Protein AF-A0A7V2H8B0-F1 (afdb_monomer)

Secondary structure (DSSP, 8-state):
----------------------------------------------------------------------------------------------------------------------------------------------PPPP---------------HHHHHHHHHHHHHHHHHHHHHHHHHTT---------------------PPP-----PPP-----PPPP-----HHHHHHHHHHHHHHHHHHHHHHHHHHHHHHHHHHTEEEEEEEEEEEEEEEEEEEETTEEEEEEEEEEEEEEEETTEEEEE--SSSSSS-SS-HHHHHHHS-TT-EEEEEEETTEEEEEES--PPPSHHHHHHHTTHHHHHHHHHHHHH-PPPPPPEE-STTS-EEEPPSS-HHHHHHHHHHHHHHHHHHHHHHHHHHHHHPPSSPPHHHHHHHHHHHHHHHHHHHHHHHHHHHHTTBPPPEEEES-SSBPTTSEEEEEEEEEBSS-EEEEEEEEEEEEEEEEEEEETTEEEEEEEEEEEEEEEEEEEEEE-TT-EEEEEEEEE--TTSPPPPPTT--SS-EEEEEEEEEEE-SSSPEEEEEEE-B-

Structure (mmCIF, N/CA/C/O backbone):
data_AF-A0A7V2H8B0-F1
#
_entry.id   AF-A0A7V2H8B0-F1
#
loop_
_atom_site.group_PDB
_atom_site.id
_atom_site.type_symbol
_atom_site.label_atom_id
_atom_site.label_alt_id
_atom_site.label_comp_id
_atom_site.label_asym_id
_atom_site.label_entity_id
_atom_site.label_seq_id
_atom_site.pdbx_PDB_ins_code
_atom_site.Cartn_x
_atom_site.Cartn_y
_atom_site.Cartn_z
_atom_site.occupancy
_atom_site.B_iso_or_equiv
_atom_site.auth_seq_id
_atom_site.auth_comp_id
_atom_site.auth_asym_id
_atom_site.auth_atom_id
_atom_site.pdbx_PDB_model_num
ATOM 1 N N . GLY A 1 1 ? -22.661 -15.249 -59.218 1.00 37.84 1 GLY A N 1
ATOM 2 C CA . GLY A 1 1 ? -22.002 -14.785 -60.453 1.00 37.84 1 GLY A CA 1
ATOM 3 C C . GLY A 1 1 ? -22.282 -13.308 -60.634 1.00 37.84 1 GLY A C 1
ATOM 4 O O . GLY A 1 1 ? -23.383 -12.920 -60.275 1.00 37.84 1 GLY A O 1
ATOM 5 N N . SER A 1 2 ? -21.285 -12.559 -61.141 1.00 31.89 2 SER A N 1
ATOM 6 C CA . SER A 1 2 ? -21.274 -11.131 -61.566 1.00 31.89 2 SER A CA 1
ATOM 7 C C . SER A 1 2 ? -21.755 -10.091 -60.533 1.00 31.89 2 SER A C 1
ATOM 9 O O . SER A 1 2 ? -22.890 -10.156 -60.094 1.00 31.89 2 SER A O 1
ATOM 11 N N . GLY A 1 3 ? -21.003 -9.086 -60.073 1.00 33.06 3 GLY A N 1
ATOM 12 C CA . GLY A 1 3 ? -19.846 -8.387 -60.639 1.00 33.06 3 GLY A CA 1
ATOM 13 C C . GLY A 1 3 ? -20.283 -7.038 -61.224 1.00 33.06 3 GLY A C 1
ATOM 14 O O . GLY A 1 3 ? -20.831 -7.030 -62.317 1.00 33.06 3 GLY A O 1
ATOM 15 N N . ALA A 1 4 ? -20.029 -5.925 -60.522 1.00 38.00 4 ALA A N 1
ATOM 16 C CA . ALA A 1 4 ? -19.932 -4.581 -61.107 1.00 38.00 4 ALA A CA 1
ATOM 17 C C . ALA A 1 4 ? -19.211 -3.615 -60.149 1.00 38.00 4 ALA A C 1
ATOM 19 O O . ALA A 1 4 ? -19.568 -3.481 -58.980 1.00 38.00 4 ALA A O 1
ATOM 20 N N . CYS A 1 5 ? -18.175 -2.969 -60.679 1.00 35.62 5 CYS A N 1
ATOM 21 C CA . CYS A 1 5 ? -17.333 -1.960 -60.051 1.00 35.62 5 CYS A CA 1
ATOM 22 C C . CYS A 1 5 ? -17.870 -0.550 -60.331 1.00 35.62 5 CYS A C 1
ATOM 24 O O . CYS A 1 5 ? -18.366 -0.299 -61.425 1.00 35.62 5 CYS A O 1
ATOM 26 N N . THR A 1 6 ? -17.596 0.399 -59.436 1.00 37.34 6 THR A N 1
ATOM 27 C CA . THR A 1 6 ? -17.416 1.813 -59.804 1.00 37.34 6 THR A CA 1
ATOM 28 C C . THR A 1 6 ? -16.295 2.410 -58.964 1.00 37.34 6 THR A C 1
ATOM 30 O O . THR A 1 6 ? -16.381 2.444 -57.738 1.00 37.34 6 THR A O 1
ATOM 33 N N . GLY A 1 7 ? -15.241 2.865 -59.640 1.00 30.61 7 GLY A N 1
ATOM 34 C CA . GLY A 1 7 ? -14.233 3.763 -59.094 1.00 30.61 7 GLY A CA 1
ATOM 35 C C . GLY A 1 7 ? -14.465 5.186 -59.598 1.00 30.61 7 GLY A C 1
ATOM 36 O O . GLY A 1 7 ? -15.010 5.389 -60.681 1.00 30.61 7 GLY A O 1
ATOM 37 N N . SER A 1 8 ? -14.016 6.166 -58.821 1.00 28.70 8 SER A N 1
ATOM 38 C CA . SER A 1 8 ? -13.783 7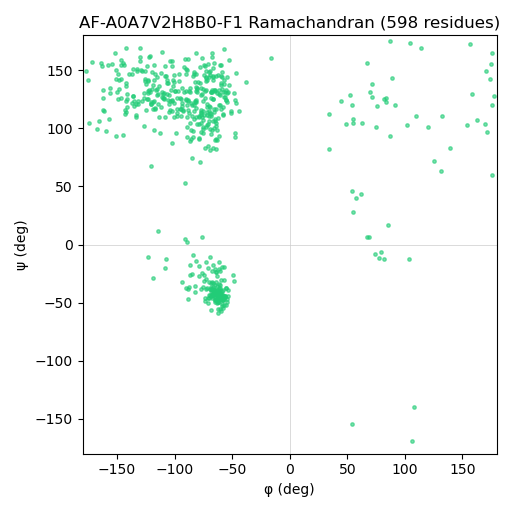.534 -59.275 1.00 28.70 8 SER A CA 1
ATOM 39 C C . SER A 1 8 ? -12.639 8.121 -58.451 1.00 28.70 8 SER A C 1
ATOM 41 O O . SER A 1 8 ? -12.638 8.069 -57.223 1.00 28.70 8 SER A O 1
ATOM 43 N N . VAL A 1 9 ? -11.637 8.601 -59.180 1.00 33.34 9 VAL A N 1
ATOM 44 C CA . VAL A 1 9 ? -10.420 9.273 -58.730 1.00 33.34 9 VAL A CA 1
ATOM 45 C C . VAL A 1 9 ? -10.618 10.771 -58.959 1.00 33.34 9 VAL A C 1
ATOM 47 O O . VAL A 1 9 ? -11.133 11.165 -60.002 1.00 33.34 9 VAL A O 1
ATOM 50 N N . GLY A 1 10 ? -10.146 11.602 -58.032 1.00 28.33 10 GLY A N 1
ATOM 51 C CA . GLY A 1 10 ? -10.046 13.050 -58.211 1.00 28.33 10 GLY A CA 1
ATOM 52 C C . GLY A 1 10 ? -9.040 13.639 -57.229 1.00 28.33 10 GLY A C 1
ATOM 53 O O . GLY A 1 10 ? -9.347 13.832 -56.058 1.00 28.33 10 GLY A O 1
ATOM 54 N N . ALA A 1 11 ? -7.820 13.856 -57.709 1.00 32.12 11 ALA A N 1
ATOM 55 C CA . ALA A 1 11 ? -6.701 14.453 -56.993 1.00 32.12 11 ALA A CA 1
ATOM 56 C C . ALA A 1 11 ? -6.688 15.988 -57.122 1.00 32.12 11 ALA A C 1
ATOM 58 O O . ALA A 1 11 ? -7.165 16.517 -58.121 1.00 32.12 11 ALA A O 1
ATOM 59 N N . GLY A 1 12 ? -5.995 16.665 -56.195 1.00 27.00 12 GLY A N 1
ATOM 60 C CA . GLY A 1 12 ? -5.103 17.772 -56.574 1.00 27.00 12 GLY A CA 1
ATOM 61 C C . GLY A 1 12 ? -5.190 19.098 -55.802 1.00 27.00 12 GLY A C 1
ATOM 62 O O . GLY A 1 12 ? -6.088 19.882 -56.064 1.00 27.00 12 GLY A O 1
ATOM 63 N N . MET A 1 13 ? -4.122 19.359 -55.019 1.00 27.19 13 MET A N 1
ATOM 64 C CA . MET A 1 13 ? -3.390 20.644 -54.828 1.00 27.19 13 MET A CA 1
ATOM 65 C C . MET A 1 13 ? -4.107 21.825 -54.135 1.00 27.19 13 MET A C 1
ATOM 67 O O . MET A 1 13 ? -5.311 21.969 -54.237 1.00 27.19 13 MET A O 1
ATOM 71 N N . SER A 1 14 ? -3.481 22.828 -53.503 1.00 30.34 14 SER A N 1
ATOM 72 C CA . SER A 1 14 ? -2.194 23.147 -52.835 1.00 30.34 14 SER A CA 1
ATOM 73 C C . SER A 1 14 ? -2.237 24.680 -52.588 1.00 30.34 14 SER A C 1
ATOM 75 O O . SER A 1 14 ? -2.786 25.389 -53.424 1.00 30.34 14 SER A O 1
ATOM 77 N N . GLY A 1 15 ? -1.604 25.209 -51.525 1.00 27.70 15 GLY A N 1
ATOM 78 C CA . GLY A 1 15 ? -1.307 26.660 -51.343 1.00 27.70 15 GLY A CA 1
ATOM 79 C C . GLY A 1 15 ? -1.946 27.292 -50.090 1.00 27.70 15 GLY A C 1
ATOM 80 O O . GLY A 1 15 ? -3.159 27.417 -50.034 1.00 27.70 15 GLY A O 1
ATOM 81 N N . ILE A 1 16 ? -1.253 27.525 -48.962 1.00 34.09 16 ILE A N 1
ATOM 82 C CA . ILE A 1 16 ? -0.293 28.606 -48.601 1.00 34.09 16 ILE A CA 1
ATOM 83 C C . ILE A 1 16 ? -0.850 30.043 -48.785 1.00 34.09 16 ILE A C 1
ATOM 85 O O . ILE A 1 16 ? -0.907 30.500 -49.915 1.00 34.09 16 ILE A O 1
ATOM 89 N N . PHE A 1 17 ? -1.158 30.787 -47.700 1.00 29.30 17 PHE A N 1
ATOM 90 C CA . PHE A 1 17 ? -0.426 31.991 -47.218 1.00 29.30 17 PHE A CA 1
ATOM 91 C C . PHE A 1 17 ? -1.103 32.694 -46.012 1.00 29.30 17 PHE A C 1
ATOM 93 O O . PHE A 1 17 ? -2.299 32.597 -45.769 1.00 29.30 17 PHE A O 1
ATOM 100 N N . ASN A 1 18 ? -0.245 33.394 -45.271 1.00 36.16 18 ASN A N 1
ATOM 101 C CA . ASN A 1 18 ? -0.357 34.139 -44.011 1.00 36.16 18 ASN A CA 1
ATOM 102 C C . ASN A 1 18 ? -1.348 35.325 -43.997 1.00 36.16 18 ASN A C 1
ATOM 104 O O . ASN A 1 18 ? -1.462 36.030 -44.996 1.00 36.16 18 ASN A O 1
ATOM 108 N N . SER A 1 19 ? -1.877 35.688 -42.818 1.00 30.97 19 SER A N 1
ATOM 109 C CA . SER A 1 19 ? -2.196 37.090 -42.481 1.00 30.97 19 SER A CA 1
ATOM 110 C C . SER A 1 19 ? -2.421 37.303 -40.969 1.00 30.97 19 SER A C 1
ATOM 112 O O . SER A 1 19 ? -2.669 36.378 -40.206 1.00 30.97 19 SER A O 1
ATOM 114 N N . ARG A 1 20 ? -2.210 38.551 -40.550 1.00 36.38 20 ARG A N 1
ATOM 115 C CA . ARG A 1 20 ? -1.728 39.093 -39.269 1.00 36.38 20 ARG A CA 1
ATOM 116 C C . ARG A 1 20 ? -2.692 40.206 -38.808 1.00 36.38 20 ARG A C 1
ATOM 118 O O . ARG A 1 20 ? -3.394 40.756 -39.648 1.00 36.38 20 ARG A O 1
ATOM 125 N N . ARG A 1 21 ? -2.540 40.662 -37.549 1.00 34.19 21 ARG A N 1
ATOM 126 C CA . ARG A 1 21 ? -3.213 41.795 -36.835 1.00 34.19 21 ARG A CA 1
ATOM 127 C C . ARG A 1 21 ? -4.510 41.389 -36.131 1.00 34.19 21 ARG A C 1
ATOM 129 O O . ARG A 1 21 ? -5.251 40.578 -36.650 1.00 34.19 21 ARG A O 1
ATOM 136 N N . GLY A 1 22 ? -4.867 41.904 -34.959 1.00 28.78 22 GLY A N 1
ATOM 137 C CA . GLY A 1 22 ? -4.402 43.008 -34.103 1.00 28.78 22 GLY A CA 1
ATOM 138 C C . GLY A 1 22 ? -5.616 43.338 -33.213 1.00 28.78 22 GLY A C 1
ATOM 139 O O . GLY A 1 22 ? -6.734 43.263 -33.698 1.00 28.78 22 GLY A O 1
ATOM 140 N N . GLY A 1 23 ? -5.488 43.431 -31.890 1.00 29.61 23 GLY A N 1
ATOM 141 C CA . GLY A 1 23 ? -5.340 44.709 -31.188 1.00 29.61 23 GLY A CA 1
ATOM 142 C C . GLY A 1 23 ? -6.700 45.378 -30.921 1.00 29.61 23 GLY A C 1
ATOM 143 O O . GLY A 1 23 ? -7.448 45.612 -31.859 1.00 29.61 23 GLY A O 1
ATOM 144 N N . GLY A 1 24 ? -7.002 45.725 -29.664 1.00 27.94 24 GLY A N 1
ATOM 145 C CA . GLY A 1 24 ? -8.109 46.642 -29.360 1.00 27.94 24 GLY A CA 1
ATOM 146 C C . GLY A 1 24 ? -8.731 46.477 -27.977 1.00 27.94 24 GLY A C 1
ATOM 147 O O . GLY A 1 24 ? -9.523 45.572 -27.752 1.00 27.94 24 GLY A O 1
ATOM 148 N N . ALA A 1 25 ? -8.373 47.386 -27.072 1.00 34.00 25 ALA A N 1
ATOM 149 C CA . ALA A 1 25 ? -9.011 47.633 -25.784 1.00 34.00 25 ALA A CA 1
ATOM 150 C C . ALA A 1 25 ? -10.133 48.686 -25.913 1.00 34.00 25 ALA A C 1
ATOM 152 O O . ALA A 1 25 ? -10.007 49.580 -26.743 1.00 34.00 25 ALA A O 1
ATOM 153 N N . ALA A 1 26 ? -11.163 48.602 -25.060 1.00 32.69 26 ALA A N 1
ATOM 154 C CA . ALA A 1 26 ? -12.025 49.685 -24.529 1.00 32.69 26 ALA A CA 1
ATOM 155 C C . ALA A 1 26 ? -13.112 48.996 -23.666 1.00 32.69 26 ALA A C 1
ATOM 157 O O . ALA A 1 26 ? -13.708 48.030 -24.124 1.00 32.69 26 ALA A O 1
ATOM 158 N N . SER A 1 27 ? -13.310 49.226 -22.362 1.00 32.91 27 SER A N 1
ATOM 159 C CA . SER A 1 27 ? -13.637 50.440 -21.587 1.00 32.91 27 SER A CA 1
ATOM 160 C C . SER A 1 27 ? -14.993 51.079 -21.929 1.00 32.91 27 SER A C 1
ATOM 162 O O . SER A 1 27 ? -15.086 51.775 -22.933 1.00 32.91 27 SER A O 1
ATOM 164 N N . ALA A 1 28 ? -15.989 50.884 -21.052 1.00 31.64 28 ALA A N 1
ATOM 165 C CA . ALA A 1 28 ? -17.119 51.775 -20.694 1.00 31.64 28 ALA A CA 1
ATOM 166 C C . ALA A 1 28 ? -18.183 50.905 -19.982 1.00 31.64 28 ALA A C 1
ATOM 168 O O . ALA A 1 28 ? -18.633 49.918 -20.548 1.00 31.64 28 ALA A O 1
ATOM 169 N N . SER A 1 29 ? -18.396 50.988 -18.666 1.00 29.62 29 SER A N 1
ATOM 170 C CA . SER A 1 29 ? -19.053 52.039 -17.865 1.00 29.62 29 SER A CA 1
ATOM 171 C C . SER A 1 29 ? -20.595 51.949 -17.851 1.00 29.62 29 SER A C 1
ATOM 173 O O . SER A 1 29 ? -21.235 51.967 -18.890 1.00 29.62 29 SER A O 1
ATOM 175 N N . ARG A 1 30 ? -21.130 51.895 -16.611 1.00 30.47 30 ARG A N 1
ATOM 176 C CA . ARG A 1 30 ? -22.438 52.374 -16.088 1.00 30.47 30 ARG A CA 1
ATOM 177 C C . ARG A 1 30 ? -23.718 51.928 -16.827 1.00 30.47 30 ARG A C 1
ATOM 179 O O . ARG A 1 30 ? -23.924 52.220 -17.987 1.00 30.47 30 ARG A O 1
ATOM 186 N N . SER A 1 31 ? -24.731 51.381 -16.163 1.00 28.41 31 SER A N 1
ATOM 187 C CA . SER A 1 31 ? -25.517 52.050 -15.115 1.00 28.41 31 SER A CA 1
ATOM 188 C C . SER A 1 31 ? -26.669 51.143 -14.646 1.00 28.41 31 SER A C 1
ATOM 190 O O . SER A 1 31 ? -27.004 50.139 -15.263 1.00 28.41 31 SER A O 1
ATOM 192 N N . SER A 1 32 ? -27.210 51.534 -13.501 1.00 33.38 32 SER A N 1
ATOM 193 C CA . SER A 1 32 ? -28.207 50.947 -12.606 1.00 33.38 32 SER A CA 1
ATOM 194 C C . SER A 1 32 ? -29.678 50.990 -13.056 1.00 33.38 32 SER A C 1
ATOM 196 O O . SER A 1 32 ? -30.103 51.955 -13.678 1.00 33.38 32 SER A O 1
ATOM 198 N N . SER A 1 33 ? -30.483 50.047 -12.552 1.00 30.67 33 SER A N 1
ATOM 199 C CA . SER A 1 33 ? -31.895 50.205 -12.117 1.00 30.67 33 SER A CA 1
ATOM 200 C C . SER A 1 33 ? -32.212 48.996 -11.210 1.00 30.67 33 SER A C 1
ATOM 202 O O . SER A 1 33 ? -31.855 47.877 -11.553 1.00 30.67 33 SER A O 1
ATOM 204 N N . VAL A 1 34 ? -32.509 49.133 -9.913 1.00 34.19 34 VAL A N 1
ATOM 205 C CA . VAL A 1 34 ? -33.738 49.595 -9.230 1.00 34.19 34 VAL A CA 1
ATOM 206 C C . VAL A 1 34 ? -34.992 48.822 -9.643 1.00 34.19 34 VAL A C 1
ATOM 208 O O . VAL A 1 34 ? -35.585 49.117 -10.671 1.00 34.19 34 VAL A O 1
ATOM 211 N N . SER A 1 35 ? -35.449 47.931 -8.758 1.00 32.12 35 SER A N 1
ATOM 212 C CA . SER A 1 35 ? -36.877 47.710 -8.495 1.00 32.12 35 SER A CA 1
ATOM 213 C C . SER A 1 35 ? -37.067 47.007 -7.147 1.00 32.12 35 SER A C 1
ATOM 215 O O . SER A 1 35 ? -36.636 45.876 -6.931 1.00 32.12 35 SER A O 1
ATOM 217 N N . SER A 1 36 ? -37.702 47.741 -6.244 1.00 32.38 36 SER A N 1
ATOM 218 C CA . SER A 1 36 ? -38.251 47.366 -4.946 1.00 32.38 36 SER A CA 1
ATOM 219 C C . SER A 1 36 ? -39.479 46.459 -5.064 1.00 32.38 36 SER A C 1
ATOM 221 O O . SER A 1 36 ? -40.337 46.718 -5.905 1.00 32.38 36 SER A O 1
ATOM 223 N N . THR A 1 37 ? -39.669 45.520 -4.133 1.00 31.44 37 THR A N 1
ATOM 224 C CA . THR A 1 37 ? -41.017 45.195 -3.631 1.00 31.44 37 THR A CA 1
ATOM 225 C C . THR A 1 37 ? -40.946 44.711 -2.184 1.00 31.44 37 THR A C 1
ATOM 227 O O . THR A 1 37 ? -40.119 43.880 -1.816 1.00 31.44 37 THR A O 1
ATOM 230 N N . SER A 1 38 ? -41.809 45.309 -1.376 1.00 30.31 38 SER A N 1
ATOM 231 C CA . SER A 1 38 ? -41.997 45.192 0.066 1.00 30.31 38 SER A CA 1
ATOM 232 C C . SER A 1 38 ? -43.278 44.422 0.394 1.00 30.31 38 SER A C 1
ATOM 234 O O . SER A 1 38 ? -44.280 44.664 -0.269 1.00 30.31 38 SER A O 1
ATOM 236 N N . THR A 1 39 ? -43.261 43.627 1.470 1.00 32.12 39 THR A N 1
ATOM 237 C CA . THR A 1 39 ? -44.403 43.279 2.361 1.00 32.12 39 THR A CA 1
ATOM 238 C C . THR A 1 39 ? -43.811 42.456 3.518 1.00 32.12 39 THR A C 1
ATOM 240 O O . THR A 1 39 ? -43.237 41.408 3.249 1.00 32.12 39 THR A O 1
ATOM 243 N N . SER A 1 40 ? -43.614 42.935 4.755 1.00 29.94 40 SER A N 1
ATOM 244 C CA . SER A 1 40 ? -44.493 43.487 5.814 1.00 29.94 40 SER A CA 1
ATOM 245 C C . SER A 1 40 ? -45.317 42.440 6.587 1.00 29.94 40 SER A C 1
ATOM 247 O O . SER A 1 40 ? -46.176 41.789 6.003 1.00 29.94 40 SER A O 1
ATOM 249 N N . GLY A 1 41 ? -45.085 42.373 7.910 1.00 29.05 41 GLY A N 1
ATOM 250 C CA . GLY A 1 41 ? -45.860 41.659 8.946 1.00 29.05 41 GLY A CA 1
ATOM 251 C C . GLY A 1 41 ? -44.923 40.975 9.959 1.00 29.05 41 GLY A C 1
ATOM 252 O O . GLY A 1 41 ? -44.438 39.890 9.674 1.00 29.05 41 GLY A O 1
ATOM 253 N N . SER A 1 42 ? -44.376 41.612 11.005 1.00 29.64 42 SER A N 1
ATOM 254 C CA . SER A 1 42 ? -44.929 42.275 12.211 1.00 29.64 42 SER A CA 1
ATOM 255 C C . SER A 1 42 ? -45.437 41.325 13.314 1.00 29.64 42 SER A C 1
ATOM 257 O O . SER A 1 42 ? -46.558 40.840 13.222 1.00 29.64 42 SER A O 1
ATOM 259 N N . SER A 1 43 ? -44.626 41.141 14.367 1.00 29.84 43 SER A N 1
ATOM 260 C CA . SER A 1 43 ? -44.987 41.126 15.810 1.00 29.84 43 SER A CA 1
ATOM 261 C C . SER A 1 43 ? -43.744 40.660 16.603 1.00 29.84 43 SER A C 1
ATOM 263 O O . SER A 1 43 ? -43.343 39.509 16.465 1.00 29.84 43 SER A O 1
ATOM 265 N N . SER A 1 44 ? -42.911 41.543 17.169 1.00 29.95 44 SER A N 1
ATOM 266 C CA . SER A 1 44 ? -43.052 42.327 18.422 1.00 29.95 44 SER A CA 1
ATOM 267 C C . SER A 1 44 ? -42.636 41.558 19.691 1.00 29.95 44 SER A C 1
ATOM 269 O O . SER A 1 44 ? -43.216 40.518 19.991 1.00 29.95 44 SER A O 1
ATOM 271 N N . GLY A 1 45 ? -41.672 42.128 20.434 1.00 30.12 45 GLY A N 1
ATOM 272 C CA . GLY A 1 45 ? -41.211 41.728 21.776 1.00 30.12 45 GLY A CA 1
ATOM 273 C C . GLY A 1 45 ? -39.677 41.623 21.872 1.00 30.12 45 GLY A C 1
ATOM 274 O O . GLY A 1 45 ? -39.153 40.520 21.782 1.00 30.12 45 GLY A O 1
ATOM 275 N N . GLU A 1 46 ? -38.905 42.702 21.694 1.00 30.61 46 GLU A N 1
ATOM 276 C CA . GLU A 1 46 ? -38.431 43.693 22.699 1.00 30.61 46 GLU A CA 1
ATOM 277 C C . GLU A 1 46 ? -37.356 43.207 23.700 1.00 30.61 46 GLU A C 1
ATOM 279 O O . GLU A 1 46 ? -37.523 42.209 24.394 1.00 30.61 46 GLU A O 1
ATOM 284 N N . GLY A 1 47 ? -36.262 43.988 23.760 1.00 30.41 47 GLY A N 1
ATOM 285 C CA . GLY A 1 47 ? -35.054 43.842 24.591 1.00 30.41 47 GLY A CA 1
ATOM 286 C C . GLY A 1 47 ? -33.778 43.841 23.726 1.00 30.41 47 GLY A C 1
ATOM 287 O O . GLY A 1 47 ? -33.283 42.772 23.389 1.00 30.41 47 GLY A O 1
ATOM 288 N N . MET A 1 48 ? -33.317 44.958 23.135 1.00 28.08 48 MET A N 1
ATOM 289 C CA . MET A 1 48 ? -32.555 46.068 23.760 1.00 28.08 48 MET A CA 1
ATOM 290 C C . MET A 1 48 ? -31.382 45.495 24.589 1.00 28.08 48 MET A C 1
ATOM 292 O O . MET A 1 48 ? -31.622 44.842 25.597 1.00 28.08 48 MET A O 1
ATOM 296 N N . ILE A 1 49 ? -30.118 45.545 24.144 1.00 34.62 49 ILE A N 1
ATOM 297 C CA . ILE A 1 49 ? -29.205 46.706 24.176 1.00 34.62 49 ILE A CA 1
ATOM 298 C C . ILE A 1 49 ? -28.178 46.655 23.017 1.00 34.62 49 ILE A C 1
ATOM 300 O O . ILE A 1 49 ? -27.777 45.592 22.544 1.00 34.62 49 ILE A O 1
ATOM 304 N N . ASP A 1 50 ? -27.804 47.871 22.632 1.00 26.16 50 ASP A N 1
ATOM 305 C CA . ASP A 1 50 ? -26.952 48.424 21.582 1.00 26.16 50 ASP A CA 1
ATOM 306 C C . ASP A 1 50 ? -25.471 48.012 21.447 1.00 26.16 50 ASP A C 1
ATOM 308 O O . ASP A 1 50 ? -24.839 47.488 22.361 1.00 26.16 50 ASP A O 1
ATOM 312 N N . GLU A 1 51 ? -24.957 48.437 20.276 1.00 30.72 51 GLU A N 1
ATOM 313 C CA . GLU A 1 51 ? -23.576 48.813 19.908 1.00 30.72 51 GLU A CA 1
ATOM 314 C C . GLU A 1 51 ? -22.519 47.692 19.837 1.00 30.72 51 GLU A C 1
ATOM 316 O O . GLU A 1 51 ? -22.332 46.891 20.738 1.00 30.72 51 GLU A O 1
ATOM 321 N N . GLY A 1 52 ? -21.703 47.549 18.793 1.00 27.36 52 GLY A N 1
ATOM 322 C CA . GLY A 1 52 ? -21.348 48.408 17.671 1.00 27.36 52 GLY A CA 1
ATOM 323 C C . GLY A 1 52 ? -19.971 47.957 17.144 1.00 27.36 52 GLY A C 1
ATOM 324 O O . GLY A 1 52 ? -19.290 47.146 17.765 1.00 27.36 52 GLY A O 1
ATOM 325 N N . ALA A 1 53 ? -19.561 48.530 16.012 1.00 30.23 53 ALA A N 1
ATOM 326 C CA . ALA A 1 53 ? -18.241 48.442 15.370 1.00 30.23 53 ALA A CA 1
ATOM 327 C C . ALA A 1 53 ? -17.975 47.265 14.405 1.00 30.23 53 ALA A C 1
ATOM 329 O O . ALA A 1 53 ? -17.467 46.193 14.732 1.00 30.23 53 ALA A O 1
ATOM 330 N N . ALA A 1 54 ? -18.225 47.585 13.133 1.00 29.91 54 ALA A N 1
ATOM 331 C CA . ALA A 1 54 ? -17.594 46.992 11.968 1.00 29.91 54 ALA A CA 1
ATOM 332 C C . ALA A 1 54 ? -16.065 47.185 11.985 1.00 29.91 54 ALA A C 1
ATOM 334 O O . ALA A 1 54 ? -15.558 48.241 12.358 1.00 29.91 54 ALA A O 1
ATOM 335 N N . GLY A 1 55 ? -15.338 46.186 11.484 1.00 26.56 55 GLY A N 1
ATOM 336 C CA . GLY A 1 55 ? -13.903 46.264 11.228 1.00 26.56 55 GLY A CA 1
ATOM 337 C C . GLY A 1 55 ? -13.521 45.351 10.069 1.00 26.56 55 GLY A C 1
ATOM 338 O O . GLY A 1 55 ? -13.282 44.161 10.255 1.00 26.56 55 GLY A O 1
ATOM 339 N N . ALA A 1 56 ? -13.494 45.914 8.862 1.00 29.95 56 ALA A N 1
ATOM 340 C CA . ALA A 1 56 ? -12.905 45.292 7.687 1.00 29.95 56 ALA A CA 1
ATOM 341 C C . ALA A 1 56 ? -11.372 45.340 7.791 1.00 29.95 56 ALA A C 1
ATOM 343 O O . ALA A 1 56 ? -10.795 46.389 8.063 1.00 29.95 56 ALA A O 1
ATOM 344 N N . GLY A 1 57 ? -10.710 44.213 7.538 1.00 26.19 57 GLY A N 1
ATOM 345 C CA . GLY A 1 57 ? -9.253 44.133 7.490 1.00 26.19 57 GLY A CA 1
ATOM 346 C C . GLY A 1 57 ? -8.807 42.811 6.883 1.00 26.19 57 GLY A C 1
ATOM 347 O O . GLY A 1 57 ? -8.812 41.778 7.547 1.00 26.19 57 GLY A O 1
ATOM 348 N N . GLY A 1 58 ? -8.457 42.836 5.598 1.00 25.92 58 GLY A N 1
ATOM 349 C CA . GLY A 1 58 ? -7.778 41.727 4.939 1.00 25.92 58 GLY A CA 1
ATOM 350 C C . GLY A 1 58 ? -6.276 41.754 5.218 1.00 25.92 58 GLY A C 1
ATOM 351 O O . GLY A 1 58 ? -5.697 42.828 5.309 1.00 25.92 58 GLY A O 1
ATOM 352 N N . ALA A 1 59 ? -5.652 40.577 5.305 1.00 28.58 59 ALA A N 1
ATOM 353 C CA . ALA A 1 59 ? -4.292 40.314 4.826 1.00 28.58 59 ALA A CA 1
ATOM 354 C C . ALA A 1 59 ? -3.906 38.839 5.024 1.00 28.58 59 ALA A C 1
ATOM 356 O O . ALA A 1 59 ? -4.354 38.158 5.945 1.00 28.58 59 ALA A O 1
ATOM 357 N N . LEU A 1 60 ? -3.058 38.381 4.104 1.00 30.17 60 LEU A N 1
ATOM 358 C CA . LEU A 1 60 ? -2.487 37.049 3.959 1.00 30.17 60 LEU A CA 1
ATOM 359 C C . LEU A 1 60 ? -1.679 36.576 5.179 1.00 30.17 60 LEU A C 1
ATOM 361 O O . LEU A 1 60 ? -0.935 37.339 5.785 1.00 30.17 60 LEU A O 1
ATOM 365 N N . GLY A 1 61 ? -1.694 35.262 5.412 1.00 26.77 61 GLY A N 1
ATOM 366 C CA . GLY A 1 61 ? -0.736 34.579 6.280 1.00 26.77 61 GLY A CA 1
ATOM 367 C C . GLY A 1 61 ? -0.789 33.066 6.082 1.00 26.77 61 GLY A C 1
ATOM 368 O O . GLY A 1 61 ? -1.747 32.412 6.485 1.00 26.77 61 GLY A O 1
ATOM 369 N N . ALA A 1 62 ? 0.227 32.517 5.418 1.00 32.53 62 ALA A N 1
ATOM 370 C CA . ALA A 1 62 ? 0.367 31.099 5.114 1.00 32.53 62 ALA A CA 1
ATOM 371 C C . ALA A 1 62 ? 0.485 30.242 6.388 1.00 32.53 62 ALA A C 1
ATOM 373 O O . ALA A 1 62 ? 1.333 30.497 7.240 1.00 32.53 62 ALA A O 1
ATOM 374 N N . ALA A 1 63 ? -0.315 29.176 6.477 1.00 26.67 63 ALA A N 1
ATOM 375 C CA . ALA A 1 63 ? -0.183 28.144 7.500 1.00 26.67 63 ALA A CA 1
ATOM 376 C C . ALA A 1 63 ? -0.219 26.754 6.853 1.00 26.67 63 ALA A C 1
ATOM 378 O O . ALA A 1 63 ? -1.170 26.392 6.160 1.00 26.67 63 ALA A O 1
ATOM 379 N N . ILE A 1 64 ? 0.832 25.973 7.105 1.00 32.88 64 ILE A N 1
ATOM 380 C CA . ILE A 1 64 ? 0.917 24.542 6.806 1.00 32.88 64 ILE A CA 1
ATOM 381 C C . ILE A 1 64 ? -0.071 23.833 7.741 1.00 32.88 64 ILE A C 1
ATOM 383 O O . ILE A 1 64 ? 0.229 23.566 8.902 1.00 32.88 64 ILE A O 1
ATOM 387 N N . GLY A 1 65 ? -1.282 23.591 7.247 1.00 24.06 65 GLY A N 1
ATOM 388 C CA . GLY A 1 65 ? -2.287 22.760 7.894 1.00 24.06 65 GLY A CA 1
ATOM 389 C C . GLY A 1 65 ? -2.365 21.408 7.199 1.00 24.06 65 GLY A C 1
ATOM 390 O O . GLY A 1 65 ? -2.635 21.345 6.002 1.00 24.06 65 GLY A O 1
ATOM 391 N N . TRP A 1 66 ? -2.175 20.321 7.948 1.00 29.62 66 TRP A N 1
ATOM 392 C CA . TRP A 1 66 ? -2.682 19.010 7.545 1.00 29.62 66 TRP A CA 1
ATOM 393 C C . TRP A 1 66 ? -4.205 19.044 7.690 1.00 29.62 66 TRP A C 1
ATOM 395 O O . TRP A 1 66 ? -4.760 18.711 8.733 1.00 29.62 66 TRP A O 1
ATOM 405 N N . GLY A 1 67 ? -4.874 19.551 6.657 1.00 23.89 67 GLY A N 1
ATOM 406 C CA . GLY A 1 67 ? -6.317 19.467 6.515 1.00 23.89 67 GLY A CA 1
ATOM 407 C C . GLY A 1 67 ? -6.690 18.119 5.912 1.00 23.89 67 GLY A C 1
ATOM 408 O O . GLY A 1 67 ? -6.512 17.913 4.716 1.00 23.89 67 GLY A O 1
ATOM 409 N N . LEU A 1 68 ? -7.263 17.226 6.719 1.00 31.20 68 LEU A N 1
ATOM 410 C CA . LEU A 1 68 ? -8.255 16.276 6.218 1.00 31.20 68 LEU A CA 1
ATOM 411 C C . LEU A 1 68 ? -9.506 17.095 5.880 1.00 31.20 68 LEU A C 1
ATOM 413 O O . LEU A 1 68 ? -10.416 17.246 6.690 1.00 31.20 68 LEU A O 1
ATOM 417 N N . GLY A 1 69 ? -9.494 17.720 4.703 1.00 24.62 69 GLY A N 1
ATOM 418 C CA . GLY A 1 69 ? -10.690 18.299 4.115 1.00 24.62 69 GLY A CA 1
ATOM 419 C C . GLY A 1 69 ? -11.596 17.159 3.675 1.00 24.62 69 GLY A C 1
ATOM 420 O O . GLY A 1 69 ? -11.260 16.440 2.734 1.00 24.62 69 GLY A O 1
ATOM 421 N N . ALA A 1 70 ? -12.728 16.995 4.357 1.00 29.28 70 ALA A N 1
ATOM 422 C CA . ALA A 1 70 ? -13.857 16.242 3.837 1.00 29.28 70 ALA A CA 1
ATOM 423 C C . ALA A 1 70 ? -14.330 16.945 2.557 1.00 29.28 70 ALA A C 1
ATOM 425 O O . ALA A 1 70 ? -15.074 17.921 2.593 1.00 29.28 70 ALA A O 1
ATOM 426 N N . THR A 1 71 ? -13.813 16.495 1.419 1.00 24.80 71 THR A N 1
ATOM 427 C CA . THR A 1 71 ? -14.422 16.767 0.125 1.00 24.80 71 THR A CA 1
ATOM 428 C C . THR A 1 71 ? -15.469 15.685 -0.076 1.00 24.80 71 THR A C 1
ATOM 430 O O . THR A 1 71 ? -15.154 14.496 -0.031 1.00 24.80 71 THR A O 1
ATOM 433 N N . ASN A 1 72 ? -16.722 16.094 -0.267 1.00 25.77 72 ASN A N 1
ATOM 434 C CA . ASN A 1 72 ? -17.744 15.237 -0.853 1.00 25.77 72 ASN A CA 1
ATOM 435 C C . ASN A 1 72 ? -17.313 14.941 -2.294 1.00 25.77 72 ASN A C 1
ATOM 437 O O . ASN A 1 72 ? -17.702 15.632 -3.231 1.00 25.77 72 ASN A O 1
ATOM 441 N N . ALA A 1 73 ? -16.429 13.961 -2.458 1.00 23.31 73 ALA A N 1
ATOM 442 C CA . ALA A 1 73 ? -16.137 13.360 -3.741 1.00 23.31 73 ALA A CA 1
ATOM 443 C C . ALA A 1 73 ? -17.198 12.285 -3.976 1.00 23.31 73 ALA A C 1
ATOM 445 O O . ALA A 1 73 ? -17.104 11.173 -3.459 1.00 23.31 73 ALA A O 1
ATOM 446 N N . SER A 1 74 ? -18.227 12.631 -4.744 1.00 21.78 74 SER A N 1
ATOM 447 C CA . SER A 1 74 ? -19.111 11.653 -5.368 1.00 21.78 74 SER A CA 1
ATOM 448 C C . SER A 1 74 ? -18.259 10.831 -6.335 1.00 21.78 74 SER A C 1
ATOM 450 O O . SER A 1 74 ? -17.921 11.289 -7.425 1.00 21.78 74 SER A O 1
ATOM 452 N N . PHE A 1 75 ? -17.826 9.647 -5.911 1.00 21.11 75 PHE A N 1
ATOM 453 C CA . PHE A 1 75 ? -17.092 8.721 -6.764 1.00 21.11 75 PHE A CA 1
ATOM 454 C C . PHE A 1 75 ? -18.112 7.830 -7.473 1.00 21.11 75 PHE A C 1
ATOM 456 O O . PHE A 1 75 ? -18.552 6.815 -6.937 1.00 21.11 75 PHE A O 1
ATOM 463 N N . THR A 1 76 ? -18.531 8.224 -8.673 1.00 22.53 76 THR A N 1
ATOM 464 C CA . THR A 1 76 ? -19.346 7.362 -9.533 1.00 22.53 76 THR A CA 1
ATOM 465 C C . THR A 1 76 ? -18.416 6.325 -10.166 1.00 22.53 76 THR A C 1
ATOM 467 O O . THR A 1 76 ? -17.728 6.610 -11.144 1.00 22.53 76 THR A O 1
ATOM 470 N N . MET A 1 77 ? -18.332 5.123 -9.586 1.00 21.08 77 MET A N 1
ATOM 471 C CA . MET A 1 77 ? -17.741 3.975 -10.281 1.00 21.08 77 MET A CA 1
ATOM 472 C C . MET A 1 77 ? -18.741 3.479 -11.322 1.00 21.08 77 MET A C 1
ATOM 474 O O . MET A 1 77 ? -19.662 2.732 -11.003 1.00 21.08 77 MET A O 1
ATOM 478 N N . THR A 1 78 ? -18.548 3.869 -12.578 1.00 23.02 78 THR A N 1
ATOM 479 C CA . THR A 1 78 ? -19.188 3.187 -13.703 1.00 23.02 78 THR A CA 1
ATOM 480 C C . THR A 1 78 ? -18.450 1.867 -13.915 1.00 23.02 78 THR A C 1
ATOM 482 O O . THR A 1 78 ? -17.380 1.824 -14.522 1.00 23.02 78 THR A O 1
ATOM 485 N N . ALA A 1 79 ? -18.978 0.782 -13.352 1.00 23.62 79 ALA A N 1
ATOM 486 C CA . ALA A 1 79 ? -18.553 -0.559 -13.718 1.00 23.62 79 ALA A CA 1
ATOM 487 C C . ALA A 1 79 ? -19.083 -0.849 -15.130 1.00 23.62 79 ALA A C 1
ATOM 489 O O . ALA A 1 79 ? -20.272 -1.094 -15.312 1.00 23.62 79 ALA A O 1
ATOM 490 N N . ALA A 1 80 ? -18.209 -0.786 -16.135 1.00 24.91 80 ALA A N 1
ATOM 491 C CA . ALA A 1 80 ? -18.497 -1.369 -17.438 1.00 24.91 80 ALA A CA 1
ATOM 492 C C . ALA A 1 80 ? -18.490 -2.895 -17.272 1.00 24.91 80 ALA A C 1
ATOM 494 O O . ALA A 1 80 ? -17.433 -3.521 -17.176 1.00 24.91 80 ALA A O 1
ATOM 495 N N . ALA A 1 81 ? -19.679 -3.478 -17.148 1.00 26.28 81 ALA A N 1
ATOM 496 C CA . ALA A 1 81 ? -19.873 -4.911 -17.256 1.00 26.28 81 ALA A CA 1
ATOM 497 C C . ALA A 1 81 ? -19.871 -5.280 -18.746 1.00 26.28 81 ALA A C 1
ATOM 499 O O . ALA A 1 81 ? -20.914 -5.266 -19.392 1.00 26.28 81 ALA A O 1
ATOM 500 N N . ASP A 1 82 ? -18.699 -5.609 -19.292 1.00 25.91 82 ASP A N 1
ATOM 501 C CA . ASP A 1 82 ? -18.614 -6.359 -20.548 1.00 25.91 82 ASP A CA 1
ATOM 502 C C . ASP A 1 82 ? -19.002 -7.815 -20.257 1.00 25.91 82 ASP A C 1
ATOM 504 O O . ASP A 1 82 ? -18.160 -8.681 -20.008 1.00 25.91 82 ASP A O 1
ATOM 508 N N . ALA A 1 83 ? -20.308 -8.076 -20.234 1.00 27.52 83 ALA A N 1
ATOM 509 C CA . ALA A 1 83 ? -20.854 -9.420 -20.320 1.00 27.52 83 ALA A CA 1
ATOM 510 C C . ALA A 1 83 ? -21.060 -9.748 -21.804 1.00 27.52 83 ALA A C 1
ATOM 512 O O . ALA A 1 83 ? -22.025 -9.309 -22.426 1.00 27.52 83 ALA A O 1
ATOM 513 N N . GLY A 1 84 ? -20.132 -10.514 -22.380 1.00 26.36 84 GLY A N 1
ATOM 514 C CA . GLY A 1 84 ? -20.336 -11.160 -23.673 1.00 26.36 84 GLY A CA 1
ATOM 515 C C . GLY A 1 84 ? -21.466 -12.179 -23.553 1.00 26.36 84 GLY A C 1
ATOM 516 O O . GLY A 1 84 ? -21.274 -13.259 -22.999 1.00 26.36 84 GLY A O 1
ATOM 517 N N . PHE A 1 85 ? -22.649 -11.809 -24.035 1.00 23.34 85 PHE A N 1
ATOM 518 C CA . PHE A 1 85 ? -23.819 -12.675 -24.102 1.00 23.34 85 PHE A CA 1
ATOM 519 C C . PHE A 1 85 ? -23.654 -13.637 -25.288 1.00 23.34 85 PHE A C 1
ATOM 521 O O . PHE A 1 85 ? -23.625 -13.214 -26.444 1.00 23.34 85 PHE A O 1
ATOM 528 N N . VAL A 1 86 ? -23.526 -14.934 -25.006 1.00 27.19 86 VAL A N 1
ATOM 529 C CA . VAL A 1 86 ? -23.702 -15.989 -26.009 1.00 27.19 86 VAL A CA 1
ATOM 530 C C . VAL A 1 86 ? -25.208 -16.174 -26.186 1.00 27.19 86 VAL A C 1
ATOM 532 O O . VAL A 1 86 ? -25.897 -16.614 -25.271 1.00 27.19 86 VAL A O 1
ATOM 535 N N . SER A 1 87 ? -25.717 -15.774 -27.350 1.00 24.84 87 SER A N 1
ATOM 536 C CA . SER A 1 87 ? -27.104 -15.986 -27.764 1.00 24.84 87 SER A CA 1
ATOM 537 C C . SER A 1 87 ? -27.344 -17.475 -28.028 1.00 24.84 87 SER A C 1
ATOM 539 O O . SER A 1 87 ? -26.782 -18.036 -28.969 1.00 24.84 87 SER A O 1
ATOM 541 N N . ALA A 1 88 ? -28.174 -18.107 -27.201 1.00 29.27 88 ALA A N 1
ATOM 542 C CA . ALA A 1 88 ? -28.894 -19.321 -27.558 1.00 29.27 88 ALA A CA 1
ATOM 543 C C . ALA A 1 88 ? -30.345 -18.909 -27.834 1.00 29.27 88 ALA A C 1
ATOM 545 O O . ALA A 1 88 ? -31.026 -18.388 -26.951 1.00 29.27 88 ALA A O 1
ATOM 546 N N . GLY A 1 89 ? -30.773 -19.079 -29.085 1.00 28.75 89 GLY A N 1
ATOM 547 C CA . GLY A 1 89 ? -32.130 -18.787 -29.527 1.00 28.75 89 GLY A CA 1
ATOM 548 C C . GLY A 1 89 ? -33.144 -19.719 -28.869 1.00 28.75 89 GLY A C 1
ATOM 549 O O . GLY A 1 89 ? -32.953 -20.933 -28.832 1.00 28.75 89 GLY A O 1
ATOM 550 N N . GLY A 1 90 ? -34.223 -19.129 -28.372 1.00 27.16 90 GLY A N 1
ATOM 551 C CA . GLY A 1 90 ? -35.406 -19.822 -27.891 1.00 27.16 90 GLY A CA 1
ATOM 552 C C . GLY A 1 90 ? -36.581 -18.858 -27.940 1.00 27.16 90 GLY A C 1
ATOM 553 O O . GLY A 1 90 ? -36.628 -17.902 -27.169 1.00 27.16 90 GLY A O 1
ATOM 554 N N . ASP A 1 91 ? -37.483 -19.093 -28.888 1.00 31.06 91 ASP A N 1
ATOM 555 C CA . ASP A 1 91 ? -38.739 -18.371 -29.056 1.00 31.06 91 ASP A CA 1
ATOM 556 C C . ASP A 1 91 ? -39.629 -18.536 -27.820 1.00 31.06 91 ASP A C 1
ATOM 558 O O . ASP A 1 91 ? -39.914 -19.660 -27.411 1.00 31.06 91 ASP A O 1
ATOM 562 N N . PHE A 1 92 ? -40.139 -17.431 -27.269 1.00 26.62 92 PHE A N 1
ATOM 563 C CA . PHE A 1 92 ? -41.357 -17.464 -26.462 1.00 26.62 92 PHE A CA 1
ATOM 564 C C . PHE A 1 92 ? -42.240 -16.247 -26.730 1.00 26.62 92 PHE A C 1
ATOM 566 O O . PHE A 1 92 ? -41.810 -15.094 -26.730 1.00 26.62 92 PHE A O 1
ATOM 573 N N . CYS A 1 93 ? -43.501 -16.567 -26.992 1.00 27.81 93 CYS A N 1
ATOM 574 C CA . CYS A 1 93 ? -44.587 -15.684 -27.364 1.00 27.81 93 CYS A CA 1
ATOM 575 C C . CYS A 1 93 ? -45.220 -15.024 -26.120 1.00 27.81 93 CYS A C 1
ATOM 577 O O . CYS A 1 93 ? -45.409 -15.693 -25.111 1.00 27.81 93 CYS A O 1
ATOM 579 N N . GLY A 1 94 ? -45.559 -13.735 -26.251 1.00 27.42 94 GLY A N 1
ATOM 580 C CA . GLY A 1 94 ? -46.702 -13.008 -25.669 1.00 27.42 94 GLY A CA 1
ATOM 581 C C . GLY A 1 94 ? -47.109 -13.178 -24.194 1.00 27.42 94 GLY A C 1
ATOM 582 O O . GLY A 1 94 ? -47.552 -14.241 -23.782 1.00 27.42 94 GLY A O 1
ATOM 583 N N . CYS A 1 95 ? -47.160 -12.059 -23.458 1.00 26.20 95 CYS A N 1
ATOM 584 C CA . CYS A 1 95 ? -48.421 -11.475 -22.960 1.00 26.20 95 CYS A CA 1
ATOM 585 C C . CYS A 1 95 ? -48.190 -10.136 -22.237 1.00 26.20 95 CYS A C 1
ATOM 587 O O . CYS A 1 95 ? -47.210 -9.944 -21.521 1.00 26.20 95 CYS A O 1
ATOM 589 N N . ALA A 1 96 ? -49.122 -9.208 -22.453 1.00 32.94 96 ALA A N 1
ATOM 590 C CA . ALA A 1 96 ? -49.195 -7.886 -21.843 1.00 32.94 96 ALA A CA 1
ATOM 591 C C . ALA A 1 96 ? -49.737 -7.941 -20.401 1.00 32.94 96 ALA A C 1
ATOM 593 O O . ALA A 1 96 ? -50.553 -8.800 -20.079 1.00 32.94 96 ALA A O 1
ATOM 594 N N . GLY A 1 97 ? -49.355 -6.973 -19.560 1.00 26.22 97 GLY A N 1
ATOM 595 C CA . GLY A 1 97 ? -49.959 -6.767 -18.238 1.00 26.22 97 GLY A CA 1
ATOM 596 C C . GLY A 1 97 ? -49.296 -5.636 -17.451 1.00 26.22 97 GLY A C 1
ATOM 597 O O . GLY A 1 97 ? -48.079 -5.587 -17.328 1.00 26.22 97 GLY A O 1
ATOM 598 N N . ARG A 1 98 ? -50.113 -4.703 -16.962 1.00 31.55 98 ARG A N 1
ATOM 599 C CA . ARG A 1 98 ? -49.775 -3.432 -16.303 1.00 31.55 98 ARG A CA 1
ATOM 600 C C . ARG A 1 98 ? -49.948 -3.573 -14.776 1.00 31.55 98 ARG A C 1
ATOM 602 O O . ARG A 1 98 ? -50.764 -4.377 -14.352 1.00 31.55 98 ARG A O 1
ATOM 609 N N . GLU A 1 99 ? -49.259 -2.702 -14.028 1.00 30.83 99 GLU A N 1
ATOM 610 C CA . GLU A 1 99 ? -49.467 -2.270 -12.620 1.00 30.83 99 GLU A CA 1
ATOM 611 C C . GLU A 1 99 ? -48.473 -2.709 -11.512 1.00 30.83 99 GLU A C 1
ATOM 613 O O . GLU A 1 99 ? -48.386 -3.859 -11.103 1.00 30.83 99 GLU A O 1
ATOM 618 N N . ILE A 1 100 ? -47.728 -1.691 -11.044 1.00 36.34 100 ILE A N 1
ATOM 619 C CA . ILE A 1 100 ? -47.455 -1.234 -9.662 1.00 36.34 100 ILE A CA 1
ATOM 620 C C . ILE A 1 100 ? -47.370 -2.294 -8.548 1.00 36.34 100 ILE A C 1
ATOM 622 O O . ILE A 1 100 ? -48.393 -2.743 -8.057 1.00 36.34 100 ILE A O 1
ATOM 626 N N . PHE A 1 101 ? -46.166 -2.493 -7.992 1.00 29.64 101 PHE A N 1
ATOM 627 C CA . PHE A 1 101 ? -45.943 -2.576 -6.537 1.00 29.64 101 PHE A CA 1
ATOM 628 C C . PHE A 1 101 ? -44.491 -2.211 -6.192 1.00 29.64 101 PHE A C 1
ATOM 630 O O . PHE A 1 101 ? -43.541 -2.711 -6.793 1.00 29.64 101 PHE A O 1
ATOM 637 N N . GLY A 1 102 ? -44.323 -1.314 -5.217 1.00 38.34 102 GLY A N 1
ATOM 638 C CA . GLY A 1 102 ? -43.031 -0.989 -4.623 1.00 38.34 102 GLY A CA 1
ATOM 639 C C . GLY A 1 102 ? -42.542 -2.140 -3.747 1.00 38.34 102 GLY A C 1
ATOM 640 O O . GLY A 1 102 ? -43.207 -2.514 -2.785 1.00 38.34 102 GLY A O 1
ATOM 641 N N . GLY A 1 103 ? -41.371 -2.680 -4.076 1.00 27.00 103 GLY A N 1
ATOM 642 C CA . GLY A 1 103 ? -40.693 -3.716 -3.308 1.00 27.00 103 GLY A CA 1
ATOM 643 C C . GLY A 1 103 ? -39.188 -3.472 -3.311 1.00 27.00 103 GLY A C 1
ATOM 644 O O . GLY A 1 103 ? -38.562 -3.356 -4.360 1.00 27.00 103 GLY A O 1
ATOM 645 N N . SER A 1 104 ? -38.609 -3.365 -2.119 1.00 26.12 104 SER A N 1
ATOM 646 C CA . SER A 1 104 ? -37.164 -3.323 -1.900 1.00 26.12 104 SER A CA 1
ATOM 647 C C . SER A 1 104 ? -36.579 -4.709 -2.206 1.00 26.12 104 SER A C 1
ATOM 649 O O . SER A 1 104 ? -36.750 -5.644 -1.420 1.00 26.12 104 SER A O 1
ATOM 651 N N . CYS A 1 105 ? -35.892 -4.853 -3.340 1.00 21.83 105 CYS A N 1
ATOM 652 C CA . CYS A 1 105 ? -35.170 -6.076 -3.684 1.00 21.83 105 CYS A CA 1
ATOM 653 C C . CYS A 1 105 ? -33.854 -6.143 -2.904 1.00 21.83 105 CYS A C 1
ATOM 655 O O . CYS A 1 105 ? -32.932 -5.360 -3.131 1.00 21.83 105 CYS A O 1
ATOM 657 N N . THR A 1 106 ? -33.763 -7.116 -2.002 1.00 24.31 106 THR A N 1
ATOM 658 C CA . THR A 1 106 ? -32.500 -7.510 -1.376 1.00 24.31 106 THR A CA 1
ATOM 659 C C . THR A 1 106 ? -31.801 -8.474 -2.332 1.00 24.31 106 THR A C 1
ATOM 661 O O . THR A 1 106 ? -32.325 -9.551 -2.602 1.00 24.31 106 THR A O 1
ATOM 664 N N . PHE A 1 107 ? -30.642 -8.099 -2.875 1.00 21.19 107 PHE A N 1
ATOM 665 C CA . PHE A 1 107 ? -29.826 -9.005 -3.685 1.00 21.19 107 PHE A CA 1
ATOM 666 C C . PHE A 1 107 ? -28.929 -9.844 -2.769 1.00 21.19 107 PHE A C 1
ATOM 668 O O . PHE A 1 107 ? -27.985 -9.331 -2.170 1.00 21.19 107 PHE A O 1
ATOM 675 N N . THR A 1 108 ? -29.203 -11.144 -2.673 1.00 21.22 108 THR A N 1
ATOM 676 C CA . THR A 1 108 ? -28.270 -12.123 -2.104 1.00 21.22 108 THR A CA 1
ATOM 677 C C . THR A 1 108 ? -27.387 -12.648 -3.231 1.00 21.22 108 THR A C 1
ATOM 679 O O . THR A 1 108 ? -27.853 -13.370 -4.107 1.00 21.22 108 THR A O 1
ATOM 682 N N . ILE A 1 109 ? -26.104 -12.283 -3.227 1.00 22.81 109 ILE A N 1
ATOM 683 C CA . ILE A 1 109 ? -25.108 -12.901 -4.108 1.00 22.81 109 ILE A CA 1
ATOM 684 C C . ILE A 1 109 ? -24.695 -14.223 -3.459 1.00 22.81 109 ILE A C 1
ATOM 686 O O . ILE A 1 109 ? -23.940 -14.230 -2.488 1.00 22.81 109 ILE A O 1
ATOM 690 N N . VAL A 1 110 ? -25.194 -15.340 -3.988 1.00 21.66 110 VAL A N 1
ATOM 691 C CA . VAL A 1 110 ? -24.634 -16.668 -3.716 1.00 21.66 110 VAL A CA 1
ATOM 692 C C . VAL A 1 110 ? -23.509 -16.880 -4.724 1.00 21.66 110 VAL A C 1
ATOM 694 O O . VAL A 1 110 ? -23.754 -17.077 -5.911 1.00 21.66 110 VAL A O 1
ATOM 697 N N . ALA A 1 111 ? -22.264 -16.758 -4.268 1.00 22.72 111 ALA A N 1
ATOM 698 C CA . ALA A 1 111 ? -21.103 -17.144 -5.059 1.00 22.72 111 ALA A CA 1
ATOM 699 C C . ALA A 1 111 ? -20.853 -18.640 -4.847 1.00 22.72 111 ALA A C 1
ATOM 701 O O . ALA A 1 111 ? -20.256 -19.033 -3.845 1.00 22.72 111 ALA A O 1
ATOM 702 N N . ASP A 1 112 ? -21.327 -19.461 -5.782 1.00 20.84 112 ASP A N 1
ATOM 703 C CA . ASP A 1 112 ? -20.991 -20.881 -5.840 1.00 20.84 112 ASP A CA 1
ATOM 704 C C . ASP A 1 112 ? -19.574 -21.023 -6.418 1.00 20.84 112 ASP A C 1
ATOM 706 O O . ASP A 1 112 ? -19.330 -20.809 -7.607 1.00 20.84 112 ASP A O 1
ATOM 710 N N . PHE A 1 113 ? -18.600 -21.316 -5.557 1.00 22.36 113 PHE A N 1
ATOM 711 C CA . PHE A 1 113 ? -17.241 -21.649 -5.979 1.00 22.36 113 PHE A CA 1
ATOM 712 C C . PHE A 1 113 ? -17.168 -23.150 -6.260 1.00 22.36 113 PHE A C 1
ATOM 714 O O . PHE A 1 113 ? -16.834 -23.943 -5.380 1.00 22.36 113 PHE A O 1
ATOM 721 N N . SER A 1 114 ? -17.458 -23.536 -7.503 1.00 22.97 114 SER A N 1
ATOM 722 C CA . SER A 1 114 ? -17.182 -24.890 -7.982 1.00 22.97 114 SER A CA 1
ATOM 723 C C . SER A 1 114 ? -15.683 -25.025 -8.272 1.00 22.97 114 SER A C 1
ATOM 725 O O . SER A 1 114 ? -15.136 -24.386 -9.173 1.00 22.97 114 SER A O 1
ATOM 727 N N . LEU A 1 115 ? -14.993 -25.803 -7.440 1.00 24.36 115 LEU A N 1
ATOM 728 C CA . LEU A 1 115 ? -13.573 -26.126 -7.562 1.00 24.36 115 LEU A CA 1
ATOM 729 C C . LEU A 1 115 ? -13.432 -27.306 -8.536 1.00 24.36 115 LEU A C 1
ATOM 731 O O . LEU A 1 115 ? -13.510 -28.463 -8.131 1.00 24.36 115 LEU A O 1
ATOM 735 N N . GLU A 1 116 ? -13.234 -27.028 -9.826 1.00 25.52 116 GLU A N 1
ATOM 736 C CA . GLU A 1 116 ? -12.852 -28.064 -10.793 1.00 25.52 116 GLU A CA 1
ATOM 737 C C . GLU A 1 116 ? -11.400 -28.498 -10.548 1.00 25.52 116 GLU A C 1
ATOM 739 O O . GLU A 1 116 ? -10.433 -27.821 -10.908 1.00 25.52 116 GLU A O 1
ATOM 744 N N . THR A 1 117 ? -11.233 -29.662 -9.925 1.00 29.84 117 THR A N 1
ATOM 745 C CA . THR A 1 117 ? -9.971 -30.400 -9.888 1.00 29.84 117 THR A CA 1
ATOM 746 C C . THR A 1 117 ? -9.784 -31.143 -11.211 1.00 29.84 117 THR A C 1
ATOM 748 O O . THR A 1 117 ? -10.210 -32.281 -11.388 1.00 29.84 117 THR A O 1
ATOM 751 N N . GLY A 1 118 ? -9.121 -30.495 -12.170 1.00 27.16 118 GLY A N 1
ATOM 752 C CA . GLY A 1 118 ? -8.689 -31.136 -13.411 1.00 27.16 118 GLY A CA 1
ATOM 753 C C . GLY A 1 118 ? -7.603 -32.185 -13.155 1.00 27.16 118 GLY A C 1
ATOM 754 O O . GLY A 1 118 ? -6.426 -31.850 -13.025 1.00 27.16 118 GLY A O 1
ATOM 755 N N . ALA A 1 119 ? -7.990 -33.460 -13.096 1.00 28.97 119 ALA A N 1
ATOM 756 C CA . ALA A 1 119 ? -7.074 -34.594 -13.141 1.00 28.97 119 ALA A CA 1
ATOM 757 C C . ALA A 1 119 ? -6.577 -34.798 -14.583 1.00 28.97 119 ALA A C 1
ATOM 759 O O . ALA A 1 119 ? -7.349 -35.114 -15.489 1.00 28.97 119 ALA A O 1
ATOM 760 N N . ALA A 1 120 ? -5.275 -34.612 -14.802 1.00 29.95 120 ALA A N 1
ATOM 761 C CA . ALA A 1 120 ? -4.633 -34.880 -16.082 1.00 29.95 120 ALA A CA 1
ATOM 762 C C . ALA A 1 120 ? -4.576 -36.396 -16.348 1.00 29.95 120 ALA A C 1
ATOM 764 O O . ALA A 1 120 ? -3.904 -37.149 -15.643 1.00 29.95 120 ALA A O 1
ATOM 765 N N . SER A 1 121 ? -5.292 -36.824 -17.386 1.00 29.64 121 SER A N 1
ATOM 766 C CA . SER A 1 121 ? -5.267 -38.173 -17.952 1.00 29.64 121 SER A CA 1
ATOM 767 C C . SER A 1 121 ? -4.009 -38.358 -18.805 1.00 29.64 121 SER A C 1
ATOM 769 O O . SER A 1 121 ? -3.842 -37.693 -19.826 1.00 29.64 121 SER A O 1
ATOM 771 N N . ALA A 1 122 ? -3.129 -39.271 -18.392 1.00 33.47 122 ALA A N 1
ATOM 772 C CA . ALA A 1 122 ? -2.006 -39.745 -19.190 1.00 33.47 122 ALA A CA 1
ATOM 773 C C . ALA A 1 122 ? -2.375 -41.075 -19.876 1.00 33.47 122 ALA A C 1
ATOM 775 O O . ALA A 1 122 ? -2.496 -42.115 -19.233 1.00 33.47 122 ALA A O 1
ATOM 776 N N . ARG A 1 123 ? -2.524 -41.038 -21.202 1.00 33.16 123 ARG A N 1
ATOM 777 C CA . ARG A 1 123 ? -2.326 -42.165 -22.135 1.00 33.16 123 ARG A CA 1
ATOM 778 C C . ARG A 1 123 ? -1.328 -41.654 -23.176 1.00 33.16 123 ARG A C 1
ATOM 780 O O . ARG A 1 123 ? -1.439 -40.507 -23.580 1.00 33.16 123 ARG A O 1
ATOM 787 N N . GLY A 1 124 ? -0.358 -42.385 -23.690 1.00 29.34 124 GLY A N 1
ATOM 788 C CA . GLY A 1 124 ? 0.088 -43.754 -23.507 1.00 29.34 124 GLY A CA 1
ATOM 789 C C . GLY A 1 124 ? 1.190 -43.968 -24.551 1.00 29.34 124 GLY A C 1
ATOM 790 O O . GLY A 1 124 ? 1.094 -43.440 -25.656 1.00 29.34 124 GLY A O 1
ATOM 791 N N . ALA A 1 125 ? 2.236 -44.712 -24.211 1.00 30.58 125 ALA A N 1
ATOM 792 C CA . ALA A 1 125 ? 3.168 -45.263 -25.186 1.00 30.58 125 ALA A CA 1
ATOM 793 C C . ALA A 1 125 ? 3.565 -46.654 -24.695 1.00 30.58 125 ALA A C 1
ATOM 795 O O . ALA A 1 125 ? 4.127 -46.815 -23.613 1.00 30.58 125 ALA A O 1
ATOM 796 N N . ALA A 1 126 ? 3.158 -47.654 -25.469 1.00 33.56 126 ALA A N 1
ATOM 797 C CA . ALA A 1 126 ? 3.434 -49.059 -25.245 1.00 33.56 126 ALA A CA 1
ATOM 798 C C . ALA A 1 126 ? 4.902 -49.383 -25.547 1.00 33.56 126 ALA A C 1
ATOM 800 O O . ALA A 1 126 ? 5.490 -48.807 -26.461 1.00 33.56 126 ALA A O 1
ATOM 801 N N . GLY A 1 127 ? 5.461 -50.368 -24.841 1.00 29.25 127 GLY A N 1
ATOM 802 C CA . GLY A 1 127 ? 6.723 -50.970 -25.245 1.00 29.25 127 GLY A CA 1
ATOM 803 C C . GLY A 1 127 ? 7.352 -51.905 -24.219 1.00 29.25 127 GLY A C 1
ATOM 804 O O . GLY A 1 127 ? 8.048 -51.458 -23.321 1.00 29.25 127 GLY A O 1
ATOM 805 N N . VAL A 1 128 ? 7.220 -53.202 -24.502 1.00 35.69 128 VAL A N 1
ATOM 806 C CA . VAL A 1 128 ? 8.130 -54.303 -24.135 1.00 35.69 128 VAL A CA 1
ATOM 807 C C . VAL A 1 128 ? 7.864 -55.052 -22.820 1.00 35.69 128 VAL A C 1
ATOM 809 O O . VAL A 1 128 ? 7.872 -54.536 -21.709 1.00 35.69 128 VAL A O 1
ATOM 812 N N . ALA A 1 129 ? 7.647 -56.349 -23.032 1.00 35.22 129 ALA A N 1
ATOM 813 C CA . ALA A 1 129 ? 7.282 -57.403 -22.108 1.00 35.22 129 ALA A CA 1
ATOM 814 C C . ALA A 1 129 ? 8.419 -57.861 -21.180 1.00 35.22 129 ALA A C 1
ATOM 816 O O . ALA A 1 129 ? 9.575 -57.917 -21.593 1.00 35.22 129 ALA A O 1
ATOM 817 N N . ARG A 1 130 ? 8.051 -58.388 -20.004 1.00 33.38 130 ARG A N 1
ATOM 818 C CA . ARG A 1 130 ? 8.641 -59.618 -19.445 1.00 33.38 130 ARG A CA 1
ATOM 819 C C . ARG A 1 130 ? 7.679 -60.288 -18.458 1.00 33.38 130 ARG A C 1
ATOM 821 O O . ARG A 1 130 ? 7.050 -59.635 -17.636 1.00 33.38 130 ARG A O 1
ATOM 828 N N . ARG A 1 131 ? 7.569 -61.610 -18.621 1.00 34.28 131 ARG A N 1
ATOM 829 C CA . ARG A 1 131 ? 6.764 -62.570 -17.853 1.00 34.28 131 ARG A CA 1
ATOM 830 C C . ARG A 1 131 ? 7.195 -62.639 -16.382 1.00 34.28 131 ARG A C 1
ATOM 832 O O . ARG A 1 131 ? 8.388 -62.630 -16.102 1.00 34.28 131 ARG A O 1
ATOM 839 N N . GLY A 1 132 ? 6.225 -62.865 -15.499 1.00 30.75 132 GLY A N 1
ATOM 840 C CA . GLY A 1 132 ? 6.406 -63.344 -14.128 1.00 30.75 132 GLY A CA 1
ATOM 841 C C . GLY A 1 132 ? 5.077 -63.897 -13.604 1.00 30.75 132 GLY A C 1
ATOM 842 O O . GLY A 1 132 ? 4.034 -63.304 -13.842 1.00 30.75 132 GLY A O 1
ATOM 843 N N . VAL A 1 133 ? 5.128 -65.079 -13.003 1.00 36.16 133 VAL A N 1
ATOM 844 C CA . VAL A 1 133 ? 4.041 -66.044 -12.763 1.00 36.16 133 VAL A CA 1
ATOM 845 C C . VAL A 1 133 ? 3.307 -65.795 -11.422 1.00 36.16 133 VAL A C 1
ATOM 847 O O . VAL A 1 133 ? 3.920 -65.300 -10.486 1.00 36.16 133 VAL A O 1
ATOM 850 N N . PHE A 1 134 ? 2.008 -66.146 -11.397 1.00 34.28 134 PHE A N 1
ATOM 851 C CA . PHE A 1 134 ? 1.033 -66.460 -10.312 1.00 34.28 134 PHE A CA 1
ATOM 852 C C . PHE A 1 134 ? 1.561 -66.778 -8.877 1.00 34.28 134 PHE A C 1
ATOM 854 O O . PHE A 1 134 ? 2.700 -67.222 -8.768 1.00 34.28 134 PHE A O 1
ATOM 861 N N . PRO A 1 135 ? 0.746 -66.675 -7.781 1.00 51.56 135 PRO A N 1
ATOM 862 C CA . PRO A 1 135 ? -0.643 -67.153 -7.738 1.00 51.56 135 PRO A CA 1
ATOM 863 C C . PRO A 1 135 ? -1.713 -66.347 -6.976 1.00 51.56 135 PRO A C 1
ATOM 865 O O . PRO A 1 135 ? -1.480 -65.401 -6.232 1.00 51.56 135 PRO A O 1
ATOM 868 N N . THR A 1 136 ? -2.926 -66.816 -7.254 1.00 35.28 136 THR A N 1
ATOM 869 C CA . THR A 1 136 ? -4.271 -66.511 -6.768 1.00 35.28 136 THR A CA 1
ATOM 870 C C . THR A 1 136 ? -4.477 -66.708 -5.264 1.00 35.28 136 THR A C 1
ATOM 872 O O . THR A 1 136 ? -4.102 -67.745 -4.723 1.00 35.28 136 THR A O 1
ATOM 875 N N . GLY A 1 137 ? -5.202 -65.777 -4.637 1.00 31.45 137 GLY A N 1
ATOM 876 C CA . GLY A 1 137 ? -5.824 -65.927 -3.320 1.00 31.45 137 GLY A CA 1
ATOM 877 C C . GLY A 1 137 ? -7.205 -65.264 -3.313 1.00 31.45 137 GLY A C 1
ATOM 878 O O . GLY A 1 137 ? -7.347 -64.110 -3.710 1.00 31.45 137 GLY A O 1
ATOM 879 N N . THR A 1 138 ? -8.218 -66.041 -2.945 1.00 35.72 138 THR A N 1
ATOM 880 C CA . THR A 1 138 ? -9.661 -65.749 -2.922 1.00 35.72 138 THR A CA 1
ATOM 881 C C . THR A 1 138 ? -10.144 -65.170 -1.586 1.00 35.72 138 THR A C 1
ATOM 883 O O . THR A 1 138 ? -9.554 -65.479 -0.558 1.00 35.72 138 THR A O 1
ATOM 886 N N . ALA A 1 139 ? -11.308 -64.496 -1.635 1.00 33.50 139 ALA A N 1
ATOM 887 C CA . ALA A 1 139 ? -12.171 -64.033 -0.526 1.00 33.50 139 ALA A CA 1
ATOM 888 C C . ALA A 1 139 ? -11.598 -62.849 0.291 1.00 33.50 139 ALA A C 1
ATOM 890 O O . ALA A 1 139 ? -10.406 -62.773 0.530 1.00 33.50 139 ALA A O 1
ATOM 891 N N . ASP A 1 140 ? -12.350 -61.827 0.700 1.00 29.69 140 ASP A N 1
ATOM 892 C CA . ASP A 1 140 ? -13.690 -61.863 1.282 1.00 29.69 140 ASP A CA 1
ATOM 893 C C . ASP A 1 140 ? -14.363 -60.467 1.220 1.00 29.69 140 ASP A C 1
ATOM 895 O O . ASP A 1 140 ? -13.690 -59.434 1.175 1.00 29.69 140 ASP A O 1
ATOM 899 N N . ARG A 1 141 ? -15.701 -60.429 1.201 1.00 34.66 141 ARG A N 1
ATOM 900 C CA . ARG A 1 141 ? -16.533 -59.211 1.218 1.00 34.66 141 ARG A CA 1
ATOM 901 C C . ARG A 1 141 ? -16.950 -58.908 2.656 1.00 34.66 141 ARG A C 1
ATOM 903 O O . ARG A 1 141 ? -17.612 -59.747 3.253 1.00 34.66 141 ARG A O 1
ATOM 910 N N . SER A 1 142 ? -16.694 -57.695 3.159 1.00 31.67 142 SER A N 1
ATOM 911 C CA . SER A 1 142 ? -17.440 -57.039 4.261 1.00 31.67 142 SER A CA 1
ATOM 912 C C . SER A 1 142 ? -17.008 -55.567 4.446 1.00 31.67 142 SER A C 1
ATOM 914 O O . SER A 1 142 ? -15.937 -55.195 3.970 1.00 31.67 142 SER A O 1
ATOM 916 N N . PRO A 1 143 ? -17.853 -54.698 5.043 1.00 39.88 143 PRO A N 1
ATOM 917 C CA . PRO A 1 143 ? -17.991 -53.294 4.651 1.00 39.88 143 PRO A CA 1
ATOM 918 C C . PRO A 1 143 ? -17.044 -52.332 5.384 1.00 39.88 143 PRO A C 1
ATOM 920 O O . PRO A 1 143 ? -16.754 -52.487 6.568 1.00 39.88 143 PRO A O 1
ATOM 923 N N . LEU A 1 144 ? -16.616 -51.284 4.675 1.00 33.25 144 LEU A N 1
ATOM 924 C CA . LEU A 1 144 ? -15.867 -50.158 5.236 1.00 33.25 144 LEU A CA 1
ATOM 925 C C . LEU A 1 144 ? -16.798 -49.227 6.034 1.00 33.25 144 LEU A C 1
ATOM 927 O O . LEU A 1 144 ? -17.848 -48.844 5.512 1.00 33.25 144 LEU A O 1
ATOM 931 N N 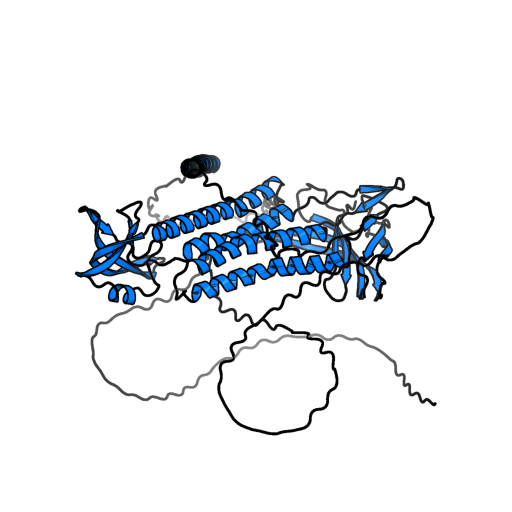. PRO A 1 145 ? -16.414 -48.799 7.251 1.00 36.44 145 PRO A N 1
ATOM 932 C CA . PRO A 1 145 ? -17.106 -47.744 7.966 1.00 36.44 145 PRO A CA 1
ATOM 933 C C . PRO A 1 145 ? -16.676 -46.364 7.458 1.00 36.44 145 PRO A C 1
ATOM 935 O O . PRO A 1 145 ? -15.497 -46.040 7.308 1.00 36.44 145 PRO A O 1
ATOM 938 N N . THR A 1 146 ? -17.685 -45.538 7.231 1.00 38.50 146 THR A N 1
ATOM 939 C CA . THR A 1 146 ? -17.642 -44.092 7.046 1.00 38.50 146 THR A CA 1
ATOM 940 C C . THR A 1 146 ? -16.929 -43.429 8.230 1.00 38.50 146 THR A C 1
ATOM 942 O O . THR A 1 146 ? -17.356 -43.579 9.372 1.00 38.50 146 THR A O 1
ATOM 945 N N . GLY A 1 147 ? -15.856 -42.674 7.979 1.00 30.03 147 GLY A N 1
ATOM 946 C CA . GLY A 1 147 ? -15.134 -41.972 9.045 1.00 30.03 147 GLY A CA 1
ATOM 947 C C . GLY A 1 147 ? -13.875 -41.253 8.573 1.00 30.03 147 GLY A C 1
ATOM 948 O O . GLY A 1 147 ? -12.780 -41.557 9.033 1.00 30.03 147 GLY A O 1
ATOM 949 N N . LEU A 1 148 ? -14.010 -40.303 7.643 1.00 26.02 148 LEU A N 1
ATOM 950 C CA . LEU A 1 148 ? -12.900 -39.444 7.222 1.00 26.02 148 LEU A CA 1
ATOM 951 C C . LEU A 1 148 ? -12.819 -38.242 8.176 1.00 26.02 148 LEU A C 1
ATOM 953 O O . LEU A 1 148 ? -13.492 -37.227 8.008 1.00 26.02 148 LEU A O 1
ATOM 957 N N . ILE A 1 149 ? -12.022 -38.410 9.230 1.00 29.31 149 ILE A N 1
ATOM 958 C CA . ILE A 1 149 ? -11.637 -37.356 10.169 1.00 29.31 149 ILE A CA 1
ATOM 959 C C . ILE A 1 149 ? -10.732 -36.377 9.411 1.00 29.31 149 ILE A C 1
ATOM 961 O O . ILE A 1 149 ? -9.595 -36.702 9.071 1.00 29.31 149 ILE A O 1
ATOM 965 N N . PHE A 1 150 ? -11.223 -35.164 9.150 1.00 26.17 150 PHE A N 1
ATOM 966 C CA . PHE A 1 150 ? -10.363 -34.045 8.773 1.00 26.17 150 PHE A CA 1
ATOM 967 C C . PHE A 1 150 ? -9.459 -33.711 9.964 1.00 26.17 150 PHE A C 1
ATOM 969 O O . PHE A 1 150 ? -9.910 -33.182 10.979 1.00 26.17 150 PHE A O 1
ATOM 976 N N . GLY A 1 151 ? -8.172 -34.036 9.840 1.00 26.72 151 GLY A N 1
ATOM 977 C CA . GLY A 1 151 ? -7.132 -33.621 10.773 1.00 26.72 151 GLY A CA 1
ATOM 978 C C . GLY A 1 151 ? -6.972 -32.103 10.761 1.00 26.72 151 GLY A C 1
ATOM 979 O O . GLY A 1 151 ? -6.199 -31.553 9.979 1.00 26.72 151 GLY A O 1
ATOM 980 N N . GLY A 1 152 ? -7.708 -31.420 11.635 1.00 26.59 152 GLY A N 1
ATOM 981 C CA . GLY A 1 152 ? -7.427 -30.042 12.007 1.00 26.59 152 GLY A CA 1
ATOM 982 C C . GLY A 1 152 ? -6.097 -29.988 12.750 1.00 26.59 152 GLY A C 1
ATOM 983 O O . GLY A 1 152 ? -5.973 -30.519 13.850 1.00 26.59 152 GLY A O 1
ATOM 984 N N . VAL A 1 153 ? -5.095 -29.348 12.151 1.00 27.47 153 VAL A N 1
ATOM 985 C CA . VAL A 1 153 ? -3.865 -28.961 12.849 1.00 27.47 153 VAL A CA 1
ATOM 986 C C . VAL A 1 153 ? -4.254 -27.938 13.923 1.00 27.47 153 VAL A C 1
ATOM 988 O O . VAL A 1 153 ? -4.734 -26.858 13.564 1.00 27.47 153 VAL A O 1
ATOM 991 N N . PRO A 1 154 ? -4.072 -28.212 15.227 1.00 29.91 154 PRO A N 1
ATOM 992 C CA . PRO A 1 154 ? -4.312 -27.202 16.239 1.00 29.91 154 PRO A CA 1
ATOM 993 C C . PRO A 1 154 ? -3.187 -26.172 16.142 1.00 29.91 154 PRO A C 1
ATOM 995 O O . PRO A 1 154 ? -2.030 -26.451 16.463 1.00 29.91 154 PRO A O 1
ATOM 998 N N . LEU A 1 155 ? -3.523 -24.958 15.703 1.00 28.53 155 LEU A N 1
ATOM 999 C CA . LEU A 1 1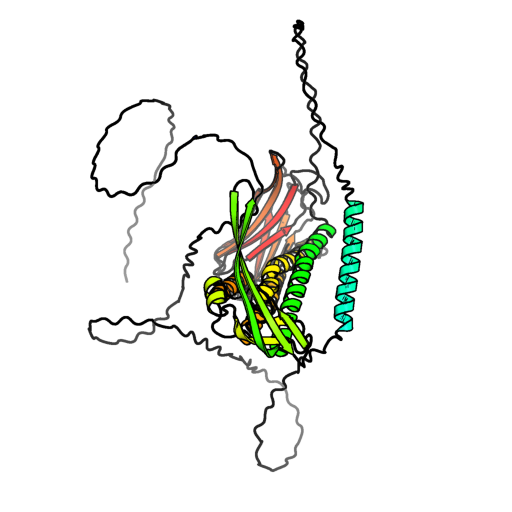55 ? -2.688 -23.781 15.921 1.00 28.53 155 LEU A CA 1
ATOM 1000 C C . LEU A 1 155 ? -2.675 -23.500 17.431 1.00 28.53 155 LEU A C 1
ATOM 1002 O O . LEU A 1 155 ? -3.453 -22.707 17.959 1.00 28.53 155 LEU A O 1
ATOM 1006 N N . GLY A 1 156 ? -1.806 -24.216 18.143 1.00 26.50 156 GLY A N 1
ATOM 1007 C CA . GLY A 1 156 ? -1.496 -23.978 19.541 1.00 26.50 156 GLY A CA 1
ATOM 1008 C C . GLY A 1 156 ? -0.822 -22.620 19.688 1.00 26.50 156 GLY A C 1
ATOM 1009 O O . GLY A 1 156 ? 0.400 -22.507 19.617 1.00 26.50 156 GLY A O 1
ATOM 1010 N N . LEU A 1 157 ? -1.622 -21.577 19.902 1.00 31.22 157 LEU A N 1
ATOM 1011 C CA . LEU A 1 157 ? -1.169 -20.327 20.497 1.00 31.22 157 LEU A CA 1
ATOM 1012 C C . LEU A 1 157 ? -0.703 -20.641 21.923 1.00 31.22 157 LEU A C 1
ATOM 1014 O O . LEU A 1 157 ? -1.487 -20.627 22.870 1.00 31.22 157 LEU A O 1
ATOM 1018 N N . LEU A 1 158 ? 0.583 -20.965 22.070 1.00 27.94 158 LEU A N 1
ATOM 1019 C CA . LEU A 1 158 ? 1.224 -21.050 23.376 1.00 27.94 158 LEU A CA 1
ATOM 1020 C C . LEU A 1 158 ? 1.042 -19.700 24.091 1.00 27.94 158 LEU A C 1
ATOM 1022 O O . LEU A 1 158 ? 1.396 -18.660 23.522 1.00 27.94 158 LEU A O 1
ATOM 1026 N N . PRO A 1 159 ? 0.513 -19.672 25.326 1.00 33.84 159 PRO A N 1
ATOM 1027 C CA . PRO A 1 159 ? 0.438 -18.444 26.095 1.00 33.84 159 PRO A CA 1
ATOM 1028 C C . PRO A 1 159 ? 1.866 -17.993 26.404 1.00 33.84 159 PRO A C 1
ATOM 1030 O O . PRO A 1 159 ? 2.548 -18.571 27.249 1.00 33.84 159 PRO A O 1
ATOM 1033 N N . LEU A 1 160 ? 2.338 -16.947 25.722 1.00 36.41 160 LEU A N 1
ATOM 1034 C CA . LEU A 1 160 ? 3.557 -16.263 26.135 1.00 36.41 160 LEU A CA 1
ATOM 1035 C C . LEU A 1 160 ? 3.364 -15.822 27.597 1.00 36.41 160 LEU A C 1
ATOM 1037 O O . LEU A 1 160 ? 2.381 -15.135 27.900 1.00 36.41 160 LEU A O 1
ATOM 1041 N N . PRO A 1 161 ? 4.257 -16.206 28.526 1.00 41.28 161 PRO A N 1
ATOM 1042 C CA . PRO A 1 161 ? 4.088 -15.877 29.932 1.00 41.28 161 PRO A CA 1
ATOM 1043 C C . PRO A 1 161 ? 4.002 -14.357 30.087 1.00 41.28 161 PRO A C 1
ATOM 1045 O O . PRO A 1 161 ? 4.831 -13.620 29.554 1.00 41.28 161 PRO A O 1
ATOM 1048 N N . ARG A 1 162 ? 3.000 -13.870 30.833 1.00 46.84 162 ARG A N 1
ATOM 1049 C CA . ARG A 1 162 ? 2.704 -12.434 31.059 1.00 46.84 162 ARG A CA 1
ATOM 1050 C C . ARG A 1 162 ? 3.936 -11.611 31.476 1.00 46.84 162 ARG A C 1
ATOM 1052 O O . ARG A 1 162 ? 4.015 -10.414 31.192 1.00 46.84 162 ARG A O 1
ATOM 1059 N N . PHE A 1 163 ? 4.917 -12.264 32.100 1.00 42.59 163 PHE A N 1
ATOM 1060 C CA . PHE A 1 163 ? 6.218 -11.692 32.437 1.00 42.59 163 PHE A CA 1
ATOM 1061 C C . PHE A 1 163 ? 7.058 -11.307 31.215 1.00 42.59 163 PHE A C 1
ATOM 1063 O O . PHE A 1 163 ? 7.681 -10.249 31.236 1.00 42.59 163 PHE A O 1
ATOM 1070 N N . ALA A 1 164 ? 7.054 -12.105 30.144 1.00 45.69 164 ALA A N 1
ATOM 1071 C CA . ALA A 1 164 ? 7.811 -11.834 28.926 1.00 45.69 164 ALA A CA 1
ATOM 1072 C C . ALA A 1 164 ? 7.278 -10.591 28.206 1.00 45.69 164 ALA A C 1
ATOM 1074 O O . ALA A 1 164 ? 8.065 -9.726 27.839 1.00 45.69 164 ALA A O 1
ATOM 1075 N N . ILE A 1 165 ? 5.955 -10.429 28.101 1.00 43.62 165 ILE A N 1
ATOM 1076 C CA . ILE A 1 165 ? 5.343 -9.260 27.448 1.00 43.62 165 ILE A CA 1
ATOM 1077 C C . ILE A 1 165 ? 5.595 -7.984 28.264 1.00 43.62 165 ILE A C 1
ATOM 1079 O O . ILE A 1 165 ? 6.053 -6.987 27.707 1.00 43.62 165 ILE A O 1
ATOM 1083 N N . ARG A 1 166 ? 5.410 -8.010 29.596 1.00 56.16 166 ARG A N 1
ATOM 1084 C CA . ARG A 1 166 ? 5.758 -6.859 30.456 1.00 56.16 166 ARG A CA 1
ATOM 1085 C C . ARG A 1 166 ? 7.258 -6.531 30.415 1.00 56.16 166 ARG A C 1
ATOM 1087 O O . ARG A 1 166 ? 7.606 -5.349 30.364 1.00 56.16 166 ARG A O 1
ATOM 1094 N N . ARG A 1 167 ? 8.153 -7.533 30.380 1.00 62.22 167 ARG A N 1
ATOM 1095 C CA . ARG A 1 167 ? 9.603 -7.312 30.200 1.00 62.22 167 ARG A CA 1
ATOM 1096 C C . ARG A 1 167 ? 9.910 -6.714 28.835 1.00 62.22 167 ARG A C 1
ATOM 1098 O O . ARG A 1 167 ? 10.662 -5.751 28.785 1.00 62.22 167 ARG A O 1
ATOM 1105 N N . ILE A 1 168 ? 9.319 -7.225 27.757 1.00 59.12 168 ILE A N 1
ATOM 1106 C CA . ILE A 1 168 ? 9.524 -6.715 26.396 1.00 59.12 168 ILE A CA 1
ATOM 1107 C C . ILE A 1 168 ? 9.048 -5.264 26.306 1.00 59.12 168 ILE A C 1
ATOM 1109 O O . ILE A 1 168 ? 9.815 -4.420 25.857 1.00 59.12 168 ILE A O 1
ATOM 1113 N N . ILE A 1 169 ? 7.862 -4.931 26.825 1.00 59.25 169 ILE A N 1
ATOM 1114 C CA . ILE A 1 169 ? 7.353 -3.548 26.856 1.00 59.25 169 ILE A CA 1
ATOM 1115 C C . ILE A 1 169 ? 8.284 -2.639 27.667 1.00 59.25 169 ILE A C 1
ATOM 1117 O O . ILE A 1 169 ? 8.615 -1.540 27.225 1.00 59.25 169 ILE A O 1
ATOM 1121 N N . THR A 1 170 ? 8.769 -3.097 28.823 1.00 69.69 170 THR A N 1
ATOM 1122 C CA . THR A 1 170 ? 9.686 -2.310 29.666 1.00 69.69 170 THR A CA 1
ATOM 1123 C C . THR A 1 170 ? 11.057 -2.126 29.005 1.00 69.69 170 THR A C 1
ATOM 1125 O O . THR A 1 170 ? 11.619 -1.032 29.046 1.00 69.69 170 THR A O 1
ATOM 1128 N N . ILE A 1 171 ? 11.588 -3.163 28.351 1.00 74.44 171 ILE A N 1
ATOM 1129 C CA . ILE A 1 171 ? 12.860 -3.132 27.612 1.00 74.44 171 ILE A CA 1
ATOM 1130 C C . ILE A 1 171 ? 12.744 -2.224 26.387 1.00 74.44 171 ILE A C 1
ATOM 1132 O O . ILE A 1 171 ? 13.639 -1.413 26.148 1.00 74.44 171 ILE A O 1
ATOM 1136 N N . VAL A 1 172 ? 11.641 -2.316 25.638 1.00 65.06 172 VAL A N 1
ATOM 1137 C CA . VAL A 1 172 ? 11.355 -1.444 24.495 1.00 65.06 172 VAL A CA 1
ATOM 1138 C C . VAL A 1 172 ? 11.220 -0.003 24.970 1.00 65.06 172 VAL A C 1
ATOM 1140 O O . VAL A 1 172 ? 11.912 0.848 24.429 1.00 65.06 172 VAL A O 1
ATOM 1143 N N . ARG A 1 173 ? 10.452 0.277 26.032 1.00 76.12 173 ARG A N 1
ATOM 1144 C CA . ARG A 1 173 ? 10.312 1.625 26.611 1.00 76.12 173 ARG A CA 1
ATOM 1145 C C . ARG A 1 173 ? 11.659 2.208 27.044 1.00 76.12 173 ARG A C 1
ATOM 1147 O O . ARG A 1 173 ? 11.973 3.328 26.653 1.00 76.12 173 ARG A O 1
ATOM 1154 N N . ARG A 1 174 ? 12.486 1.443 27.771 1.00 75.69 174 ARG A N 1
ATOM 1155 C CA . ARG A 1 174 ? 13.831 1.881 28.196 1.00 75.69 174 ARG A CA 1
ATOM 1156 C C . ARG A 1 174 ? 14.766 2.120 27.008 1.00 75.69 174 ARG A C 1
ATOM 1158 O O . ARG A 1 174 ? 15.449 3.137 26.984 1.00 75.69 174 ARG A O 1
ATOM 1165 N N . ARG A 1 175 ? 14.772 1.235 26.001 1.00 71.81 175 ARG A N 1
ATOM 1166 C CA . ARG A 1 175 ? 15.602 1.409 24.792 1.00 71.81 175 ARG A CA 1
ATOM 1167 C C . ARG A 1 175 ? 15.116 2.542 23.890 1.00 71.81 175 ARG A C 1
ATOM 1169 O O . ARG A 1 175 ? 15.940 3.180 23.238 1.00 71.81 175 ARG A O 1
ATOM 1176 N N . LEU A 1 176 ? 13.809 2.795 23.835 1.00 57.03 176 LEU A N 1
ATOM 1177 C CA . LEU A 1 176 ? 13.241 3.910 23.082 1.00 57.03 176 LEU A CA 1
ATOM 1178 C C . LEU A 1 176 ? 13.595 5.236 23.758 1.00 57.03 176 LEU A C 1
ATOM 1180 O O . LEU A 1 176 ? 14.084 6.135 23.087 1.00 57.03 176 LEU A O 1
ATOM 1184 N N . GLN A 1 177 ? 13.446 5.325 25.084 1.00 74.31 177 GLN A N 1
ATOM 1185 C CA . GLN A 1 177 ? 13.842 6.504 25.859 1.00 74.31 177 GLN A CA 1
ATOM 1186 C C . GLN A 1 177 ? 15.350 6.766 25.777 1.00 74.31 177 GLN A C 1
ATOM 1188 O O . GLN A 1 177 ? 15.747 7.901 25.537 1.00 74.31 177 GLN A O 1
ATOM 1193 N N . SER A 1 178 ? 16.198 5.732 25.866 1.00 73.19 178 SER A N 1
ATOM 1194 C CA . SER A 1 178 ? 17.652 5.906 25.734 1.00 73.19 178 SER A CA 1
ATOM 1195 C C . SER A 1 178 ? 18.079 6.330 24.324 1.00 73.19 178 SER A C 1
ATOM 1197 O O . SER A 1 178 ? 19.060 7.050 24.165 1.00 73.19 178 SER A O 1
ATOM 1199 N N . LYS A 1 179 ? 17.371 5.875 23.279 1.00 67.44 179 LYS A N 1
ATOM 1200 C CA . LYS A 1 179 ? 17.646 6.287 21.894 1.00 67.44 179 LYS A CA 1
ATOM 1201 C C . LYS A 1 179 ? 17.114 7.685 21.598 1.00 67.44 179 LYS A C 1
ATOM 1203 O O . LYS A 1 179 ? 17.802 8.430 20.916 1.00 67.44 179 LYS A O 1
ATOM 1208 N N . LEU A 1 180 ? 15.946 8.047 22.127 1.00 58.00 180 LEU A N 1
ATOM 1209 C CA . LEU A 1 180 ? 15.411 9.404 22.030 1.00 58.00 180 LEU A CA 1
ATOM 1210 C C . LEU A 1 180 ? 16.339 10.398 22.729 1.00 58.00 180 LEU A C 1
ATOM 1212 O O . LEU A 1 180 ? 16.701 11.378 22.101 1.00 58.00 180 LEU A O 1
ATOM 1216 N N . ALA A 1 181 ? 16.828 10.093 23.935 1.00 66.50 181 ALA A N 1
ATOM 1217 C CA . ALA A 1 181 ? 17.808 10.932 24.632 1.00 66.50 181 ALA A CA 1
ATOM 1218 C C . ALA A 1 181 ? 19.076 11.180 23.791 1.00 66.50 181 ALA A C 1
ATOM 1220 O O . ALA A 1 181 ? 19.482 12.324 23.626 1.00 66.50 181 ALA A O 1
ATOM 1221 N N . ARG A 1 182 ? 19.634 10.133 23.161 1.00 68.19 182 ARG A N 1
ATOM 1222 C CA . ARG A 1 182 ? 20.802 10.270 22.268 1.00 68.19 182 ARG A CA 1
ATOM 1223 C C . ARG A 1 182 ? 20.505 11.031 20.978 1.00 68.19 182 ARG A C 1
ATOM 1225 O O . ARG A 1 182 ? 21.393 11.684 20.450 1.00 68.19 182 ARG A O 1
ATOM 1232 N N . VAL A 1 183 ? 19.290 10.932 20.439 1.00 54.66 183 VAL A N 1
ATOM 1233 C CA . VAL A 1 183 ? 18.885 11.699 19.250 1.00 54.66 183 VAL A CA 1
ATOM 1234 C C . VAL A 1 183 ? 18.690 13.173 19.602 1.00 54.66 183 VAL A C 1
ATOM 1236 O O . VAL A 1 183 ? 19.094 14.019 18.815 1.00 54.66 183 VAL A O 1
ATOM 1239 N N . THR A 1 184 ? 18.146 13.489 20.778 1.00 59.06 184 THR A N 1
ATOM 1240 C CA . THR A 1 184 ? 18.025 14.870 21.270 1.00 59.06 184 THR A CA 1
ATOM 1241 C C . THR A 1 184 ? 19.399 15.494 21.537 1.00 59.06 184 THR A C 1
ATOM 1243 O O . THR A 1 184 ? 19.619 16.649 21.191 1.00 59.06 184 THR A O 1
ATOM 1246 N N . GLU A 1 185 ? 20.344 14.712 22.067 1.00 57.22 185 GLU A N 1
ATOM 1247 C CA . GLU A 1 185 ? 21.735 15.125 22.306 1.00 57.22 185 GLU A CA 1
ATOM 1248 C C . GLU A 1 185 ? 22.519 15.318 20.993 1.00 57.22 185 GLU A C 1
ATOM 1250 O O . GLU A 1 185 ? 23.178 16.336 20.802 1.00 57.22 185 GLU A O 1
ATOM 1255 N N . LEU A 1 186 ? 22.371 14.403 20.025 1.00 54.34 186 LEU A N 1
ATOM 1256 C CA . LEU A 1 186 ? 22.982 14.521 18.691 1.00 54.34 186 LEU A CA 1
ATOM 1257 C C . LEU A 1 186 ? 22.348 15.614 17.818 1.00 54.34 186 LEU A C 1
ATOM 1259 O O . LEU A 1 186 ? 22.964 16.046 16.845 1.00 54.34 186 LEU A O 1
ATOM 1263 N N . ALA A 1 187 ? 21.123 16.045 18.128 1.00 54.19 187 ALA A N 1
ATOM 1264 C CA . ALA A 1 187 ? 20.432 17.097 17.390 1.00 54.19 187 ALA A CA 1
ATOM 1265 C C . ALA A 1 187 ? 20.817 18.517 17.835 1.00 54.19 187 ALA A C 1
ATOM 1267 O O . ALA A 1 187 ? 20.420 19.460 17.154 1.00 54.19 187 ALA A O 1
ATOM 1268 N N . GLY A 1 188 ? 21.564 18.694 18.936 1.00 40.12 188 GLY A N 1
ATOM 1269 C CA . GLY A 1 188 ? 22.053 20.010 19.374 1.00 40.12 188 GLY A CA 1
ATOM 1270 C C . GLY A 1 188 ? 20.957 21.072 19.546 1.00 40.12 188 GLY A C 1
ATOM 1271 O O . GLY A 1 188 ? 21.214 22.257 19.358 1.00 40.12 188 GLY A O 1
ATOM 1272 N N . LEU A 1 189 ? 19.721 20.667 19.855 1.00 33.53 189 LEU A N 1
ATOM 1273 C CA . LEU A 1 189 ? 18.594 21.581 20.051 1.00 33.53 189 LEU A CA 1
ATOM 1274 C C . LEU A 1 189 ? 18.588 22.097 21.495 1.00 33.53 189 LEU A C 1
ATOM 1276 O O . LEU A 1 189 ? 17.771 21.680 22.314 1.00 33.53 189 LEU A O 1
ATOM 1280 N N . THR A 1 190 ? 19.501 23.011 21.816 1.00 36.09 190 THR A N 1
ATOM 1281 C CA . THR A 1 190 ? 19.335 23.908 22.966 1.00 36.09 190 THR A CA 1
ATOM 1282 C C . THR A 1 190 ? 18.305 24.972 22.591 1.00 36.09 190 THR A C 1
ATOM 1284 O O . THR A 1 190 ? 18.577 25.847 21.771 1.00 36.09 190 THR A O 1
ATOM 1287 N N . PHE A 1 191 ? 17.099 24.874 23.154 1.00 34.31 191 PHE A N 1
ATOM 1288 C CA . PHE A 1 191 ? 16.134 25.972 23.145 1.00 34.31 191 PHE A CA 1
ATOM 1289 C C . PHE A 1 191 ? 16.622 27.038 24.125 1.00 34.31 191 PHE A C 1
ATOM 1291 O O . PHE A 1 191 ? 16.477 26.886 25.335 1.00 34.31 191 PHE A O 1
ATOM 1298 N N . ASP A 1 192 ? 17.220 28.094 23.585 1.00 30.59 192 ASP A N 1
ATOM 1299 C CA . ASP A 1 192 ? 17.556 29.296 24.334 1.00 30.59 192 ASP A CA 1
ATOM 1300 C C . ASP A 1 192 ? 16.273 30.130 24.487 1.00 30.59 192 ASP A C 1
ATOM 1302 O O . ASP A 1 192 ? 15.766 30.717 23.527 1.00 30.59 192 ASP A O 1
ATOM 1306 N N . LEU A 1 193 ? 15.673 30.104 25.680 1.00 34.81 193 LEU A N 1
ATOM 1307 C CA . LEU A 1 193 ? 14.559 30.979 26.052 1.00 34.81 193 LEU A CA 1
ATOM 1308 C C . LEU A 1 193 ? 15.131 32.362 26.391 1.00 34.81 193 LEU A C 1
ATOM 1310 O O . LEU A 1 193 ? 15.179 32.772 27.548 1.00 34.81 193 LEU A O 1
ATOM 1314 N N . GLY A 1 194 ? 15.583 33.068 25.355 1.00 30.84 194 GLY A N 1
ATOM 1315 C CA . GLY A 1 194 ? 16.003 34.461 25.440 1.00 30.84 194 GLY A CA 1
ATOM 1316 C C . GLY A 1 194 ? 14.816 35.361 25.779 1.00 30.84 194 GLY A C 1
ATOM 1317 O O . GLY A 1 194 ? 13.850 35.459 25.021 1.00 30.84 194 GLY A O 1
ATOM 1318 N N . ALA A 1 195 ? 14.894 36.005 26.941 1.00 36.03 195 ALA A N 1
ATOM 1319 C CA . ALA A 1 195 ? 13.953 37.004 27.414 1.00 36.03 195 ALA A CA 1
ATOM 1320 C C . ALA A 1 195 ? 13.903 38.210 26.457 1.00 36.03 195 ALA A C 1
ATOM 1322 O O . ALA A 1 195 ? 14.902 38.896 26.250 1.00 36.03 195 ALA A O 1
ATOM 1323 N N . ASN A 1 196 ? 12.721 38.488 25.903 1.00 34.34 196 ASN A N 1
ATOM 1324 C CA . ASN A 1 196 ? 12.445 39.725 25.176 1.00 34.34 196 ASN A CA 1
ATOM 1325 C C . ASN A 1 196 ? 12.279 40.874 26.179 1.00 34.34 196 ASN A C 1
ATOM 1327 O O . ASN A 1 196 ? 11.219 41.029 26.785 1.00 34.34 196 ASN A O 1
ATOM 1331 N N . SER A 1 197 ? 13.315 41.696 26.336 1.00 35.16 197 SER A N 1
ATOM 1332 C CA . SER A 1 197 ? 13.193 43.030 26.916 1.00 35.16 197 SER A CA 1
ATOM 1333 C C . SER A 1 197 ? 12.703 44.009 25.843 1.00 35.16 197 SER A C 1
ATOM 1335 O O . SER A 1 197 ? 13.279 44.148 24.764 1.00 35.16 197 SER A O 1
ATOM 1337 N N . HIS A 1 198 ? 11.592 44.682 26.136 1.00 39.31 198 HIS A N 1
ATOM 1338 C CA . HIS A 1 198 ? 11.069 45.783 25.337 1.00 39.31 198 HIS A CA 1
ATOM 1339 C C . HIS A 1 198 ? 12.027 46.981 25.405 1.00 39.31 198 HIS A C 1
ATOM 1341 O O . HIS A 1 198 ? 12.088 47.676 26.416 1.00 39.31 198 HIS A O 1
ATOM 1347 N N . GLY A 1 199 ? 12.755 47.232 24.316 1.00 35.56 199 GLY A N 1
ATOM 1348 C CA . GLY A 1 199 ? 13.499 48.469 24.087 1.00 35.56 199 GLY A CA 1
ATOM 1349 C C . GLY A 1 199 ? 12.671 49.455 23.264 1.00 35.56 199 GLY A C 1
ATOM 1350 O O . GLY A 1 199 ? 12.421 49.237 22.080 1.00 35.56 199 GLY A O 1
ATOM 1351 N N . THR A 1 200 ? 12.242 50.542 23.898 1.00 40.44 200 THR A N 1
ATOM 1352 C CA . THR A 1 200 ? 11.654 51.738 23.283 1.00 40.44 200 THR A CA 1
ATOM 1353 C C . THR A 1 200 ? 12.647 52.409 22.332 1.00 40.44 200 THR A C 1
ATOM 1355 O O . THR A 1 200 ? 13.718 52.846 22.750 1.00 40.44 200 THR A O 1
ATOM 1358 N N . ALA A 1 201 ? 12.283 52.513 21.052 1.00 39.53 201 ALA A N 1
ATOM 1359 C CA . ALA A 1 201 ? 13.075 53.189 20.032 1.00 39.53 201 ALA A CA 1
ATOM 1360 C C . ALA A 1 201 ? 12.935 54.718 20.147 1.00 39.53 201 ALA A C 1
ATOM 1362 O O . ALA A 1 201 ? 11.878 55.286 19.864 1.00 39.53 201 ALA A O 1
ATOM 1363 N N . GLY A 1 202 ? 14.028 55.371 20.545 1.00 37.09 202 GLY A N 1
ATOM 1364 C CA . GLY A 1 202 ? 14.229 56.811 20.431 1.00 37.09 202 GLY A CA 1
ATOM 1365 C C . GLY A 1 202 ? 14.481 57.221 18.979 1.00 37.09 202 GLY A C 1
ATOM 1366 O O . GLY A 1 202 ? 15.271 56.614 18.260 1.00 37.09 202 GLY A O 1
ATOM 1367 N N . ARG A 1 203 ? 13.773 58.266 18.555 1.00 44.28 203 ARG A N 1
ATOM 1368 C CA . ARG A 1 203 ? 13.840 58.906 17.240 1.00 44.28 203 ARG A CA 1
ATOM 1369 C C . ARG A 1 203 ? 15.018 59.889 17.244 1.00 44.28 203 ARG A C 1
ATOM 1371 O O . ARG A 1 203 ? 15.005 60.819 18.042 1.00 44.28 203 ARG A O 1
ATOM 1378 N N . SER A 1 204 ? 16.005 59.700 16.367 1.00 37.22 204 SER A N 1
ATOM 1379 C CA . SER A 1 204 ? 17.110 60.652 16.151 1.00 37.22 204 SER A CA 1
ATOM 1380 C C . SER A 1 204 ? 17.072 61.199 14.713 1.00 37.22 204 SER A C 1
ATOM 1382 O O . SER A 1 204 ? 16.601 60.487 13.817 1.00 37.22 204 SER A O 1
ATOM 1384 N N . PRO A 1 205 ? 17.465 62.466 14.480 1.00 52.66 205 PRO A N 1
ATOM 1385 C CA . PRO A 1 205 ? 17.113 63.205 13.277 1.00 52.66 205 PRO A CA 1
ATOM 1386 C C . PRO A 1 205 ? 18.028 62.914 12.084 1.00 52.66 205 PRO A C 1
ATOM 1388 O O . PRO A 1 205 ? 19.225 62.671 12.209 1.00 52.66 205 PRO A O 1
ATOM 1391 N N . ARG A 1 206 ? 17.405 62.999 10.904 1.00 42.03 206 ARG A N 1
ATOM 1392 C CA . ARG A 1 206 ? 18.013 63.025 9.571 1.00 42.03 206 ARG A CA 1
ATOM 1393 C C . ARG A 1 206 ? 19.110 64.090 9.499 1.00 42.03 206 ARG A C 1
ATOM 1395 O O . ARG A 1 206 ? 18.805 65.279 9.509 1.00 42.03 206 ARG A O 1
ATOM 1402 N N . THR A 1 207 ? 20.349 63.660 9.308 1.00 41.28 207 THR A N 1
ATOM 1403 C CA . THR A 1 207 ? 21.394 64.462 8.673 1.00 41.28 207 THR A CA 1
ATOM 1404 C C . THR A 1 207 ? 21.444 64.107 7.191 1.00 41.28 207 THR A C 1
ATOM 1406 O O . THR A 1 207 ? 21.677 62.970 6.793 1.00 41.28 207 THR A O 1
ATOM 1409 N N . SER A 1 208 ? 21.144 65.104 6.369 1.00 50.03 208 SER A N 1
ATOM 1410 C CA . SER A 1 208 ? 21.335 65.116 4.925 1.00 50.03 208 SER A CA 1
ATOM 1411 C C . SER A 1 208 ? 22.805 65.395 4.615 1.00 50.03 208 SER A C 1
ATOM 1413 O O . SER A 1 208 ? 23.261 66.521 4.809 1.00 50.03 208 SER A O 1
ATOM 1415 N N . SER A 1 209 ? 23.535 64.397 4.121 1.00 42.03 209 SER A N 1
ATOM 1416 C CA . SER A 1 209 ? 24.847 64.579 3.495 1.00 42.03 209 SER A CA 1
ATOM 1417 C C . SER A 1 209 ? 24.778 64.119 2.042 1.00 42.03 209 SER A C 1
ATOM 1419 O O . SER A 1 209 ? 24.384 62.987 1.766 1.00 42.03 209 SER A O 1
ATOM 1421 N N . LEU A 1 210 ? 25.132 65.029 1.132 1.00 53.19 210 LEU A N 1
ATOM 1422 C CA . LEU A 1 210 ? 25.359 64.764 -0.284 1.00 53.19 210 LEU A CA 1
ATOM 1423 C C . LEU A 1 210 ? 26.436 63.681 -0.448 1.00 53.19 210 LEU A C 1
ATOM 1425 O O . LEU A 1 210 ? 27.547 63.854 0.051 1.00 53.19 210 LEU A O 1
ATOM 1429 N N . GLU A 1 211 ? 26.130 62.626 -1.200 1.00 41.91 211 GLU A N 1
ATOM 1430 C CA . GLU A 1 211 ? 27.131 61.732 -1.788 1.00 41.91 211 GLU A CA 1
ATOM 1431 C C . GLU A 1 211 ? 27.337 62.080 -3.276 1.00 41.91 211 GLU A C 1
ATOM 1433 O O . GLU A 1 211 ? 26.366 62.392 -3.975 1.00 41.91 211 GLU A O 1
ATOM 1438 N N . PRO A 1 212 ? 28.586 62.053 -3.774 1.00 58.69 212 PRO A N 1
ATOM 1439 C CA . PRO A 1 212 ? 28.908 62.259 -5.182 1.00 58.69 212 PRO A CA 1
ATOM 1440 C C . PRO A 1 212 ? 28.581 61.014 -6.032 1.00 58.69 212 PRO A C 1
ATOM 1442 O O . PRO A 1 212 ? 28.473 59.905 -5.500 1.00 58.69 212 PRO A O 1
ATOM 1445 N N . PRO A 1 213 ? 28.439 61.168 -7.364 1.00 56.31 213 PRO A N 1
ATOM 1446 C CA . PRO A 1 213 ? 28.112 60.068 -8.266 1.00 56.31 213 PRO A CA 1
ATOM 1447 C C . PRO A 1 213 ? 29.247 59.042 -8.264 1.00 56.31 213 PRO A C 1
ATOM 1449 O O . PRO A 1 213 ? 30.314 59.266 -8.833 1.00 56.31 213 PRO A O 1
ATOM 1452 N N . THR A 1 214 ? 29.011 57.922 -7.584 1.00 47.75 214 THR A N 1
ATOM 1453 C CA . THR A 1 214 ? 29.953 56.809 -7.543 1.00 47.75 214 THR A CA 1
ATOM 1454 C C . THR A 1 214 ? 29.642 55.882 -8.707 1.00 47.75 214 THR A C 1
ATOM 1456 O O . THR A 1 214 ? 28.532 55.378 -8.860 1.00 47.75 214 THR A O 1
ATOM 1459 N N . SER A 1 215 ? 30.659 55.747 -9.538 1.00 50.56 215 SER A N 1
ATOM 1460 C CA . SER A 1 215 ? 30.826 54.930 -10.726 1.00 50.56 215 SER A CA 1
ATOM 1461 C C . SER A 1 215 ? 30.201 53.536 -10.638 1.00 50.56 215 SER A C 1
ATOM 1463 O O . SER A 1 215 ? 30.352 52.829 -9.641 1.00 50.56 215 SER A O 1
ATOM 1465 N N . ASP A 1 216 ? 29.598 53.126 -11.754 1.00 50.16 216 ASP A N 1
ATOM 1466 C CA . ASP A 1 216 ? 29.169 51.769 -12.081 1.00 50.16 216 ASP A CA 1
ATOM 1467 C C . ASP A 1 216 ? 30.261 50.723 -11.798 1.00 50.16 216 ASP A C 1
ATOM 1469 O O . ASP A 1 216 ? 31.128 50.440 -12.625 1.00 50.16 216 ASP A O 1
ATOM 1473 N N . LEU A 1 217 ? 30.192 50.095 -10.630 1.00 50.12 217 LEU A N 1
ATOM 1474 C CA . LEU A 1 217 ? 30.831 48.815 -10.361 1.00 50.12 217 LEU A CA 1
ATOM 1475 C C . LEU A 1 217 ? 29.717 47.832 -10.028 1.00 50.12 217 LEU A C 1
ATOM 1477 O O . LEU A 1 217 ? 29.199 47.793 -8.912 1.00 50.12 217 LEU A O 1
ATOM 1481 N N . GLN A 1 218 ? 29.332 47.047 -11.039 1.00 59.31 218 GLN A N 1
ATOM 1482 C CA . GLN A 1 218 ? 28.521 45.853 -10.839 1.00 59.31 218 GLN A CA 1
ATOM 1483 C C . GLN A 1 218 ? 29.131 45.047 -9.683 1.00 59.31 218 GLN A C 1
ATOM 1485 O O . GLN A 1 218 ? 30.316 44.703 -9.753 1.00 59.31 218 GLN A O 1
ATOM 1490 N N . PRO A 1 219 ? 28.362 44.731 -8.625 1.00 58.91 219 PRO A N 1
ATOM 1491 C CA . PRO A 1 219 ? 28.853 43.838 -7.594 1.00 58.91 219 PRO A CA 1
ATOM 1492 C C . PRO A 1 219 ? 29.256 42.516 -8.262 1.00 58.91 219 PRO A C 1
ATOM 1494 O O . PRO A 1 219 ? 28.542 42.049 -9.160 1.00 58.91 219 PRO A O 1
ATOM 1497 N N . PRO A 1 220 ? 30.389 41.908 -7.866 1.00 59.44 220 PRO A N 1
ATOM 1498 C CA . PRO A 1 220 ? 30.801 40.624 -8.412 1.00 59.44 220 PRO A CA 1
ATOM 1499 C C . PRO A 1 220 ? 29.632 39.644 -8.273 1.00 59.44 220 PRO A C 1
ATOM 1501 O O . PRO A 1 220 ? 28.969 39.657 -7.229 1.00 59.44 220 PRO A O 1
ATOM 1504 N N . PRO A 1 221 ? 29.335 38.827 -9.304 1.00 61.62 221 PRO A N 1
ATOM 1505 C CA . PRO A 1 221 ? 28.219 37.895 -9.268 1.00 61.62 221 PRO A CA 1
ATOM 1506 C C . PRO A 1 221 ? 28.322 37.092 -7.978 1.00 61.62 221 PRO A C 1
ATOM 1508 O O . PRO A 1 221 ? 29.289 36.356 -7.774 1.00 61.62 221 PRO A O 1
ATOM 1511 N N . SER A 1 222 ? 27.357 37.309 -7.079 1.00 53.88 222 SER A N 1
ATOM 1512 C CA . SER A 1 222 ? 27.309 36.673 -5.769 1.00 53.88 222 SER A CA 1
ATOM 1513 C C . SER A 1 222 ? 27.576 35.189 -5.967 1.00 53.88 222 SER A C 1
ATOM 1515 O O . SER A 1 222 ? 26.855 34.570 -6.753 1.00 53.88 222 SER A O 1
ATOM 1517 N N . LEU A 1 223 ? 28.614 34.651 -5.315 1.00 48.97 223 LEU A N 1
ATOM 1518 C CA . LEU A 1 223 ? 28.972 33.233 -5.313 1.00 48.97 223 LEU A CA 1
ATOM 1519 C C . LEU A 1 223 ? 27.711 32.412 -5.040 1.00 48.97 223 LEU A C 1
ATOM 1521 O O . LEU A 1 223 ? 27.309 32.216 -3.892 1.00 48.97 223 LEU A O 1
ATOM 1525 N N . ALA A 1 224 ? 27.049 32.000 -6.119 1.00 53.66 224 ALA A N 1
ATOM 1526 C CA . ALA A 1 224 ? 25.779 31.314 -6.071 1.00 53.66 224 ALA A CA 1
ATOM 1527 C C . ALA A 1 224 ? 26.042 30.014 -5.325 1.00 53.66 224 ALA A C 1
ATOM 1529 O O . ALA A 1 224 ? 26.763 29.145 -5.818 1.00 53.66 224 ALA A O 1
ATOM 1530 N N . SER A 1 225 ? 25.531 29.938 -4.094 1.00 55.78 225 SER A N 1
ATOM 1531 C CA . SER A 1 225 ? 25.744 28.822 -3.182 1.00 55.78 225 SER A CA 1
ATOM 1532 C C . SER A 1 225 ? 25.575 27.519 -3.952 1.00 55.78 225 SER A C 1
ATOM 1534 O O . SER A 1 225 ? 24.483 27.249 -4.466 1.00 55.78 225 SER A O 1
ATOM 1536 N N . ALA A 1 226 ? 26.662 26.755 -4.078 1.00 57.03 226 ALA A N 1
ATOM 1537 C CA . ALA A 1 226 ? 26.677 25.544 -4.879 1.00 57.03 226 ALA A CA 1
ATOM 1538 C C . ALA A 1 226 ? 25.456 24.675 -4.520 1.00 57.03 226 ALA A C 1
ATOM 1540 O O . ALA A 1 226 ? 25.178 24.459 -3.332 1.00 57.03 226 ALA A O 1
ATOM 1541 N N . PRO A 1 227 ? 24.684 24.202 -5.513 1.00 56.97 227 PRO A N 1
ATOM 1542 C CA . PRO A 1 227 ? 23.432 23.510 -5.260 1.00 56.97 227 PRO A CA 1
ATOM 1543 C C . PRO A 1 227 ? 23.684 22.287 -4.374 1.00 56.97 227 PRO A C 1
ATOM 1545 O O . PRO A 1 227 ? 24.405 21.361 -4.755 1.00 56.97 227 PRO A O 1
ATOM 1548 N N . ARG A 1 228 ? 23.072 22.272 -3.179 1.00 50.03 228 ARG A N 1
ATOM 1549 C CA . ARG A 1 228 ? 23.188 21.148 -2.241 1.00 50.03 228 ARG A CA 1
ATOM 1550 C C . ARG A 1 228 ? 22.793 19.845 -2.960 1.00 50.03 228 ARG A C 1
ATOM 1552 O O . ARG A 1 228 ? 21.740 19.799 -3.617 1.00 50.03 228 ARG A O 1
ATOM 1559 N N . PRO A 1 229 ? 23.602 18.776 -2.864 1.00 51.34 229 PRO A N 1
ATOM 1560 C CA . PRO A 1 229 ? 23.350 17.532 -3.585 1.00 51.34 229 PRO A CA 1
ATOM 1561 C C . PRO A 1 229 ? 21.954 16.994 -3.237 1.00 51.34 229 PRO A C 1
ATOM 1563 O O . PRO A 1 229 ? 21.598 16.927 -2.063 1.00 51.34 229 PRO A O 1
ATOM 1566 N N . VAL A 1 230 ? 21.138 16.624 -4.241 1.00 47.66 230 VAL A N 1
ATOM 1567 C CA . VAL A 1 230 ? 19.973 15.766 -3.953 1.00 47.66 230 VAL A CA 1
ATOM 1568 C C . VAL A 1 230 ? 20.570 14.431 -3.574 1.00 47.66 230 VAL A C 1
ATOM 1570 O O . VAL A 1 230 ? 21.224 13.765 -4.382 1.00 47.66 230 VAL A O 1
ATOM 1573 N N . LEU A 1 231 ? 20.404 14.099 -2.303 1.00 49.47 231 LEU A N 1
ATOM 1574 C CA . LEU A 1 231 ? 20.765 12.814 -1.761 1.00 49.47 231 LEU A CA 1
ATOM 1575 C C . LEU A 1 231 ? 19.835 11.804 -2.437 1.00 49.47 231 LEU A C 1
ATOM 1577 O O . LEU A 1 231 ? 18.667 11.683 -2.072 1.00 49.47 231 LEU A O 1
ATOM 1581 N N . MET A 1 232 ? 20.322 11.098 -3.461 1.00 56.47 232 MET A N 1
ATOM 1582 C CA . MET A 1 232 ? 19.700 9.815 -3.771 1.00 56.47 232 MET A CA 1
ATOM 1583 C C . MET A 1 232 ? 19.748 9.013 -2.471 1.00 56.47 232 MET A C 1
ATOM 1585 O O . MET A 1 232 ? 20.807 9.007 -1.834 1.00 56.47 232 MET A O 1
ATOM 1589 N N . PRO A 1 233 ? 18.630 8.410 -2.032 1.00 58.97 233 PRO A N 1
ATOM 1590 C CA . PRO A 1 233 ? 18.614 7.706 -0.771 1.00 58.97 233 PRO A CA 1
ATOM 1591 C C . PRO A 1 233 ? 19.685 6.626 -0.852 1.00 58.97 233 PRO A C 1
ATOM 1593 O O . PRO A 1 233 ? 19.596 5.688 -1.646 1.00 58.97 233 PRO A O 1
ATOM 1596 N N . SER A 1 234 ? 20.738 6.801 -0.058 1.00 80.94 234 SER A N 1
ATOM 1597 C CA . SER A 1 234 ? 21.747 5.775 0.138 1.00 80.94 234 SER A CA 1
ATOM 1598 C C . SER A 1 234 ? 21.037 4.478 0.554 1.00 80.94 234 SER A C 1
ATOM 1600 O O . SER A 1 234 ? 19.909 4.521 1.060 1.00 80.94 234 SER A O 1
ATOM 1602 N N . PRO A 1 235 ? 21.653 3.298 0.382 1.00 83.94 235 PRO A N 1
ATOM 1603 C CA . PRO A 1 235 ? 21.083 2.063 0.922 1.00 83.94 235 PRO A CA 1
ATOM 1604 C C . PRO A 1 235 ? 20.672 2.210 2.398 1.00 83.94 235 PRO A C 1
ATOM 1606 O O . PRO A 1 235 ? 19.663 1.641 2.803 1.00 83.94 235 PRO A O 1
ATOM 1609 N N . MET A 1 236 ? 21.376 3.047 3.171 1.00 88.12 236 MET A N 1
ATOM 1610 C CA . MET A 1 236 ? 20.971 3.417 4.529 1.00 88.12 236 MET A CA 1
ATOM 1611 C C . MET A 1 236 ? 19.651 4.192 4.572 1.00 88.12 236 MET A C 1
ATOM 1613 O O . MET A 1 236 ? 18.771 3.822 5.339 1.00 88.12 236 MET A O 1
ATOM 1617 N N . ALA A 1 237 ? 19.461 5.214 3.733 1.00 86.94 237 ALA A N 1
ATOM 1618 C CA . ALA A 1 237 ? 18.205 5.959 3.681 1.00 86.94 237 ALA A CA 1
ATOM 1619 C C . ALA A 1 237 ? 17.009 5.053 3.341 1.00 86.94 237 ALA A C 1
ATOM 1621 O O . ALA A 1 237 ? 15.969 5.172 3.982 1.00 86.94 237 ALA A O 1
ATOM 1622 N N . LYS A 1 238 ? 17.157 4.088 2.418 1.00 88.56 238 LYS A N 1
ATOM 1623 C CA . LYS A 1 238 ? 16.113 3.076 2.151 1.00 88.56 238 LYS A CA 1
ATOM 1624 C C . LYS A 1 238 ? 15.711 2.339 3.432 1.00 88.56 238 LYS A C 1
ATOM 1626 O O . LYS A 1 238 ? 14.524 2.214 3.717 1.00 88.56 238 LYS A O 1
ATOM 1631 N N . TRP A 1 239 ? 16.685 1.849 4.196 1.00 92.88 239 TRP A N 1
ATOM 1632 C CA . TRP A 1 239 ? 16.408 1.140 5.445 1.00 92.88 239 TRP A CA 1
ATOM 1633 C C . TRP A 1 239 ? 15.806 2.044 6.514 1.00 92.88 239 TRP A C 1
ATOM 1635 O O . TRP A 1 239 ? 14.896 1.610 7.209 1.00 92.88 239 TRP A O 1
ATOM 1645 N N . VAL A 1 240 ? 16.234 3.305 6.596 1.00 93.50 240 VAL A N 1
ATOM 1646 C CA . VAL A 1 240 ? 15.604 4.303 7.469 1.00 93.50 240 VAL A CA 1
ATOM 1647 C C . VAL A 1 240 ? 14.128 4.475 7.109 1.00 93.50 240 VAL A C 1
ATOM 1649 O O . VAL A 1 240 ? 13.294 4.422 8.004 1.00 93.50 240 VAL A O 1
ATOM 1652 N N . PHE A 1 241 ? 13.778 4.584 5.822 1.00 92.19 241 PHE A N 1
ATOM 1653 C CA . PHE A 1 241 ? 12.379 4.645 5.382 1.00 92.19 241 PHE A CA 1
ATOM 1654 C C . PHE A 1 241 ? 11.596 3.382 5.752 1.00 92.19 241 PHE A C 1
ATOM 1656 O O . PHE A 1 241 ? 10.499 3.481 6.294 1.00 92.19 241 PHE A O 1
ATOM 1663 N N . VAL A 1 242 ? 12.153 2.193 5.510 1.00 94.44 242 VAL A N 1
ATOM 1664 C CA . VAL A 1 242 ? 11.490 0.930 5.872 1.00 94.44 242 VAL A CA 1
ATOM 1665 C C . VAL A 1 242 ? 11.261 0.848 7.382 1.00 94.44 242 VAL A C 1
ATOM 1667 O O . VAL A 1 242 ? 10.150 0.549 7.805 1.00 94.44 242 VAL A O 1
ATOM 1670 N N . ILE A 1 243 ? 12.273 1.156 8.195 1.00 95.94 243 ILE A N 1
ATOM 1671 C CA . ILE A 1 243 ? 12.174 1.134 9.661 1.00 95.94 243 ILE A CA 1
ATOM 1672 C C . ILE A 1 243 ? 11.181 2.185 10.154 1.00 95.94 243 ILE A C 1
ATOM 1674 O O . ILE A 1 243 ? 10.394 1.893 11.046 1.00 95.94 243 ILE A O 1
ATOM 1678 N N . LEU A 1 244 ? 11.182 3.384 9.573 1.00 96.31 244 LEU A N 1
ATOM 1679 C CA . LEU A 1 244 ? 10.249 4.441 9.942 1.00 96.31 244 LEU A CA 1
ATOM 1680 C C . LEU A 1 244 ? 8.808 4.010 9.656 1.00 96.31 244 LEU A C 1
ATOM 1682 O O . LEU A 1 244 ? 7.987 3.992 10.563 1.00 96.31 244 LEU A O 1
ATOM 1686 N N . PHE A 1 245 ? 8.500 3.608 8.424 1.00 95.69 245 PHE A N 1
ATOM 1687 C CA . PHE A 1 245 ? 7.126 3.290 8.032 1.00 95.69 245 PHE A CA 1
ATOM 1688 C C . PHE A 1 245 ? 6.636 1.959 8.614 1.00 95.69 245 PHE A C 1
ATOM 1690 O O . PHE A 1 245 ? 5.567 1.912 9.220 1.00 95.69 245 PHE A O 1
ATOM 1697 N N . ALA A 1 246 ? 7.417 0.883 8.485 1.00 95.31 246 ALA A N 1
ATOM 1698 C CA . ALA A 1 246 ? 7.024 -0.426 9.001 1.00 95.31 246 ALA A CA 1
ATOM 1699 C C . ALA A 1 246 ? 7.155 -0.510 10.528 1.00 95.31 246 ALA A C 1
ATOM 1701 O O . ALA A 1 246 ? 6.318 -1.130 11.176 1.00 95.31 246 ALA A O 1
ATOM 1702 N N . GLY A 1 247 ? 8.174 0.123 11.116 1.00 96.00 247 GLY A N 1
ATOM 1703 C CA . GLY A 1 247 ? 8.384 0.117 12.564 1.00 96.00 247 GLY A CA 1
ATOM 1704 C C . GLY A 1 247 ? 7.336 0.937 13.307 1.00 96.00 247 GLY A C 1
ATOM 1705 O O . GLY A 1 247 ? 6.787 0.449 14.293 1.00 96.00 247 GLY A O 1
ATOM 1706 N N . VAL A 1 248 ? 6.990 2.133 12.813 1.00 96.31 248 VAL A N 1
ATOM 1707 C CA . VAL A 1 248 ? 5.869 2.903 13.377 1.00 96.31 248 VAL A CA 1
ATOM 1708 C C . VAL A 1 248 ? 4.574 2.111 13.223 1.00 96.31 248 VAL A C 1
ATOM 1710 O O . VAL A 1 248 ? 3.872 1.924 14.212 1.00 96.31 248 VAL A O 1
ATOM 1713 N N . ALA A 1 249 ? 4.296 1.550 12.041 1.00 97.06 249 ALA A N 1
ATOM 1714 C CA . ALA A 1 249 ? 3.101 0.733 11.849 1.00 97.06 249 ALA A CA 1
ATOM 1715 C C . ALA A 1 249 ? 3.018 -0.444 12.834 1.00 97.06 249 ALA A C 1
ATOM 1717 O O . ALA A 1 249 ? 1.977 -0.652 13.451 1.00 97.06 249 ALA A O 1
ATOM 1718 N N . ALA A 1 250 ? 4.123 -1.163 13.044 1.00 97.50 250 ALA A N 1
ATOM 1719 C CA . ALA A 1 250 ? 4.187 -2.279 13.983 1.00 97.50 250 ALA A CA 1
ATOM 1720 C C . ALA A 1 250 ? 3.907 -1.856 15.435 1.00 97.50 250 ALA A C 1
ATOM 1722 O O . ALA A 1 250 ? 3.245 -2.595 16.161 1.00 97.50 250 ALA A O 1
ATOM 1723 N N . ILE A 1 251 ? 4.366 -0.672 15.860 1.00 97.69 251 ILE A N 1
ATOM 1724 C CA . ILE A 1 251 ? 4.082 -0.140 17.202 1.00 97.69 251 ILE A CA 1
ATOM 1725 C C . ILE A 1 251 ? 2.584 0.126 17.369 1.00 97.69 251 ILE A C 1
ATOM 1727 O O . ILE A 1 251 ? 2.005 -0.299 18.367 1.00 97.69 251 ILE A O 1
ATOM 1731 N N . PHE A 1 252 ? 1.951 0.794 16.401 1.00 97.88 252 PHE A N 1
ATOM 1732 C CA . PHE A 1 252 ? 0.518 1.089 16.473 1.00 97.88 252 PHE A CA 1
ATOM 1733 C C . PHE A 1 252 ? -0.333 -0.183 16.405 1.00 97.88 252 PHE A C 1
ATOM 1735 O O . PHE A 1 252 ? -1.248 -0.328 17.208 1.00 97.88 252 PHE A O 1
ATOM 1742 N N . ILE A 1 253 ? 0.018 -1.137 15.536 1.00 97.81 253 ILE A N 1
ATOM 1743 C CA . ILE A 1 253 ? -0.651 -2.443 15.472 1.00 97.81 253 ILE A CA 1
ATOM 1744 C C . ILE A 1 253 ? -0.501 -3.184 16.805 1.00 97.81 253 ILE A C 1
ATOM 1746 O O . ILE A 1 253 ? -1.485 -3.684 17.339 1.00 97.81 253 ILE A O 1
ATOM 1750 N N . GLY A 1 254 ? 0.705 -3.219 17.380 1.00 97.88 254 GLY A N 1
ATOM 1751 C CA . GLY A 1 254 ? 0.946 -3.846 18.680 1.00 97.88 254 GLY A CA 1
ATOM 1752 C C . GLY A 1 254 ? 0.147 -3.195 19.812 1.00 97.88 254 GLY A C 1
ATOM 1753 O O . GLY A 1 254 ? -0.408 -3.900 20.654 1.00 97.88 254 GLY A O 1
ATOM 1754 N N . LEU A 1 255 ? 0.036 -1.862 19.806 1.00 97.69 255 LEU A N 1
ATOM 1755 C CA . LEU A 1 255 ? -0.819 -1.126 20.735 1.00 97.69 255 LEU A CA 1
ATOM 1756 C C . LEU A 1 255 ? -2.298 -1.470 20.518 1.00 97.69 255 LEU A C 1
ATOM 1758 O O . LEU A 1 255 ? -2.983 -1.777 21.485 1.00 97.69 255 LEU A O 1
ATOM 1762 N N . GLY A 1 256 ? -2.775 -1.481 19.272 1.00 97.62 256 GLY A N 1
ATOM 1763 C CA . GLY A 1 256 ? -4.148 -1.853 18.931 1.00 97.62 256 GLY A CA 1
ATOM 1764 C C . GLY A 1 256 ? -4.502 -3.262 19.405 1.00 97.62 256 GLY A C 1
ATOM 1765 O O . GLY A 1 256 ? -5.497 -3.439 20.097 1.00 97.62 256 GLY A O 1
ATOM 1766 N N . VAL A 1 257 ? -3.639 -4.252 19.149 1.00 98.00 257 VAL A N 1
ATOM 1767 C CA . VAL A 1 257 ? -3.815 -5.633 19.638 1.00 98.00 257 VAL A CA 1
ATOM 1768 C C . VAL A 1 257 ? -3.862 -5.685 21.168 1.00 98.00 257 VAL A C 1
ATOM 1770 O O . VAL A 1 257 ? -4.710 -6.375 21.731 1.00 98.00 257 VAL A O 1
ATOM 1773 N N . TYR A 1 258 ? -2.988 -4.942 21.854 1.00 97.75 258 TYR A N 1
ATOM 1774 C CA . TYR A 1 258 ? -3.017 -4.852 23.316 1.00 97.75 258 TYR A CA 1
ATOM 1775 C C . TYR A 1 258 ? -4.331 -4.247 23.832 1.00 97.75 258 TYR A C 1
ATOM 1777 O O . TYR A 1 258 ? -4.900 -4.771 24.786 1.00 97.75 258 TYR A O 1
ATOM 1785 N N . LEU A 1 259 ? -4.827 -3.180 23.200 1.00 97.00 259 LEU A N 1
ATOM 1786 C CA . LEU A 1 259 ? -6.084 -2.529 23.576 1.00 97.00 259 LEU A CA 1
ATOM 1787 C C . LEU A 1 259 ? -7.297 -3.435 23.329 1.00 97.00 259 LEU A C 1
ATOM 1789 O O . LEU A 1 259 ? -8.142 -3.552 24.212 1.00 97.00 259 LEU A O 1
ATOM 1793 N N . VAL A 1 260 ? -7.345 -4.129 22.184 1.00 97.44 260 VAL A N 1
ATOM 1794 C CA . VAL A 1 260 ? -8.375 -5.141 21.891 1.00 97.44 260 VAL A CA 1
ATOM 1795 C C . VAL A 1 260 ? -8.364 -6.227 22.966 1.00 97.44 260 VAL A C 1
ATOM 1797 O O . VAL A 1 260 ? -9.418 -6.589 23.482 1.00 97.44 260 VAL A O 1
ATOM 1800 N N . TRP A 1 261 ? -7.181 -6.709 23.355 1.00 97.44 261 TRP A N 1
ATOM 1801 C CA . TRP A 1 261 ? -7.062 -7.730 24.392 1.00 97.44 261 TRP A CA 1
ATOM 1802 C C . TRP A 1 261 ? -7.461 -7.229 25.789 1.00 97.44 261 TRP A C 1
ATOM 1804 O O . TRP A 1 261 ? -8.154 -7.954 26.501 1.00 97.44 261 TRP A O 1
ATOM 1814 N N . ASP A 1 262 ? -7.060 -6.021 26.207 1.00 95.94 262 ASP A N 1
ATOM 1815 C CA . ASP A 1 262 ? -7.475 -5.468 27.510 1.00 95.94 262 ASP A CA 1
ATOM 1816 C C . ASP A 1 262 ? -8.995 -5.287 27.571 1.00 95.94 262 ASP A C 1
ATOM 1818 O O . ASP A 1 262 ? -9.611 -5.692 28.557 1.00 95.94 262 ASP A O 1
ATOM 1822 N N . GLN A 1 263 ? -9.597 -4.764 26.498 1.00 96.19 263 GLN A N 1
ATOM 1823 C CA . GLN A 1 263 ? -11.044 -4.595 26.373 1.00 96.19 263 GLN A CA 1
ATOM 1824 C C . GLN A 1 263 ? -11.780 -5.933 26.462 1.00 96.19 263 GLN A C 1
ATOM 1826 O O . GLN A 1 263 ? -12.640 -6.109 27.323 1.00 96.19 263 GLN A O 1
ATOM 1831 N N . ASP A 1 264 ? -11.423 -6.895 25.614 1.00 96.69 264 ASP A N 1
ATOM 1832 C CA . ASP A 1 264 ? -12.064 -8.207 25.590 1.00 96.69 264 ASP A CA 1
ATOM 1833 C C . ASP A 1 264 ? -11.843 -8.962 26.914 1.00 96.69 264 ASP A C 1
ATOM 1835 O O . ASP A 1 264 ? -12.745 -9.608 27.446 1.00 96.69 264 ASP A O 1
ATOM 1839 N N . SER A 1 265 ? -10.673 -8.816 27.536 1.00 96.44 265 SER A N 1
ATOM 1840 C CA . SER A 1 265 ? -10.431 -9.413 28.844 1.00 96.44 265 SER A CA 1
ATOM 1841 C C . SER A 1 265 ? -11.251 -8.750 29.955 1.00 96.44 265 SER A C 1
ATOM 1843 O O . SER A 1 265 ? -11.742 -9.465 30.828 1.00 96.44 265 SER A O 1
ATOM 1845 N N . ALA A 1 266 ? -11.440 -7.429 29.928 1.00 96.25 266 ALA A N 1
ATOM 1846 C CA . ALA A 1 266 ? -12.315 -6.734 30.871 1.00 96.25 266 ALA A CA 1
ATOM 1847 C C . ALA A 1 266 ? -13.777 -7.179 30.707 1.00 96.25 266 ALA A C 1
ATOM 1849 O O . ALA A 1 266 ? -14.447 -7.439 31.701 1.00 96.25 266 ALA A O 1
ATOM 1850 N N . ILE A 1 267 ? -14.242 -7.351 29.465 1.00 96.56 267 ILE A N 1
ATOM 1851 C CA . ILE A 1 267 ? -15.601 -7.806 29.132 1.00 96.56 267 ILE A CA 1
ATOM 1852 C C . ILE A 1 267 ? -15.826 -9.269 29.535 1.00 96.56 267 ILE A C 1
ATOM 1854 O O . ILE A 1 267 ? -16.855 -9.596 30.129 1.00 96.56 267 ILE A O 1
ATOM 1858 N N . ARG A 1 268 ? -14.874 -10.167 29.253 1.00 96.88 268 ARG A N 1
ATOM 1859 C CA . ARG A 1 268 ? -14.985 -11.597 29.596 1.00 96.88 268 ARG A CA 1
ATOM 1860 C C . ARG A 1 268 ? -14.924 -11.862 31.098 1.00 96.88 268 ARG A C 1
ATOM 1862 O O . ARG A 1 268 ? -15.577 -12.783 31.574 1.00 96.88 268 ARG A O 1
ATOM 1869 N N . ASN A 1 269 ? -14.161 -11.063 31.846 1.00 97.69 269 ASN A N 1
ATOM 1870 C CA . ASN A 1 269 ? -14.066 -11.178 33.307 1.00 97.69 269 ASN A CA 1
ATOM 1871 C C . ASN A 1 269 ? -15.094 -10.311 34.050 1.00 97.69 269 ASN A C 1
ATOM 1873 O O . ASN A 1 269 ? -15.046 -10.230 35.280 1.00 97.69 269 ASN A O 1
ATOM 1877 N N . ALA A 1 270 ? -15.994 -9.656 33.318 1.00 98.12 270 ALA A N 1
ATOM 1878 C CA . ALA A 1 270 ? -16.978 -8.749 33.872 1.00 98.12 270 ALA A CA 1
ATOM 1879 C C . ALA A 1 270 ? -18.010 -9.505 34.716 1.00 98.12 270 ALA A C 1
ATOM 1881 O O . ALA A 1 270 ? -18.658 -10.437 34.233 1.00 98.12 270 ALA A O 1
ATOM 1882 N N . LYS A 1 271 ? -18.191 -9.082 35.967 1.00 98.19 271 LYS A N 1
ATOM 1883 C CA . LYS A 1 271 ? -19.216 -9.609 36.872 1.00 98.19 271 LYS A CA 1
ATOM 1884 C C . LYS A 1 271 ? -20.245 -8.521 37.179 1.00 98.19 271 LYS A C 1
ATOM 1886 O O . LYS A 1 271 ? -19.843 -7.377 37.410 1.00 98.19 271 LYS A O 1
ATOM 1891 N N . PRO A 1 272 ? -21.548 -8.846 37.176 1.00 98.38 272 PRO A N 1
ATOM 1892 C CA . PRO A 1 272 ? -22.579 -7.859 37.451 1.00 98.38 272 PRO A CA 1
ATOM 1893 C C . PRO A 1 272 ? -22.538 -7.442 38.928 1.00 98.38 272 PRO A C 1
ATOM 1895 O O . PRO A 1 272 ? -22.273 -8.257 39.812 1.00 98.38 272 PRO A O 1
ATOM 1898 N N . THR A 1 273 ? -22.814 -6.171 39.196 1.00 98.19 273 THR A N 1
ATOM 1899 C CA . THR A 1 273 ? -23.025 -5.610 40.535 1.00 98.19 273 THR A CA 1
ATOM 1900 C C . THR A 1 273 ? -24.052 -4.482 40.462 1.00 98.19 273 THR A C 1
ATOM 1902 O O . THR A 1 273 ? -24.223 -3.860 39.413 1.00 98.19 273 THR A O 1
ATOM 1905 N N . THR A 1 274 ? -24.749 -4.209 41.559 1.00 98.44 274 THR A N 1
ATOM 1906 C CA . THR A 1 274 ? -25.649 -3.055 41.640 1.00 98.44 274 THR A CA 1
ATOM 1907 C C . THR A 1 274 ? -24.826 -1.812 41.962 1.00 98.44 274 THR A C 1
ATOM 1909 O O . THR A 1 274 ? -24.122 -1.768 42.972 1.00 98.44 274 THR A O 1
ATOM 1912 N N . ALA A 1 275 ? -24.919 -0.803 41.103 1.00 98.50 275 ALA A N 1
ATOM 1913 C CA . ALA A 1 275 ? -24.317 0.504 41.300 1.00 98.50 275 ALA A CA 1
ATOM 1914 C C . ALA A 1 275 ? -25.396 1.567 41.508 1.00 98.50 275 ALA A C 1
ATOM 1916 O O . ALA A 1 275 ? -26.477 1.493 40.928 1.00 98.50 275 ALA A O 1
ATOM 1917 N N . THR A 1 276 ? -25.087 2.580 42.304 1.00 98.56 276 THR A N 1
ATOM 1918 C CA . THR A 1 276 ? -25.904 3.785 42.456 1.00 98.56 276 THR A CA 1
ATOM 1919 C C . THR A 1 276 ? -25.251 4.902 41.658 1.00 98.56 276 THR A C 1
ATOM 1921 O O . THR A 1 276 ? -24.071 5.186 41.863 1.00 98.56 276 THR A O 1
ATOM 1924 N N . ILE A 1 277 ? -25.990 5.524 40.739 1.00 98.56 277 ILE A N 1
ATOM 1925 C CA . ILE A 1 277 ? -25.487 6.685 39.999 1.00 98.56 277 ILE A CA 1
ATOM 1926 C C . ILE A 1 277 ? -25.443 7.886 40.946 1.00 98.56 277 ILE A C 1
ATOM 1928 O O . ILE A 1 277 ? -26.484 8.368 41.381 1.00 98.56 277 ILE A O 1
ATOM 1932 N N . ASP A 1 278 ? -24.253 8.394 41.249 1.00 98.31 278 ASP A N 1
ATOM 1933 C CA . ASP A 1 278 ? -24.076 9.542 42.142 1.00 98.31 278 ASP A CA 1
ATOM 1934 C C . ASP A 1 278 ? -24.295 10.862 41.385 1.00 98.31 278 ASP A C 1
ATOM 1936 O O . ASP A 1 278 ? -24.917 11.793 41.892 1.00 98.31 278 ASP A O 1
ATOM 1940 N N . SER A 1 279 ? -23.798 10.950 40.147 1.00 98.00 279 SER A N 1
ATOM 1941 C CA . SER A 1 279 ? -23.976 12.118 39.279 1.00 98.00 279 SER A CA 1
ATOM 1942 C C . SER A 1 279 ? -24.023 11.707 37.813 1.00 98.00 279 SER A C 1
ATOM 1944 O O . SER A 1 279 ? -23.234 10.859 37.403 1.00 98.00 279 SER A O 1
ATOM 1946 N N . SER A 1 280 ? -24.879 12.349 37.020 1.00 97.69 280 SER A N 1
ATOM 1947 C CA . SER A 1 280 ? -24.984 12.136 35.574 1.00 97.69 280 SER A CA 1
ATOM 1948 C C . SER A 1 280 ? -25.266 13.464 34.888 1.00 97.69 280 SER A C 1
ATOM 1950 O O . SER A 1 280 ? -26.307 14.078 35.127 1.00 97.69 280 SER A O 1
ATOM 1952 N N . ARG A 1 281 ? -24.301 13.960 34.110 1.00 96.94 281 ARG A N 1
ATOM 1953 C CA . ARG A 1 281 ? -24.414 15.242 33.404 1.00 96.94 281 ARG A CA 1
ATOM 1954 C C . ARG A 1 281 ? -23.526 15.284 32.166 1.00 96.94 281 ARG A C 1
ATOM 1956 O O . ARG A 1 281 ? -22.484 14.633 32.116 1.00 96.94 281 ARG A O 1
ATOM 1963 N N . VAL A 1 282 ? -23.902 16.123 31.206 1.00 96.56 282 VAL A N 1
ATOM 1964 C CA . VAL A 1 282 ? -23.024 16.518 30.099 1.00 96.56 282 VAL A CA 1
ATOM 1965 C C . VAL A 1 282 ? -22.207 17.726 30.554 1.00 96.56 282 VAL A C 1
ATOM 1967 O O . VAL A 1 282 ? -22.761 18.796 30.803 1.00 96.56 282 VAL A O 1
ATOM 1970 N N . ALA A 1 283 ? -20.895 17.558 30.693 1.00 95.31 283 ALA A N 1
ATOM 1971 C CA . ALA A 1 283 ? -19.981 18.656 30.959 1.00 95.31 283 ALA A CA 1
ATOM 1972 C C . ALA A 1 283 ? -19.655 19.381 29.651 1.00 95.31 283 ALA A C 1
ATOM 1974 O O . ALA A 1 283 ? -19.349 18.777 28.622 1.00 95.31 283 ALA A O 1
ATOM 1975 N N . VAL A 1 284 ? -19.746 20.706 29.687 1.00 96.50 284 VAL A N 1
ATOM 1976 C CA . VAL A 1 284 ? -19.443 21.568 28.548 1.00 96.50 284 VAL A CA 1
ATOM 1977 C C . VAL A 1 284 ? -18.136 22.283 28.850 1.00 96.50 284 VAL A C 1
ATOM 1979 O O . VAL A 1 284 ? -18.072 23.144 29.723 1.00 96.50 284 VAL A O 1
ATOM 1982 N N . HIS A 1 285 ? -17.081 21.909 28.137 1.00 94.88 285 HIS A N 1
ATOM 1983 C CA . HIS A 1 285 ? -15.781 22.553 28.223 1.00 94.88 285 HIS A CA 1
ATOM 1984 C C . HIS A 1 285 ? -15.635 23.551 27.083 1.00 94.88 285 HIS A C 1
ATOM 1986 O O . HIS A 1 285 ? -15.599 23.186 25.906 1.00 94.88 285 HIS A O 1
ATOM 1992 N N . GLU A 1 286 ? -15.517 24.823 27.431 1.00 96.75 286 GLU A N 1
ATOM 1993 C CA . GLU A 1 286 ? -15.252 25.876 26.465 1.00 96.75 286 GLU A CA 1
ATOM 1994 C C . GLU A 1 286 ? -13.775 26.235 26.471 1.00 96.75 286 GLU A C 1
ATOM 1996 O O . GLU A 1 286 ? -13.174 26.450 27.522 1.00 96.75 286 GLU A O 1
ATOM 2001 N N . TYR A 1 287 ? -13.179 26.306 25.288 1.00 95.12 287 TYR A N 1
ATOM 2002 C CA . TYR A 1 287 ? -11.789 26.701 25.136 1.00 95.12 287 TYR A CA 1
ATOM 2003 C C . TYR A 1 287 ? -11.622 27.609 23.921 1.00 95.12 287 TYR A C 1
ATOM 2005 O O . TYR A 1 287 ? -12.312 27.481 22.907 1.00 95.12 287 TYR A O 1
ATOM 2013 N N . TYR A 1 288 ? -10.688 28.550 24.021 1.00 96.56 288 TYR A N 1
ATOM 2014 C CA . TYR A 1 288 ? -10.343 29.453 22.930 1.00 96.56 288 TYR A CA 1
ATOM 2015 C C . TYR A 1 288 ? -9.157 28.887 22.155 1.00 96.56 288 TYR A C 1
ATOM 2017 O O . TYR A 1 288 ? -8.101 28.607 22.716 1.00 96.56 288 TYR A O 1
ATOM 2025 N N . SER A 1 289 ? -9.319 28.722 20.843 1.00 94.06 289 SER A N 1
ATOM 2026 C CA . SER A 1 289 ? -8.238 28.299 19.954 1.00 94.06 289 SER A CA 1
ATOM 2027 C C . SER A 1 289 ? -8.216 29.185 18.714 1.00 94.06 289 SER A C 1
ATOM 2029 O O . SER A 1 289 ? -9.205 29.267 17.985 1.00 94.06 289 SER A O 1
ATOM 2031 N N . LYS A 1 290 ? -7.084 29.865 18.476 1.00 94.44 290 LYS A N 1
ATOM 2032 C CA . LYS A 1 290 ? -6.879 30.797 17.347 1.00 94.44 290 LYS A CA 1
ATOM 2033 C C . LYS A 1 290 ? -7.950 31.896 17.263 1.00 94.44 290 LYS A C 1
ATOM 2035 O O . LYS A 1 290 ? -8.524 32.127 16.202 1.00 94.44 290 LYS A O 1
ATOM 2040 N N . GLY A 1 291 ? -8.271 32.512 18.401 1.00 95.56 291 GLY A N 1
ATOM 2041 C CA . GLY A 1 291 ? -9.282 33.573 18.484 1.00 95.56 291 GLY A CA 1
ATOM 2042 C C . GLY A 1 291 ? -10.724 33.112 18.240 1.00 95.56 291 GLY A C 1
ATOM 2043 O O . GLY A 1 291 ? -11.618 33.944 18.171 1.00 95.56 291 GLY A O 1
ATOM 2044 N N . ARG A 1 292 ? -10.980 31.801 18.111 1.00 95.69 292 ARG A N 1
ATOM 2045 C CA . ARG A 1 292 ? -12.331 31.239 17.982 1.00 95.69 292 ARG A CA 1
ATOM 2046 C C . ARG A 1 292 ? -12.684 30.447 19.237 1.00 95.69 292 ARG A C 1
ATOM 2048 O O . ARG A 1 292 ? -11.902 29.596 19.667 1.00 95.69 292 ARG A O 1
ATOM 2055 N N . ARG A 1 293 ? -13.869 30.705 19.796 1.00 96.50 293 ARG A N 1
ATOM 2056 C CA . ARG A 1 293 ? -14.457 29.900 20.876 1.00 96.50 293 ARG A CA 1
ATOM 2057 C C . ARG A 1 293 ? -14.831 28.526 20.319 1.00 96.50 293 ARG A C 1
ATOM 2059 O O . ARG A 1 293 ? -15.428 28.421 19.247 1.00 96.50 293 ARG A O 1
ATOM 2066 N N . ARG A 1 294 ? -14.426 27.469 21.016 1.00 96.31 294 ARG A N 1
ATOM 2067 C CA . ARG A 1 294 ? -14.762 26.074 20.723 1.00 96.31 294 ARG A CA 1
ATOM 2068 C C . ARG A 1 294 ? -15.431 25.485 21.956 1.00 96.31 294 ARG A C 1
ATOM 2070 O O . ARG A 1 294 ? -15.002 25.748 23.076 1.00 96.31 294 ARG A O 1
ATOM 2077 N N . THR A 1 295 ? -16.450 24.674 21.729 1.00 95.56 295 THR A N 1
ATOM 2078 C CA . THR A 1 295 ? -17.192 23.994 22.786 1.00 95.56 295 THR A CA 1
ATOM 2079 C C . THR A 1 295 ? -17.005 22.497 22.595 1.00 95.56 295 THR A C 1
ATOM 2081 O O . THR A 1 295 ? -17.381 21.959 21.556 1.00 95.56 295 THR A O 1
ATOM 2084 N N . SER A 1 296 ? -16.387 21.838 23.572 1.00 93.25 296 SER A N 1
ATOM 2085 C CA . SER A 1 296 ? -16.320 20.382 23.667 1.00 93.25 296 SER A CA 1
ATOM 2086 C C . SER A 1 296 ? -17.338 19.918 24.697 1.00 93.25 296 SER A C 1
ATOM 2088 O O . SER A 1 296 ? -17.461 20.524 25.760 1.00 93.25 296 SER A O 1
ATOM 2090 N N . ARG A 1 297 ? -18.080 18.861 24.384 1.00 94.12 297 ARG A N 1
ATOM 2091 C CA . ARG A 1 297 ? -19.007 18.227 25.320 1.00 94.12 297 ARG A CA 1
ATOM 2092 C C . ARG A 1 297 ? -18.424 16.879 25.714 1.00 94.12 297 ARG A C 1
ATOM 2094 O O . ARG A 1 297 ? -18.027 16.116 24.839 1.00 94.12 297 ARG A O 1
ATOM 2101 N N . SER A 1 298 ? -18.364 16.605 27.007 1.00 92.75 298 SER A N 1
ATOM 2102 C CA . SER A 1 298 ? -17.930 15.330 27.574 1.00 92.75 298 SER A CA 1
ATOM 2103 C C . SER A 1 298 ? -19.009 14.806 28.514 1.00 92.75 298 SER A C 1
ATOM 2105 O O . SER A 1 298 ? -19.770 15.569 29.110 1.00 92.75 298 SER A O 1
ATOM 2107 N N . LEU A 1 299 ? -19.116 13.488 28.623 1.00 94.75 299 LEU A N 1
ATOM 2108 C CA . LEU A 1 299 ? -20.079 12.852 29.508 1.00 94.75 299 LEU A CA 1
ATOM 2109 C C . LEU A 1 299 ? -19.426 12.563 30.861 1.00 94.75 299 LEU A C 1
ATOM 2111 O O . LEU A 1 299 ? -18.427 11.852 30.937 1.00 94.75 299 LEU A O 1
ATOM 2115 N N . GLU A 1 300 ? -19.997 13.106 31.934 1.00 95.94 300 GLU A N 1
ATOM 2116 C CA . GLU A 1 300 ? -19.535 12.877 33.302 1.00 95.94 300 GLU A CA 1
ATOM 2117 C C . GLU A 1 300 ? -20.586 12.076 34.073 1.00 95.94 300 GLU A C 1
ATOM 2119 O O . GLU A 1 300 ? -21.536 12.634 34.632 1.00 95.94 300 GLU A O 1
ATOM 2124 N N . ILE A 1 301 ? -20.397 10.757 34.131 1.00 97.06 301 ILE A N 1
ATOM 2125 C CA . ILE A 1 301 ? -21.183 9.872 34.993 1.00 97.06 301 ILE A CA 1
ATOM 2126 C C . ILE A 1 301 ? -20.277 9.351 36.105 1.00 97.06 301 ILE A C 1
ATOM 2128 O O . ILE A 1 301 ? -19.208 8.809 35.839 1.00 97.06 301 ILE A O 1
ATOM 2132 N N . LYS A 1 302 ? -20.699 9.519 37.358 1.00 98.00 302 LYS A N 1
ATOM 2133 C CA . LYS A 1 302 ? -20.045 8.946 38.540 1.00 98.00 302 LYS A CA 1
ATOM 2134 C C . LYS A 1 302 ? -21.025 8.017 39.224 1.00 98.00 302 LYS A C 1
ATOM 2136 O O . LYS A 1 302 ? -22.202 8.353 39.348 1.00 98.00 302 LYS A O 1
ATOM 2141 N N . TYR A 1 303 ? -20.544 6.866 39.657 1.00 98.56 303 TYR A N 1
ATOM 2142 C CA . TYR A 1 303 ? -21.355 5.896 40.371 1.00 98.56 303 TYR A CA 1
ATOM 2143 C C . TYR A 1 303 ? -20.546 5.197 41.452 1.00 98.56 303 TYR A C 1
ATOM 2145 O O . TYR A 1 303 ? -19.322 5.059 41.355 1.00 98.56 303 TYR A O 1
ATOM 2153 N N . THR A 1 304 ? -21.251 4.711 42.465 1.00 98.56 304 THR A N 1
ATOM 2154 C CA . THR A 1 304 ? -20.685 3.907 43.541 1.00 98.56 304 THR A CA 1
ATOM 2155 C C . THR A 1 304 ? -21.258 2.502 43.524 1.00 98.56 304 THR A C 1
ATOM 2157 O O . THR A 1 304 ? -22.419 2.288 43.194 1.00 98.56 304 THR A O 1
ATOM 2160 N N . TYR A 1 305 ? -20.427 1.519 43.856 1.00 98.56 305 TYR A N 1
ATOM 2161 C CA . TYR A 1 305 ? -20.803 0.107 43.871 1.00 98.56 305 TYR A CA 1
ATOM 2162 C C . TYR A 1 305 ? -20.049 -0.630 44.977 1.00 98.56 305 TYR A C 1
ATOM 2164 O O . TYR A 1 305 ? -18.999 -0.173 45.434 1.00 98.56 305 TYR A O 1
ATOM 2172 N N . THR A 1 306 ? -20.573 -1.774 45.415 1.00 98.31 306 THR A N 1
ATOM 2173 C CA . THR A 1 306 ? -19.978 -2.563 46.502 1.00 98.31 306 THR A CA 1
ATOM 2174 C C . THR A 1 306 ? -19.647 -3.969 46.018 1.00 98.31 306 THR A C 1
ATOM 2176 O O . THR A 1 306 ? -20.479 -4.636 45.409 1.00 98.31 306 THR A O 1
ATOM 2179 N N . VAL A 1 307 ? -18.428 -4.440 46.294 1.00 98.31 307 VAL A N 1
ATOM 2180 C CA . VAL A 1 307 ? -17.985 -5.802 45.950 1.00 98.31 307 VAL A CA 1
ATOM 2181 C C . VAL A 1 307 ? -17.296 -6.424 47.156 1.00 98.31 307 VAL A C 1
ATOM 2183 O O . VAL A 1 307 ? -16.198 -6.021 47.534 1.00 98.31 307 VAL A O 1
ATOM 2186 N N . GLY A 1 308 ? -17.929 -7.434 47.759 1.00 97.00 308 GLY A N 1
ATOM 2187 C CA . GLY A 1 308 ? -17.406 -8.091 48.963 1.00 97.00 308 GLY A CA 1
ATOM 2188 C C . GLY A 1 308 ? -17.285 -7.136 50.155 1.00 97.00 308 GLY A C 1
ATOM 2189 O O . GLY A 1 308 ? -16.248 -7.105 50.807 1.00 97.00 308 GLY A O 1
ATOM 2190 N N . GLY A 1 309 ? -18.301 -6.299 50.381 1.00 97.56 309 GLY A N 1
ATOM 2191 C CA . GLY A 1 309 ? -18.348 -5.340 51.493 1.00 97.56 309 GLY A CA 1
ATOM 2192 C C . GLY A 1 309 ? -17.513 -4.067 51.308 1.00 97.56 309 GLY A C 1
ATOM 2193 O O . GLY A 1 309 ? -17.703 -3.114 52.054 1.00 97.56 309 GLY A O 1
ATOM 2194 N N . GLN A 1 310 ? -16.636 -3.997 50.301 1.00 98.38 310 GLN A N 1
ATOM 2195 C CA . GLN A 1 310 ? -15.857 -2.791 49.999 1.00 98.38 310 GLN A CA 1
ATOM 2196 C C . GLN A 1 310 ? -16.575 -1.912 48.974 1.00 98.38 310 GLN A C 1
ATOM 2198 O O . GLN A 1 310 ? -17.024 -2.409 47.938 1.00 98.38 310 GLN A O 1
ATOM 2203 N N . LYS A 1 311 ? -16.685 -0.611 49.270 1.00 98.25 311 LYS A N 1
ATOM 2204 C CA . LYS A 1 311 ? -17.278 0.397 48.383 1.00 98.25 311 LYS A CA 1
ATOM 2205 C C . LYS A 1 311 ? -16.215 0.946 47.429 1.00 98.25 311 LYS A C 1
ATOM 2207 O O . LYS A 1 311 ? -15.144 1.360 47.864 1.00 98.25 311 LYS A O 1
ATOM 2212 N N . TYR A 1 312 ? -16.542 0.990 46.146 1.00 98.50 312 TYR A N 1
ATOM 2213 C CA . TYR A 1 312 ? -15.727 1.552 45.076 1.00 98.50 312 TYR A CA 1
ATOM 2214 C C . TYR A 1 312 ? -16.509 2.653 44.353 1.00 98.50 312 TYR A C 1
ATOM 2216 O O . TYR A 1 312 ? -17.736 2.727 44.449 1.00 98.50 312 TYR A O 1
ATOM 2224 N N . SER A 1 313 ? -15.794 3.506 43.622 1.00 98.19 313 SER A N 1
ATOM 2225 C CA . SER A 1 313 ? -16.382 4.499 42.723 1.00 98.19 313 SER A CA 1
ATOM 2226 C C . SER A 1 313 ? -15.847 4.291 41.311 1.00 98.19 313 SER A C 1
ATOM 2228 O O . SER A 1 313 ? -14.679 3.944 41.130 1.00 98.19 313 SER A O 1
ATOM 2230 N N . GLY A 1 314 ? -16.713 4.459 40.317 1.00 97.38 314 GLY A N 1
ATOM 2231 C CA . GLY A 1 314 ? -16.388 4.344 38.903 1.00 97.38 314 GLY A CA 1
ATOM 2232 C C . GLY A 1 314 ? -16.876 5.559 38.126 1.00 97.38 314 GLY A C 1
ATOM 2233 O O . GLY A 1 314 ? -17.865 6.197 38.486 1.00 97.38 314 GLY A O 1
ATOM 2234 N N . THR A 1 315 ? -16.162 5.877 37.049 1.00 97.00 315 THR A N 1
ATOM 2235 C CA . THR A 1 315 ? -16.533 6.948 36.108 1.00 97.00 315 THR A CA 1
ATOM 2236 C C . THR A 1 315 ? -16.675 6.464 34.673 1.00 97.00 315 THR A C 1
ATOM 2238 O O . THR A 1 315 ? -17.137 7.191 33.800 1.00 97.00 315 THR A O 1
ATOM 2241 N N . LYS A 1 316 ? -16.251 5.228 34.399 1.00 96.38 316 LYS A N 1
ATOM 2242 C CA . LYS A 1 316 ? -16.263 4.677 33.052 1.00 96.38 316 LYS A CA 1
ATOM 2243 C C . LYS A 1 316 ? -17.646 4.161 32.704 1.00 96.38 316 LYS A C 1
ATOM 2245 O O . LYS A 1 316 ? -18.260 3.437 33.489 1.00 96.38 316 LYS A O 1
ATOM 2250 N N . ILE A 1 317 ? -18.087 4.488 31.500 1.00 95.62 317 ILE A N 1
ATOM 2251 C CA . ILE A 1 317 ? -19.327 3.969 30.925 1.00 95.62 317 ILE A CA 1
ATOM 2252 C C . ILE A 1 317 ? -19.041 2.666 30.194 1.00 95.62 317 ILE A C 1
ATOM 2254 O O . ILE A 1 317 ? -19.802 1.719 30.333 1.00 95.62 317 ILE A O 1
ATOM 2258 N N . ALA A 1 318 ? -17.905 2.590 29.508 1.00 95.25 318 ALA A N 1
ATOM 2259 C CA . ALA A 1 318 ? -17.461 1.445 28.732 1.00 95.25 318 ALA A CA 1
ATOM 2260 C C . ALA A 1 318 ? -16.104 0.921 29.228 1.00 95.25 318 ALA A C 1
ATOM 2262 O O . ALA A 1 318 ? -15.356 1.661 29.878 1.00 95.25 318 ALA A O 1
ATOM 2263 N N . PRO A 1 319 ? -15.713 -0.317 28.878 1.00 93.38 319 PRO A N 1
ATOM 2264 C CA . PRO A 1 319 ? -14.351 -0.797 29.112 1.00 93.38 319 PRO A CA 1
ATOM 2265 C C . PRO A 1 319 ? -13.293 0.120 28.473 1.00 93.38 319 PRO A C 1
ATOM 2267 O O . PRO A 1 319 ? -12.234 0.361 29.067 1.00 93.38 319 PRO A O 1
ATOM 2270 N N . PHE A 1 320 ? -13.612 0.651 27.288 1.00 90.38 320 PHE A N 1
ATOM 2271 C CA . PHE A 1 320 ? -12.801 1.575 26.502 1.00 90.38 320 PHE A CA 1
ATOM 2272 C C . PHE A 1 320 ? -13.706 2.623 25.832 1.00 90.38 320 PHE A C 1
ATOM 2274 O O . PHE A 1 320 ? -14.774 2.260 25.349 1.00 90.38 320 PHE A O 1
ATOM 2281 N N . GLY A 1 321 ? -13.283 3.891 25.816 1.00 85.56 321 GLY A N 1
ATOM 2282 C CA . GLY A 1 321 ? -14.045 5.000 25.224 1.00 85.56 321 GLY A CA 1
ATOM 2283 C C . GLY A 1 321 ? -15.054 5.672 26.167 1.00 85.56 321 GLY A C 1
ATOM 2284 O O . GLY A 1 321 ? -15.244 5.252 27.312 1.00 85.56 321 GLY A O 1
ATOM 2285 N N . ASP A 1 322 ? -15.681 6.739 25.665 1.00 79.81 322 ASP A N 1
ATOM 2286 C CA . ASP A 1 322 ? -16.579 7.623 26.428 1.00 79.81 322 ASP A CA 1
ATOM 2287 C C . ASP A 1 322 ? -18.055 7.174 26.407 1.00 79.81 322 ASP A C 1
ATOM 2289 O O . ASP A 1 322 ? -18.903 7.816 27.022 1.00 79.81 322 ASP A O 1
ATOM 2293 N N . GLY A 1 323 ? -18.372 6.047 25.759 1.00 79.25 323 GLY A N 1
ATOM 2294 C CA . GLY A 1 323 ? -19.743 5.554 25.611 1.00 79.25 323 GLY A CA 1
ATOM 2295 C C . GLY A 1 323 ? -20.307 5.741 24.196 1.00 79.25 323 GLY A C 1
ATOM 2296 O O . GLY A 1 323 ? -19.555 6.026 23.263 1.00 79.25 323 GLY A O 1
ATOM 2297 N N . PRO A 1 324 ? -21.620 5.523 24.012 1.00 79.81 324 PRO A N 1
ATOM 2298 C CA . PRO A 1 324 ? -22.288 5.685 22.723 1.00 79.81 324 PRO A CA 1
ATOM 2299 C C . PRO A 1 324 ? -22.324 7.154 22.265 1.00 79.81 324 PRO A C 1
ATOM 2301 O O . PRO A 1 324 ? -22.196 8.076 23.067 1.00 79.81 324 PRO A O 1
ATOM 2304 N N . ASP A 1 325 ? -22.560 7.366 20.967 1.00 82.69 325 ASP A N 1
ATOM 2305 C CA . ASP A 1 325 ? -22.455 8.681 20.310 1.00 82.69 325 ASP A CA 1
ATOM 2306 C C . ASP A 1 325 ? -23.431 9.749 20.865 1.00 82.69 325 ASP A C 1
ATOM 2308 O O . ASP A 1 325 ? -23.202 10.950 20.710 1.00 82.69 325 ASP A O 1
ATOM 2312 N N . SER A 1 326 ? -24.520 9.336 21.526 1.00 89.94 326 SER A N 1
ATOM 2313 C CA . SER A 1 326 ? -25.561 10.225 22.059 1.00 89.94 326 SER A CA 1
ATOM 2314 C C . SER A 1 326 ? -25.376 10.489 23.559 1.00 89.94 326 SER A C 1
ATOM 2316 O O . SER A 1 326 ? -25.827 9.721 24.417 1.00 89.94 326 SER A O 1
ATOM 2318 N N . LEU A 1 327 ? -24.722 11.610 23.893 1.00 93.25 327 LEU A N 1
ATOM 2319 C CA . LEU A 1 327 ? -24.462 12.006 25.287 1.00 93.25 327 LEU A CA 1
ATOM 2320 C C . LEU A 1 327 ? -25.767 12.213 26.076 1.00 93.25 327 LEU A C 1
ATOM 2322 O O . LEU A 1 327 ? -25.894 11.728 27.200 1.00 93.25 327 LEU A O 1
ATOM 2326 N N . ASP A 1 328 ? -26.751 12.891 25.477 1.00 94.31 328 ASP A N 1
ATOM 2327 C CA . ASP A 1 328 ? -28.022 13.227 26.133 1.00 94.31 328 ASP A CA 1
ATOM 2328 C C . ASP A 1 328 ? -28.876 11.982 26.409 1.00 94.31 328 ASP A C 1
ATOM 2330 O O . ASP A 1 328 ? -29.498 11.862 27.465 1.00 94.31 328 ASP A O 1
ATOM 2334 N N . GLU A 1 329 ? -28.885 11.024 25.483 1.00 93.62 329 GLU A N 1
ATOM 2335 C CA . GLU A 1 329 ? -29.574 9.747 25.667 1.00 93.62 329 GLU A CA 1
ATOM 2336 C C . GLU A 1 329 ? -28.917 8.912 26.764 1.00 93.62 329 GLU A C 1
ATOM 2338 O O . GLU A 1 329 ? -29.611 8.336 27.601 1.00 93.62 329 GLU A O 1
ATOM 2343 N N . THR A 1 330 ? -27.585 8.933 26.835 1.00 94.56 330 THR A N 1
ATOM 2344 C CA . THR A 1 330 ? -26.849 8.230 27.890 1.00 94.56 330 THR A CA 1
ATOM 2345 C C . THR A 1 330 ? -27.146 8.824 29.269 1.00 94.56 330 THR A C 1
ATOM 2347 O O . THR A 1 330 ? -27.395 8.082 30.219 1.00 94.56 330 THR A O 1
ATOM 2350 N N . VAL A 1 331 ? -27.216 10.156 29.396 1.00 96.50 331 VAL A N 1
ATOM 2351 C CA . VAL A 1 331 ? -27.635 10.807 30.653 1.00 96.50 331 VAL A CA 1
ATOM 2352 C C . VAL A 1 331 ? -29.063 10.409 31.037 1.00 96.50 331 VAL A C 1
ATOM 2354 O O . VAL A 1 331 ? -29.319 10.101 32.202 1.00 96.50 331 VAL A O 1
ATOM 2357 N N . ARG A 1 332 ? -29.990 10.353 30.070 1.00 96.50 332 ARG A N 1
ATOM 2358 C CA . ARG A 1 332 ? -31.377 9.906 30.303 1.00 96.50 332 ARG A CA 1
ATOM 2359 C C . ARG A 1 332 ? -31.461 8.434 30.709 1.00 96.50 332 ARG A C 1
ATOM 2361 O O . ARG A 1 332 ? -32.319 8.079 31.515 1.00 96.50 332 ARG A O 1
ATOM 2368 N N . GLN A 1 333 ? -30.584 7.584 30.178 1.00 96.19 333 GLN A N 1
ATOM 2369 C CA . GLN A 1 333 ? -30.514 6.163 30.524 1.00 96.19 333 GLN A CA 1
ATOM 2370 C C . GLN A 1 333 ? -30.021 5.950 31.965 1.00 96.19 333 GLN A C 1
ATOM 2372 O O . GLN A 1 333 ? -30.520 5.063 32.670 1.00 96.19 333 GLN A O 1
ATOM 2377 N N . PHE A 1 334 ? -29.090 6.795 32.418 1.00 97.38 334 PHE A N 1
ATOM 2378 C CA . PHE A 1 334 ? -28.438 6.714 33.726 1.00 97.38 334 PHE A CA 1
ATOM 2379 C C . PHE A 1 334 ? -28.663 7.984 34.569 1.00 97.38 334 PHE A C 1
ATOM 2381 O O . PHE A 1 334 ? -27.706 8.713 34.830 1.00 97.38 334 PHE A O 1
ATOM 2388 N N . PRO A 1 335 ? -29.896 8.284 35.018 1.00 98.00 335 PRO A N 1
ATOM 2389 C CA . PRO A 1 335 ? -30.157 9.454 35.850 1.00 98.00 335 PRO A CA 1
ATOM 2390 C C . PRO A 1 335 ? -29.546 9.295 37.250 1.00 98.00 335 PRO A C 1
ATOM 2392 O O . PRO A 1 335 ? -29.457 8.187 37.786 1.00 98.00 335 PRO A O 1
ATOM 2395 N N . ALA A 1 336 ? -29.144 10.415 37.855 1.00 98.31 336 ALA A N 1
ATOM 2396 C CA . ALA A 1 336 ? -28.610 10.437 39.216 1.00 98.31 336 ALA A CA 1
ATOM 2397 C C . ALA A 1 336 ? -29.620 9.880 40.239 1.00 98.31 336 ALA A C 1
ATOM 2399 O O . ALA A 1 336 ? -30.829 10.050 40.096 1.00 98.31 336 ALA A O 1
ATOM 2400 N N . GLY A 1 337 ? -29.116 9.186 41.258 1.00 98.06 337 GLY A N 1
ATOM 2401 C CA . GLY A 1 337 ? -29.892 8.506 42.297 1.00 98.06 337 GLY A CA 1
ATOM 2402 C C . GLY A 1 337 ? -30.425 7.124 41.904 1.00 98.06 337 GLY A C 1
ATOM 2403 O O . GLY A 1 337 ? -30.855 6.370 42.773 1.00 98.06 337 GLY A O 1
ATOM 2404 N N . LYS A 1 338 ? -30.384 6.747 40.620 1.00 98.25 338 LYS A N 1
ATOM 2405 C CA . LYS A 1 338 ? -30.907 5.453 40.166 1.00 98.25 338 LYS A CA 1
ATOM 2406 C C . LYS A 1 338 ? -29.941 4.313 40.489 1.00 98.25 338 LYS A C 1
ATOM 2408 O O . LYS A 1 338 ? -28.731 4.427 40.280 1.00 98.25 338 LYS A O 1
ATOM 2413 N N . HIS A 1 339 ? -30.496 3.185 40.926 1.00 98.31 339 HIS A N 1
ATOM 2414 C CA . HIS A 1 339 ? -29.773 1.919 40.993 1.00 98.31 339 HIS A CA 1
ATOM 2415 C C . HIS A 1 339 ? -29.767 1.254 39.617 1.00 98.31 339 HIS A C 1
ATOM 2417 O O . HIS A 1 339 ? -30.823 1.002 39.032 1.00 98.31 339 HIS A O 1
ATOM 2423 N N . VAL A 1 340 ? -28.580 0.979 39.091 1.00 98.12 340 VAL A N 1
ATOM 2424 C CA . VAL A 1 340 ? -28.383 0.349 37.784 1.00 98.12 340 VAL A CA 1
ATOM 2425 C C . VAL A 1 340 ? -27.417 -0.820 37.902 1.00 98.12 340 VAL A C 1
ATOM 2427 O O . VAL A 1 340 ? -26.619 -0.901 38.835 1.00 98.12 340 VAL A O 1
ATOM 2430 N N . GLN A 1 341 ? -27.481 -1.741 36.947 1.00 98.31 341 GLN A N 1
ATOM 2431 C CA . GLN A 1 341 ? -26.482 -2.795 36.849 1.00 98.31 341 GLN A CA 1
ATOM 2432 C C . GLN A 1 341 ? -25.187 -2.208 36.278 1.00 98.31 341 GLN A C 1
ATOM 2434 O O . GLN A 1 341 ? -25.185 -1.637 35.192 1.00 98.31 341 GLN A O 1
ATOM 2439 N N . ALA A 1 342 ? -24.094 -2.365 37.016 1.00 98.19 342 ALA A N 1
ATOM 2440 C CA . ALA A 1 342 ? -22.739 -2.125 36.549 1.00 98.19 342 ALA A CA 1
ATOM 2441 C C . ALA A 1 342 ? -21.986 -3.452 36.442 1.00 98.19 342 ALA A C 1
ATOM 2443 O O . ALA A 1 342 ? -22.394 -4.482 36.982 1.00 98.19 342 ALA A O 1
ATOM 2444 N N . TRP A 1 343 ? -20.853 -3.415 35.761 1.00 98.44 343 TRP A N 1
ATOM 2445 C CA . TRP A 1 343 ? -20.007 -4.565 35.508 1.00 98.44 343 TRP A CA 1
ATOM 2446 C C . TRP A 1 343 ? -18.600 -4.257 35.997 1.00 98.44 343 TRP A C 1
ATOM 2448 O O . TRP A 1 343 ? -17.953 -3.348 35.481 1.00 98.44 343 TRP A O 1
ATOM 2458 N N . TYR A 1 344 ? -18.118 -4.994 36.995 1.00 98.12 344 TYR A N 1
ATOM 2459 C CA . TYR A 1 344 ? -16.750 -4.841 37.495 1.00 98.12 344 TYR A CA 1
ATOM 2460 C C . TYR A 1 344 ? -15.835 -5.933 36.930 1.00 98.12 344 TYR A C 1
ATOM 2462 O O . TYR A 1 344 ? -16.268 -7.071 36.730 1.00 98.12 344 TYR A O 1
ATOM 2470 N N . ASP A 1 345 ? -14.566 -5.611 36.672 1.00 97.69 345 ASP A N 1
ATOM 2471 C CA . ASP A 1 345 ? -13.569 -6.593 36.230 1.00 97.69 345 ASP A CA 1
ATOM 2472 C C . ASP A 1 345 ? -13.202 -7.503 37.409 1.00 97.69 345 ASP A C 1
ATOM 2474 O O . ASP A 1 345 ? -12.665 -7.063 38.425 1.00 97.69 345 ASP A O 1
ATOM 2478 N N . GLY A 1 346 ? -13.459 -8.807 37.285 1.00 97.12 346 GLY A N 1
ATOM 2479 C CA . GLY A 1 346 ? -13.153 -9.775 38.337 1.00 97.12 346 GLY A CA 1
ATOM 2480 C C . GLY A 1 346 ? -11.671 -9.840 38.735 1.00 97.12 346 GLY A C 1
ATOM 2481 O O . GLY A 1 346 ? -11.366 -10.332 39.821 1.00 97.12 346 GLY A O 1
ATOM 2482 N N . ARG A 1 347 ? -10.756 -9.352 37.888 1.00 96.69 347 ARG A N 1
ATOM 2483 C CA . ARG A 1 347 ? -9.307 -9.299 38.156 1.00 96.69 347 ARG A CA 1
ATOM 2484 C C . ARG A 1 347 ? -8.891 -8.041 38.914 1.00 96.69 347 ARG A C 1
ATOM 2486 O O . ARG A 1 347 ? -7.871 -8.058 39.595 1.00 96.69 347 ARG A O 1
ATOM 2493 N N . ASP A 1 348 ? -9.657 -6.967 38.765 1.00 97.00 348 ASP A N 1
ATOM 2494 C CA . ASP A 1 348 ? -9.412 -5.667 39.378 1.00 97.00 348 ASP A CA 1
ATOM 2495 C C . ASP A 1 348 ? -10.754 -5.027 39.739 1.00 97.00 348 ASP A C 1
ATOM 2497 O O . ASP A 1 348 ? -11.389 -4.355 38.926 1.00 97.00 348 ASP A O 1
ATOM 2501 N N . LYS A 1 349 ? -11.169 -5.232 40.994 1.00 97.50 349 LYS A N 1
ATOM 2502 C CA . LYS A 1 349 ? -12.456 -4.760 41.521 1.00 97.50 349 LYS A CA 1
ATOM 2503 C C . LYS A 1 349 ? -12.610 -3.238 41.490 1.00 97.50 349 LYS A C 1
ATOM 2505 O O . LYS A 1 349 ? -13.729 -2.775 41.651 1.00 97.50 349 LYS A O 1
ATOM 2510 N N . SER A 1 350 ? -11.523 -2.478 41.311 1.00 97.38 350 SER A N 1
ATOM 2511 C CA . SER A 1 350 ? -11.578 -1.015 41.192 1.00 97.38 350 SER A CA 1
ATOM 2512 C C . SER A 1 350 ? -12.024 -0.547 39.802 1.00 97.38 350 SER A C 1
ATOM 2514 O O . SER A 1 350 ? -12.468 0.591 39.638 1.00 97.38 350 SER A O 1
ATOM 2516 N N . ARG A 1 351 ? -11.936 -1.423 38.792 1.00 97.56 351 ARG A N 1
ATOM 2517 C CA . ARG A 1 351 ? -12.395 -1.156 37.429 1.00 97.56 351 ARG A CA 1
ATOM 2518 C C . ARG A 1 351 ? -13.830 -1.645 37.279 1.00 97.56 351 ARG A C 1
ATOM 2520 O O . ARG A 1 351 ? -14.078 -2.848 37.277 1.00 97.56 351 ARG A O 1
ATOM 2527 N N . ALA A 1 352 ? -14.748 -0.715 37.052 1.00 97.94 352 ALA A N 1
ATOM 2528 C CA . ALA A 1 352 ? -16.102 -1.019 36.615 1.00 97.94 352 ALA A CA 1
ATOM 2529 C C . ALA A 1 352 ? -16.498 -0.175 35.404 1.00 97.94 352 ALA A C 1
ATOM 2531 O O . ALA A 1 352 ? -15.851 0.832 35.100 1.00 97.94 352 ALA A O 1
ATOM 2532 N N . PHE A 1 353 ? -17.532 -0.627 34.704 1.00 97.69 353 PHE A N 1
ATOM 2533 C CA . PHE A 1 353 ? -18.183 0.064 33.598 1.00 97.69 353 PHE A CA 1
ATOM 2534 C C . PHE A 1 353 ? -19.693 -0.218 33.608 1.00 97.69 353 PHE A C 1
ATOM 2536 O O . PHE A 1 353 ? -20.141 -1.217 34.170 1.00 97.69 353 PHE A O 1
ATOM 2543 N N . LEU A 1 354 ? -20.492 0.672 33.018 1.00 97.31 354 LEU A N 1
ATOM 2544 C CA . LEU A 1 354 ? -21.958 0.559 33.003 1.00 97.31 354 LEU A CA 1
ATOM 2545 C C . LEU A 1 354 ? -22.468 -0.281 31.823 1.00 97.31 354 LEU A C 1
ATOM 2547 O O . LEU A 1 354 ? -23.414 -1.048 31.969 1.00 97.31 354 LEU A O 1
ATOM 2551 N N . LEU A 1 355 ? -21.820 -0.167 30.664 1.00 95.75 355 LEU A N 1
ATOM 2552 C CA . LEU A 1 355 ? -22.202 -0.813 29.414 1.00 95.75 355 LEU A CA 1
ATOM 2553 C C . LEU A 1 355 ? -21.136 -1.816 28.971 1.00 95.75 355 LEU A C 1
ATOM 2555 O O . LEU A 1 355 ? -19.956 -1.485 28.855 1.00 95.75 355 LEU A O 1
ATOM 2559 N N . LYS A 1 356 ? -21.563 -3.043 28.670 1.00 94.81 356 LYS A N 1
ATOM 2560 C CA . LYS A 1 356 ? -20.697 -4.147 28.240 1.00 94.81 356 LYS A CA 1
ATOM 2561 C C . LYS A 1 356 ? -20.554 -4.205 26.710 1.00 94.81 356 LYS A C 1
ATOM 2563 O O . LYS A 1 356 ? -20.774 -5.241 26.109 1.00 94.81 356 LYS A O 1
ATOM 2568 N N . TYR A 1 357 ? -20.172 -3.110 26.057 1.00 93.06 357 TYR A N 1
ATOM 2569 C CA . TYR A 1 357 ? -20.028 -3.099 24.593 1.00 93.06 357 TYR A CA 1
ATOM 2570 C C . TYR A 1 357 ? -18.565 -3.155 24.136 1.00 93.06 357 TYR A C 1
ATOM 2572 O O . TYR A 1 357 ? -17.645 -2.776 24.867 1.00 93.06 357 TYR A O 1
ATOM 2580 N N . HIS A 1 358 ? -18.354 -3.605 22.895 1.00 95.44 358 HIS A N 1
ATOM 2581 C CA . HIS A 1 358 ? -17.047 -3.574 22.248 1.00 95.44 358 HIS A CA 1
ATOM 2582 C C . HIS A 1 358 ? -16.859 -2.298 21.417 1.00 95.44 358 HIS A C 1
ATOM 2584 O O . HIS A 1 358 ? -17.531 -2.103 20.405 1.00 95.44 358 HIS A O 1
ATOM 2590 N N . ASP A 1 359 ? -15.898 -1.462 21.806 1.00 95.25 359 ASP A N 1
ATOM 2591 C CA . ASP A 1 359 ? -15.456 -0.313 21.018 1.00 95.25 359 ASP A CA 1
ATOM 2592 C C . ASP A 1 359 ? -14.648 -0.768 19.783 1.00 95.25 359 ASP A C 1
ATOM 2594 O O . ASP A 1 359 ? -13.876 -1.734 19.843 1.00 95.25 359 ASP A O 1
ATOM 2598 N N . PHE A 1 360 ? -14.844 -0.082 18.653 1.00 96.31 360 PHE A N 1
ATOM 2599 C CA . PHE A 1 360 ? -14.113 -0.298 17.403 1.00 96.31 360 PHE A CA 1
ATOM 2600 C C . PHE A 1 360 ? -12.801 0.503 17.333 1.00 96.31 360 PHE A C 1
ATOM 2602 O O . PHE A 1 360 ? -11.914 0.171 16.547 1.00 96.31 360 PHE A O 1
ATOM 2609 N N . VAL A 1 361 ? -12.619 1.535 18.164 1.00 96.06 361 VAL A N 1
ATOM 2610 C CA . VAL A 1 361 ? -11.423 2.394 18.169 1.00 96.06 361 VAL A CA 1
ATOM 2611 C C . VAL A 1 361 ? -10.120 1.592 18.305 1.00 96.06 361 VAL A C 1
ATOM 2613 O O . VAL A 1 361 ? -9.210 1.836 17.508 1.00 96.06 361 VAL A O 1
ATOM 2616 N N . PRO A 1 362 ? -9.987 0.588 19.196 1.00 96.81 362 PRO A N 1
ATOM 2617 C CA . PRO A 1 362 ? -8.789 -0.259 19.240 1.00 96.81 362 PRO A CA 1
ATOM 2618 C C . PRO A 1 362 ? -8.461 -0.968 17.920 1.00 96.81 362 PRO A C 1
ATOM 2620 O O . PRO A 1 362 ? -7.289 -1.163 17.597 1.00 96.81 362 PRO A O 1
ATOM 2623 N N . TYR A 1 363 ? -9.471 -1.299 17.114 1.00 97.88 363 TYR A N 1
ATOM 2624 C CA . TYR A 1 363 ? -9.281 -1.896 15.794 1.00 97.88 363 TYR A CA 1
ATOM 2625 C C . TYR A 1 363 ? -8.802 -0.864 14.774 1.00 97.88 363 TYR A C 1
ATOM 2627 O O . TYR A 1 363 ? -7.990 -1.202 13.916 1.00 97.88 363 TYR A O 1
ATOM 2635 N N . LEU A 1 364 ? -9.182 0.413 14.897 1.00 97.31 364 LEU A N 1
ATOM 2636 C CA . LEU A 1 364 ? -8.620 1.486 14.064 1.00 97.31 364 LEU A CA 1
ATOM 2637 C C . LEU A 1 364 ? -7.104 1.624 14.251 1.00 97.31 364 LEU A C 1
ATOM 2639 O O . LEU A 1 364 ? -6.392 1.861 13.274 1.00 97.31 364 LEU A O 1
ATOM 2643 N N . PHE A 1 365 ? -6.595 1.398 15.467 1.00 97.12 365 PHE A N 1
ATOM 2644 C CA . PHE A 1 365 ? -5.151 1.343 15.734 1.00 97.12 365 PHE A CA 1
ATOM 2645 C C . PHE A 1 365 ? -4.450 0.175 15.026 1.00 97.12 365 PHE A C 1
ATOM 2647 O O . PHE A 1 365 ? -3.242 0.240 14.815 1.00 97.12 365 PHE A O 1
ATOM 2654 N N . ILE A 1 366 ? -5.183 -0.866 14.625 1.00 98.25 366 ILE A N 1
ATOM 2655 C CA . ILE A 1 366 ? -4.665 -1.971 13.810 1.00 98.25 366 ILE A CA 1
ATOM 2656 C C . ILE A 1 366 ? -4.809 -1.645 12.320 1.00 98.25 366 ILE A C 1
ATOM 2658 O O . ILE A 1 366 ? -3.857 -1.812 11.562 1.00 98.25 366 ILE A O 1
ATOM 2662 N N . LEU A 1 367 ? -5.976 -1.156 11.894 1.00 97.62 367 LEU A N 1
ATOM 2663 C CA . LEU A 1 367 ? -6.316 -0.951 10.485 1.00 97.62 367 LEU A CA 1
ATOM 2664 C C . LEU A 1 367 ? -5.592 0.250 9.861 1.00 97.62 367 LEU A C 1
ATOM 2666 O O . LEU A 1 367 ? -5.033 0.133 8.773 1.00 97.62 367 LEU A O 1
ATOM 2670 N N . PHE A 1 368 ? -5.558 1.403 10.532 1.00 97.12 368 PHE A N 1
ATOM 2671 C CA . PHE A 1 368 ? -4.990 2.634 9.966 1.00 97.12 368 PHE A CA 1
ATOM 2672 C C . PHE A 1 368 ? -3.483 2.537 9.644 1.00 97.12 368 PHE A C 1
ATOM 2674 O O . PHE A 1 368 ? -3.066 2.923 8.544 1.00 97.12 368 PHE A O 1
ATOM 2681 N N . PRO A 1 369 ? -2.625 1.976 10.520 1.00 98.00 369 PRO A N 1
ATOM 2682 C CA . PRO A 1 369 ? -1.203 1.846 10.219 1.00 98.00 369 PRO A CA 1
ATOM 2683 C C . PRO A 1 369 ? -0.891 0.832 9.115 1.00 98.00 369 PRO A C 1
ATOM 2685 O O . PRO A 1 369 ? 0.233 0.831 8.613 1.00 98.00 369 PRO A O 1
ATOM 2688 N N . MET A 1 370 ? -1.855 0.013 8.673 1.00 97.44 370 MET A N 1
ATOM 2689 C CA . MET A 1 370 ? -1.644 -0.911 7.552 1.00 97.44 370 MET A CA 1
ATOM 2690 C C . MET A 1 370 ? -1.254 -0.184 6.267 1.00 97.44 370 MET A C 1
ATOM 2692 O O . MET A 1 370 ? -0.466 -0.723 5.496 1.00 97.44 370 MET A O 1
ATOM 2696 N N . ILE A 1 371 ? -1.709 1.058 6.059 1.00 96.31 371 ILE A N 1
ATOM 2697 C CA . ILE A 1 371 ? -1.271 1.896 4.928 1.00 96.31 371 ILE A CA 1
ATOM 2698 C C . ILE A 1 371 ? 0.242 2.140 5.001 1.00 96.31 371 ILE A C 1
ATOM 2700 O O . ILE A 1 371 ? 0.964 1.940 4.023 1.00 96.31 371 ILE A O 1
ATOM 2704 N N . HIS A 1 372 ? 0.743 2.507 6.182 1.00 96.19 372 HIS A N 1
ATOM 2705 C CA . HIS A 1 372 ? 2.167 2.743 6.422 1.00 96.19 372 HIS A CA 1
ATOM 2706 C C . HIS A 1 372 ? 2.973 1.451 6.275 1.00 96.19 372 HIS A C 1
ATOM 2708 O O . HIS A 1 372 ? 4.047 1.456 5.672 1.00 96.19 372 HIS A O 1
ATOM 2714 N N . LEU A 1 373 ? 2.431 0.329 6.753 1.00 96.12 373 LEU A N 1
ATOM 2715 C CA . LEU A 1 373 ? 3.041 -0.983 6.579 1.00 96.12 373 LEU A CA 1
ATOM 2716 C C . LEU A 1 373 ? 3.143 -1.362 5.094 1.00 96.12 373 LEU A C 1
ATOM 2718 O O . LEU A 1 373 ? 4.206 -1.796 4.652 1.00 96.12 373 LEU A O 1
ATOM 2722 N N . ALA A 1 374 ? 2.087 -1.133 4.305 1.00 94.62 374 ALA A N 1
ATOM 2723 C CA . ALA A 1 374 ? 2.076 -1.389 2.865 1.00 94.62 374 ALA A CA 1
ATOM 2724 C C . ALA A 1 374 ? 3.143 -0.557 2.133 1.00 94.62 374 ALA A C 1
ATOM 2726 O O . ALA A 1 374 ? 3.890 -1.093 1.312 1.00 94.62 374 ALA A O 1
ATOM 2727 N N . ILE A 1 375 ? 3.272 0.729 2.481 1.00 94.25 375 ILE A N 1
ATOM 2728 C CA . ILE A 1 375 ? 4.336 1.602 1.966 1.00 94.25 375 ILE A CA 1
ATOM 2729 C C . ILE A 1 375 ? 5.713 1.042 2.354 1.00 94.25 375 ILE A C 1
ATOM 2731 O O . ILE A 1 375 ? 6.586 0.900 1.498 1.00 94.25 375 ILE A O 1
ATOM 2735 N N . GLY A 1 376 ? 5.908 0.652 3.616 1.00 93.88 376 GLY A N 1
ATOM 2736 C CA . GLY A 1 376 ? 7.149 0.033 4.087 1.00 93.88 376 GLY A CA 1
ATOM 2737 C C . GLY A 1 376 ? 7.532 -1.222 3.290 1.00 93.88 376 GLY A C 1
ATOM 2738 O O . GLY A 1 376 ? 8.681 -1.357 2.863 1.00 93.88 376 GLY A O 1
ATOM 2739 N N . VAL A 1 377 ? 6.566 -2.105 3.013 1.00 93.44 377 VAL A N 1
ATOM 2740 C CA . VAL A 1 377 ? 6.753 -3.317 2.192 1.00 93.44 377 VAL A CA 1
ATOM 2741 C C . VAL A 1 377 ? 7.115 -2.968 0.747 1.00 93.44 377 VAL A C 1
ATOM 2743 O O . VAL A 1 377 ? 8.025 -3.580 0.170 1.00 93.44 377 VAL A O 1
ATOM 2746 N N . LEU A 1 378 ? 6.454 -1.965 0.165 1.00 92.88 378 LEU A N 1
ATOM 2747 C CA . LEU A 1 378 ? 6.763 -1.476 -1.176 1.00 92.88 378 LEU A CA 1
ATOM 2748 C C . LEU A 1 378 ? 8.208 -0.972 -1.259 1.00 92.88 378 LEU A C 1
ATOM 2750 O O . LEU A 1 378 ? 8.922 -1.335 -2.189 1.00 92.88 378 LEU A O 1
ATOM 2754 N N . PHE A 1 379 ? 8.686 -0.202 -0.279 1.00 92.12 379 PHE A N 1
ATOM 2755 C CA . PHE A 1 379 ? 10.079 0.252 -0.261 1.00 92.12 379 PHE A CA 1
ATOM 2756 C C . PHE A 1 379 ? 11.062 -0.896 -0.043 1.00 92.12 379 PHE A C 1
ATOM 2758 O O . PHE A 1 379 ? 12.069 -0.976 -0.754 1.00 92.12 379 PHE A O 1
ATOM 2765 N N . ALA A 1 380 ? 10.771 -1.806 0.890 1.00 91.69 380 ALA A N 1
ATOM 2766 C CA . ALA A 1 380 ? 11.623 -2.953 1.187 1.00 91.69 380 ALA A CA 1
ATOM 2767 C C . ALA A 1 380 ? 11.858 -3.812 -0.067 1.00 91.69 380 ALA A C 1
ATOM 2769 O O . ALA A 1 380 ? 13.004 -4.140 -0.396 1.00 91.69 380 ALA A O 1
ATOM 2770 N N . THR A 1 381 ? 10.791 -4.090 -0.821 1.00 90.81 381 THR A N 1
ATOM 2771 C CA . THR A 1 381 ? 10.818 -4.994 -1.980 1.00 90.81 381 THR A CA 1
ATOM 2772 C C . THR A 1 381 ? 11.060 -4.292 -3.326 1.00 90.81 381 THR A C 1
ATOM 2774 O O . THR A 1 381 ? 11.709 -4.862 -4.205 1.00 90.81 381 THR A O 1
ATOM 2777 N N . GLY A 1 382 ? 10.601 -3.051 -3.502 1.00 79.56 382 GLY A N 1
ATOM 2778 C CA . GLY A 1 382 ? 10.486 -2.370 -4.799 1.00 79.56 382 GLY A CA 1
ATOM 2779 C C . GLY A 1 382 ? 11.794 -1.853 -5.396 1.00 79.56 382 GLY A C 1
ATOM 2780 O O . GLY A 1 382 ? 11.929 -1.771 -6.611 1.00 79.56 382 GLY A O 1
ATOM 2781 N N . THR A 1 383 ? 12.811 -1.577 -4.581 1.00 73.69 383 THR A N 1
ATOM 2782 C CA . THR A 1 383 ? 14.101 -1.053 -5.064 1.00 73.69 383 THR A CA 1
ATOM 2783 C C . THR A 1 383 ? 15.148 -2.161 -5.102 1.00 73.69 383 THR A C 1
ATOM 2785 O O . THR A 1 383 ? 15.866 -2.410 -4.131 1.00 73.69 383 THR A O 1
ATOM 2788 N N . GLY A 1 384 ? 15.195 -2.883 -6.224 1.00 76.38 384 GLY A N 1
ATOM 2789 C CA . GLY A 1 384 ? 16.363 -3.702 -6.555 1.00 76.38 384 GLY A CA 1
ATOM 2790 C C . GLY A 1 384 ? 17.501 -2.798 -7.015 1.00 76.38 384 GLY A C 1
ATOM 2791 O O . GLY A 1 384 ? 17.250 -1.770 -7.642 1.00 76.38 384 GLY A O 1
ATOM 2792 N N . LYS A 1 385 ? 18.749 -3.165 -6.709 1.00 82.62 385 LYS A N 1
ATOM 2793 C CA . LYS A 1 385 ? 19.878 -2.581 -7.437 1.00 82.62 385 LYS A CA 1
ATOM 2794 C C . LYS A 1 385 ? 19.746 -3.041 -8.894 1.00 82.62 385 LYS A C 1
ATOM 2796 O O . LYS A 1 385 ? 19.493 -4.230 -9.086 1.00 82.62 385 LYS A O 1
ATOM 2801 N N . PRO A 1 386 ? 19.886 -2.149 -9.889 1.00 82.94 386 PRO A N 1
ATOM 2802 C CA . PRO A 1 386 ? 19.963 -2.581 -11.275 1.00 82.94 386 PRO A CA 1
ATOM 2803 C C . PRO A 1 386 ? 21.097 -3.594 -11.395 1.00 82.94 386 PRO A C 1
ATOM 2805 O O . PRO A 1 386 ? 22.222 -3.296 -10.976 1.00 82.94 386 PRO A O 1
ATOM 2808 N N . THR A 1 387 ? 20.794 -4.785 -11.900 1.00 88.81 387 THR A N 1
ATOM 2809 C CA . THR A 1 387 ? 21.821 -5.785 -12.179 1.00 88.81 387 THR A CA 1
ATOM 2810 C C . THR A 1 387 ? 22.683 -5.237 -13.315 1.00 88.81 387 THR A C 1
ATOM 2812 O O . THR A 1 387 ? 22.120 -4.828 -14.333 1.00 88.81 387 THR A O 1
ATOM 2815 N N . PRO A 1 388 ? 24.015 -5.149 -13.153 1.00 90.19 388 PRO A N 1
ATOM 2816 C CA . PRO A 1 388 ? 24.877 -4.730 -14.249 1.00 90.19 388 PRO A CA 1
ATOM 2817 C C . PRO A 1 388 ? 24.722 -5.693 -15.437 1.00 90.19 388 PRO A C 1
ATOM 2819 O O . PRO A 1 388 ? 24.356 -6.856 -15.226 1.00 90.19 388 PRO A O 1
ATOM 2822 N N . PRO A 1 389 ? 24.986 -5.237 -16.671 1.00 93.38 389 PRO A N 1
ATOM 2823 C CA . PRO A 1 389 ? 24.994 -6.120 -17.829 1.00 93.38 389 PRO A CA 1
ATOM 2824 C C . PRO A 1 389 ? 25.950 -7.298 -17.616 1.00 93.38 389 PRO A C 1
ATOM 2826 O O . PRO A 1 389 ? 27.078 -7.106 -17.161 1.00 93.38 389 PRO A O 1
ATOM 2829 N N . ALA A 1 390 ? 25.496 -8.515 -17.912 1.00 93.75 390 ALA A N 1
ATOM 2830 C CA . ALA A 1 390 ? 26.287 -9.735 -17.746 1.00 93.75 390 ALA A CA 1
ATOM 2831 C C . ALA A 1 390 ? 26.798 -10.216 -19.108 1.00 93.75 390 ALA A C 1
ATOM 2833 O O . ALA A 1 390 ? 26.025 -10.288 -20.059 1.00 93.75 390 ALA A O 1
ATOM 2834 N N . LEU A 1 391 ? 28.080 -10.561 -19.222 1.00 94.44 391 LEU A N 1
ATOM 2835 C CA . LEU A 1 391 ? 28.631 -11.130 -20.453 1.00 94.44 391 LEU A CA 1
ATOM 2836 C C . LEU A 1 391 ? 28.058 -12.546 -20.662 1.00 94.44 391 LEU A C 1
ATOM 2838 O O . LEU A 1 391 ? 28.258 -13.412 -19.815 1.00 94.44 391 LEU A O 1
ATOM 2842 N N . ILE A 1 392 ? 27.326 -12.777 -21.758 1.00 91.19 392 ILE A N 1
ATOM 2843 C CA . ILE A 1 392 ? 26.672 -14.071 -22.052 1.00 91.19 392 ILE A CA 1
ATOM 2844 C C . ILE A 1 392 ? 27.598 -14.986 -22.856 1.00 91.19 392 ILE A C 1
ATOM 2846 O O . ILE A 1 392 ? 27.595 -16.200 -22.677 1.00 91.19 392 ILE A O 1
ATOM 2850 N N . SER A 1 393 ? 28.371 -14.410 -23.778 1.00 87.56 393 SER A N 1
ATOM 2851 C CA . SER A 1 393 ? 29.143 -15.157 -24.770 1.00 87.56 393 SER A CA 1
ATOM 2852 C C . SER A 1 393 ? 30.574 -14.642 -24.861 1.00 87.56 393 SER A C 1
ATOM 2854 O O . SER A 1 393 ? 30.823 -13.441 -24.733 1.00 87.56 393 SER A O 1
ATOM 2856 N N . LYS A 1 394 ? 31.508 -15.546 -25.188 1.00 89.50 394 LYS A N 1
ATOM 2857 C CA . LYS A 1 394 ? 32.896 -15.205 -25.550 1.00 89.50 394 LYS A CA 1
ATOM 2858 C C . LYS A 1 394 ? 32.972 -14.231 -26.736 1.00 89.50 394 LYS A C 1
ATOM 2860 O O . LYS A 1 394 ? 33.984 -13.567 -26.906 1.00 89.50 394 LYS A O 1
ATOM 2865 N N . THR A 1 395 ? 31.899 -14.118 -27.522 1.00 86.94 395 THR A N 1
ATOM 2866 C CA . THR A 1 395 ? 31.764 -13.196 -28.662 1.00 86.94 395 THR A CA 1
ATOM 2867 C C . THR A 1 395 ? 31.508 -11.736 -28.268 1.00 86.94 395 THR A C 1
ATOM 2869 O O . THR A 1 395 ? 31.234 -10.926 -29.146 1.00 86.94 395 THR A O 1
ATOM 2872 N N . GLY A 1 396 ? 31.550 -11.380 -26.978 1.00 92.94 396 GLY A N 1
ATOM 2873 C CA . GLY A 1 396 ? 31.405 -9.988 -26.531 1.00 92.94 396 GLY A CA 1
ATOM 2874 C C . GLY A 1 396 ? 29.960 -9.512 -26.349 1.00 92.94 396 GLY A C 1
ATOM 2875 O O . GLY A 1 396 ? 29.717 -8.315 -26.285 1.00 92.94 396 GLY A O 1
ATOM 2876 N N . THR A 1 397 ? 28.983 -10.420 -26.270 1.00 96.25 397 THR A N 1
ATOM 2877 C CA . THR A 1 397 ? 27.561 -10.055 -26.138 1.00 96.25 397 THR A CA 1
ATOM 2878 C C . THR A 1 397 ? 27.146 -9.932 -24.669 1.00 96.25 397 THR A C 1
ATOM 2880 O O . THR A 1 397 ? 27.405 -10.836 -23.870 1.00 96.25 397 THR A O 1
ATOM 2883 N N . PHE A 1 398 ? 26.456 -8.849 -24.312 1.00 97.44 398 PHE A N 1
ATOM 2884 C CA . PHE A 1 398 ? 26.034 -8.528 -22.945 1.00 97.44 398 PHE A CA 1
ATOM 2885 C C . PHE A 1 398 ? 24.516 -8.666 -22.772 1.00 97.44 398 PHE A C 1
ATOM 2887 O O . PHE A 1 398 ? 23.758 -8.028 -23.496 1.00 97.44 398 PHE A O 1
ATOM 2894 N N . ALA A 1 399 ? 24.065 -9.445 -21.786 1.00 97.06 399 ALA A N 1
ATOM 2895 C CA . ALA A 1 399 ? 22.674 -9.526 -21.341 1.00 97.06 399 ALA A CA 1
ATOM 2896 C C . ALA A 1 399 ? 22.314 -8.308 -20.502 1.00 97.06 399 ALA A C 1
ATOM 2898 O O . ALA A 1 399 ? 22.970 -8.010 -19.501 1.00 97.06 399 ALA A O 1
ATOM 2899 N N . LEU A 1 400 ? 21.201 -7.676 -20.848 1.00 96.88 400 LEU A N 1
ATOM 2900 C CA . LEU A 1 400 ? 20.540 -6.679 -20.028 1.00 96.88 400 LEU A CA 1
ATOM 2901 C C . LEU A 1 400 ? 19.371 -7.327 -19.292 1.00 96.88 400 LEU A C 1
ATOM 2903 O O . LEU A 1 400 ? 18.533 -8.002 -19.888 1.00 96.88 400 LEU A O 1
ATOM 2907 N N . ASN A 1 401 ? 19.291 -7.069 -17.991 1.00 95.81 401 ASN A N 1
ATOM 2908 C CA . ASN A 1 401 ? 18.169 -7.495 -17.164 1.00 95.81 401 ASN A CA 1
ATOM 2909 C C . ASN A 1 401 ? 17.148 -6.358 -17.033 1.00 95.81 401 ASN A C 1
ATOM 2911 O O . ASN A 1 401 ? 17.548 -5.189 -16.976 1.00 95.81 401 ASN A O 1
ATOM 2915 N N . PRO A 1 402 ? 15.843 -6.666 -16.938 1.00 96.31 402 PRO A N 1
ATOM 2916 C CA . PRO A 1 402 ? 14.843 -5.640 -16.693 1.00 96.31 402 PRO A CA 1
ATOM 2917 C C . PRO A 1 402 ? 15.029 -5.040 -15.293 1.00 96.31 402 PRO A C 1
ATOM 2919 O O . PRO A 1 402 ? 15.304 -5.753 -14.327 1.00 96.31 402 PRO A O 1
ATOM 2922 N N . ASP A 1 403 ? 14.786 -3.735 -15.154 1.00 94.25 403 ASP A N 1
ATOM 2923 C CA . ASP A 1 403 ? 14.850 -3.017 -13.870 1.00 94.25 403 ASP A CA 1
ATOM 2924 C C . ASP A 1 403 ? 13.970 -3.676 -12.794 1.00 94.25 403 ASP A C 1
ATOM 2926 O O . ASP A 1 403 ? 14.318 -3.744 -11.612 1.00 94.25 403 ASP A O 1
ATOM 2930 N N . THR A 1 404 ? 12.793 -4.151 -13.208 1.00 94.44 404 THR A N 1
ATOM 2931 C CA . THR A 1 404 ? 11.850 -4.893 -12.367 1.00 94.44 404 THR A CA 1
ATOM 2932 C C . THR A 1 404 ? 11.182 -5.986 -13.190 1.00 94.44 404 THR A C 1
ATOM 2934 O O . THR A 1 404 ? 10.431 -5.688 -14.118 1.00 94.44 404 THR A O 1
ATOM 2937 N N . SER A 1 405 ? 11.434 -7.244 -12.826 1.00 95.94 405 SER A N 1
ATOM 2938 C CA . SER A 1 405 ? 10.783 -8.403 -13.441 1.00 95.94 405 SER A CA 1
ATOM 2939 C C . SER A 1 405 ? 9.284 -8.445 -13.142 1.00 95.94 405 SER A C 1
ATOM 2941 O O . SER A 1 405 ? 8.844 -7.995 -12.074 1.00 95.94 405 SER A O 1
ATOM 2943 N N . ILE A 1 406 ? 8.492 -9.036 -14.044 1.00 96.25 406 ILE A N 1
ATOM 2944 C CA . ILE A 1 406 ? 7.053 -9.279 -13.830 1.00 96.25 406 ILE A CA 1
ATOM 2945 C C . ILE A 1 406 ? 6.850 -10.055 -12.527 1.00 96.25 406 ILE A C 1
ATOM 2947 O O . ILE A 1 406 ? 6.031 -9.670 -11.690 1.00 96.25 406 ILE A O 1
ATOM 2951 N N . ALA A 1 407 ? 7.638 -11.117 -12.322 1.00 95.75 407 ALA A N 1
ATOM 2952 C CA . ALA A 1 407 ? 7.547 -11.959 -11.134 1.00 95.75 407 ALA A CA 1
ATOM 2953 C C . ALA A 1 407 ? 7.763 -11.157 -9.844 1.00 95.75 407 ALA A C 1
ATOM 2955 O O . ALA A 1 407 ? 7.055 -11.359 -8.859 1.00 95.75 407 ALA A O 1
ATOM 2956 N N . LYS A 1 408 ? 8.700 -10.201 -9.844 1.00 95.00 408 LYS A N 1
ATOM 2957 C CA . LYS A 1 408 ? 8.938 -9.336 -8.687 1.00 95.00 408 LYS A CA 1
ATOM 2958 C C . LYS A 1 408 ? 7.764 -8.392 -8.430 1.00 95.00 408 LYS A C 1
ATOM 2960 O O . LYS A 1 408 ? 7.352 -8.271 -7.280 1.00 95.00 408 LYS A O 1
ATOM 2965 N N . LYS A 1 409 ? 7.204 -7.765 -9.472 1.00 95.19 409 LYS A N 1
ATOM 2966 C CA . LYS A 1 409 ? 6.025 -6.887 -9.346 1.00 95.19 409 LYS A CA 1
ATOM 2967 C C . LYS A 1 409 ? 4.816 -7.652 -8.798 1.00 95.19 409 LYS A C 1
ATOM 2969 O O . LYS A 1 409 ? 4.190 -7.189 -7.847 1.00 95.19 409 LYS A O 1
ATOM 2974 N N . PHE A 1 410 ? 4.558 -8.848 -9.334 1.00 96.31 410 PHE A N 1
ATOM 2975 C CA . PHE A 1 410 ? 3.534 -9.761 -8.827 1.00 96.31 410 PHE A CA 1
ATOM 2976 C C . PHE A 1 410 ? 3.775 -10.113 -7.356 1.00 96.31 410 PHE A C 1
ATOM 2978 O O . PHE A 1 410 ? 2.908 -9.871 -6.525 1.00 96.31 410 PHE A O 1
ATOM 2985 N N . ASN A 1 411 ? 4.963 -10.619 -7.014 1.00 95.88 411 ASN A N 1
ATOM 2986 C CA . ASN A 1 411 ? 5.278 -11.051 -5.652 1.00 95.88 411 ASN A CA 1
ATOM 2987 C C . ASN A 1 411 ? 5.172 -9.907 -4.636 1.00 95.88 411 ASN A C 1
ATOM 2989 O O . ASN A 1 411 ? 4.726 -10.132 -3.514 1.00 95.88 411 ASN A O 1
ATOM 2993 N N . THR A 1 412 ? 5.574 -8.685 -4.999 1.00 95.50 412 THR A N 1
ATOM 2994 C CA . THR A 1 412 ? 5.397 -7.510 -4.136 1.00 95.50 412 THR A CA 1
ATOM 2995 C C . THR A 1 412 ? 3.917 -7.218 -3.903 1.00 95.50 412 THR A C 1
ATOM 2997 O O . THR A 1 412 ? 3.507 -7.102 -2.749 1.00 95.50 412 THR A O 1
ATOM 3000 N N . ALA A 1 413 ? 3.110 -7.150 -4.965 1.00 96.19 413 ALA A N 1
ATOM 3001 C CA . ALA A 1 413 ? 1.679 -6.877 -4.849 1.00 96.19 413 ALA A CA 1
ATOM 3002 C C . ALA A 1 413 ? 0.945 -7.986 -4.077 1.00 96.19 413 ALA A C 1
ATOM 3004 O O . ALA A 1 413 ? 0.215 -7.691 -3.138 1.00 96.19 413 ALA A O 1
ATOM 3005 N N . ALA A 1 414 ? 1.222 -9.256 -4.382 1.00 96.81 414 ALA A N 1
ATOM 3006 C CA . ALA A 1 414 ? 0.631 -10.409 -3.707 1.00 96.81 414 ALA A CA 1
ATOM 3007 C C . ALA A 1 414 ? 0.958 -10.436 -2.206 1.00 96.81 414 ALA A C 1
ATOM 3009 O O . ALA A 1 414 ? 0.074 -10.687 -1.393 1.00 96.81 414 ALA A O 1
ATOM 3010 N N . LYS A 1 415 ? 2.200 -10.114 -1.812 1.00 95.94 415 LYS A N 1
ATOM 3011 C CA . LYS A 1 415 ? 2.577 -9.990 -0.393 1.00 95.94 415 LYS A CA 1
ATOM 3012 C C . LYS A 1 415 ? 1.827 -8.858 0.302 1.00 95.94 415 LYS A C 1
ATOM 3014 O O . LYS A 1 415 ? 1.384 -9.043 1.431 1.00 95.94 415 LYS A O 1
ATOM 3019 N N . MET A 1 416 ? 1.681 -7.704 -0.355 1.00 96.25 416 MET A N 1
ATOM 3020 C CA . MET A 1 416 ? 0.904 -6.586 0.187 1.00 96.25 416 MET A CA 1
ATOM 3021 C C . MET A 1 416 ? -0.564 -6.975 0.374 1.00 96.25 416 MET A C 1
ATOM 3023 O O . MET A 1 416 ? -1.107 -6.745 1.447 1.00 96.25 416 MET A O 1
ATOM 3027 N N . THR A 1 417 ? -1.177 -7.611 -0.627 1.00 97.19 417 THR A N 1
ATOM 3028 C CA . THR A 1 417 ? -2.549 -8.127 -0.559 1.00 97.19 417 THR A CA 1
ATOM 3029 C C . THR A 1 417 ? -2.709 -9.132 0.575 1.00 97.19 417 THR A C 1
ATOM 3031 O O . THR A 1 417 ? -3.571 -8.949 1.429 1.00 97.19 417 THR A O 1
ATOM 3034 N N . ALA A 1 418 ? -1.857 -10.157 0.631 1.00 97.06 418 ALA A N 1
ATOM 3035 C CA . ALA A 1 418 ? -1.921 -11.178 1.669 1.00 97.06 418 ALA A CA 1
ATOM 3036 C C . ALA A 1 418 ? -1.810 -10.555 3.065 1.00 97.06 418 ALA A C 1
ATOM 3038 O O . ALA A 1 418 ? -2.636 -10.835 3.927 1.00 97.06 418 ALA A O 1
ATOM 3039 N N . LEU A 1 419 ? -0.848 -9.652 3.276 1.00 96.44 419 LEU A N 1
ATOM 3040 C CA . LEU A 1 419 ? -0.673 -8.959 4.551 1.00 96.44 419 LEU A CA 1
ATOM 3041 C C . LEU A 1 419 ? -1.888 -8.091 4.914 1.00 96.44 419 LEU A C 1
ATOM 3043 O O . LEU A 1 419 ? -2.345 -8.142 6.054 1.00 96.44 419 LEU A O 1
ATOM 3047 N N . TRP A 1 420 ? -2.418 -7.329 3.951 1.00 97.88 420 TRP A N 1
ATOM 3048 C CA . TRP A 1 420 ? -3.576 -6.449 4.132 1.00 97.88 420 TRP A CA 1
ATOM 3049 C C . TRP A 1 420 ? -4.814 -7.224 4.577 1.00 97.88 420 TRP A C 1
ATOM 3051 O O . TRP A 1 420 ? -5.363 -6.963 5.645 1.00 97.88 420 TRP A O 1
ATOM 3061 N N . PHE A 1 421 ? -5.218 -8.223 3.792 1.00 97.69 421 PHE A N 1
ATOM 3062 C CA . PHE A 1 421 ? -6.423 -8.997 4.075 1.00 97.69 421 PHE A CA 1
ATOM 3063 C C . PHE A 1 421 ? -6.250 -9.942 5.261 1.00 97.69 421 PHE A C 1
ATOM 3065 O O . PHE A 1 421 ? -7.216 -10.163 5.979 1.00 97.69 421 PHE A O 1
ATOM 3072 N N . THR A 1 422 ? -5.043 -10.450 5.530 1.00 97.38 422 THR A N 1
ATOM 3073 C CA . THR A 1 422 ? -4.828 -11.292 6.716 1.00 97.38 422 THR A CA 1
ATOM 3074 C C . THR A 1 422 ? -4.956 -10.465 7.988 1.00 97.38 422 THR A C 1
ATOM 3076 O O . THR A 1 422 ? -5.787 -10.771 8.831 1.00 97.38 422 THR A O 1
ATOM 3079 N N . VAL A 1 423 ? -4.175 -9.392 8.142 1.00 97.31 423 VAL A N 1
ATOM 3080 C CA . VAL A 1 423 ? -4.171 -8.626 9.401 1.00 97.31 423 VAL A CA 1
ATOM 3081 C C . VAL A 1 423 ? -5.467 -7.837 9.566 1.00 97.31 423 VAL A C 1
ATOM 3083 O O . VAL A 1 423 ? -6.113 -7.926 10.608 1.00 97.31 423 VAL A O 1
ATOM 3086 N N . GLY A 1 424 ? -5.872 -7.086 8.540 1.00 97.00 424 GLY A N 1
ATOM 3087 C CA . GLY A 1 424 ? -7.083 -6.280 8.614 1.00 97.00 424 GLY A CA 1
ATOM 3088 C C . GLY A 1 424 ? -8.358 -7.107 8.577 1.00 97.00 424 GLY A C 1
ATOM 3089 O O . GLY A 1 424 ? -9.291 -6.817 9.319 1.00 97.00 424 GLY A O 1
ATOM 3090 N N . GLY A 1 425 ? -8.385 -8.177 7.778 1.00 97.75 425 GLY A N 1
ATOM 3091 C CA . GLY A 1 425 ? -9.516 -9.100 7.746 1.00 97.75 425 GLY A CA 1
ATOM 3092 C C . GLY A 1 425 ? -9.706 -9.819 9.076 1.00 97.75 425 GLY A C 1
ATOM 3093 O O . GLY A 1 425 ? -10.832 -9.862 9.557 1.00 97.75 425 GLY A O 1
ATOM 3094 N N . LEU A 1 426 ? -8.631 -10.290 9.723 1.00 98.25 426 LEU A N 1
ATOM 3095 C CA . LEU A 1 426 ? -8.721 -10.875 11.066 1.00 98.25 426 LEU A CA 1
ATOM 3096 C C . LEU A 1 426 ? -9.183 -9.855 12.111 1.00 98.25 426 LEU A C 1
ATOM 3098 O O . LEU A 1 426 ? -10.004 -10.198 12.954 1.00 98.25 426 LEU A O 1
ATOM 3102 N N . ALA A 1 427 ? -8.705 -8.609 12.053 1.00 98.25 427 ALA A N 1
ATOM 3103 C CA . ALA A 1 427 ? -9.149 -7.556 12.965 1.00 98.25 427 ALA A CA 1
ATOM 3104 C C . ALA A 1 427 ? -10.653 -7.267 12.808 1.00 98.25 427 ALA A C 1
ATOM 3106 O O . ALA A 1 427 ? -11.387 -7.280 13.796 1.00 98.25 427 ALA A O 1
ATOM 3107 N N . CYS A 1 428 ? -11.129 -7.075 11.574 1.00 98.12 428 CYS A N 1
ATOM 3108 C CA . CYS A 1 428 ? -12.550 -6.879 11.292 1.00 98.12 428 CYS A CA 1
ATOM 3109 C C . CYS A 1 428 ? -13.377 -8.108 11.697 1.00 98.12 428 CYS A C 1
ATOM 3111 O O . CYS A 1 428 ? -14.361 -7.966 12.414 1.00 98.12 428 CYS A O 1
ATOM 3113 N N . ALA A 1 429 ? -12.973 -9.314 11.285 1.00 98.31 429 ALA A N 1
ATOM 3114 C CA . ALA A 1 429 ? -13.676 -10.554 11.614 1.00 98.31 429 ALA A CA 1
ATOM 3115 C C . ALA A 1 429 ? -13.775 -10.765 13.129 1.00 98.31 429 ALA A C 1
ATOM 3117 O O . ALA A 1 429 ? -14.846 -11.098 13.630 1.00 98.31 429 ALA A O 1
ATOM 3118 N N . HIS A 1 430 ? -12.688 -10.500 13.861 1.00 98.12 430 HIS A N 1
ATOM 3119 C CA . HIS A 1 430 ? -12.696 -10.542 15.316 1.00 98.12 430 HIS A CA 1
ATOM 3120 C C . HIS A 1 430 ? -13.726 -9.561 15.880 1.00 98.12 430 HIS A C 1
ATOM 3122 O O . HIS A 1 430 ? -14.593 -9.990 16.635 1.00 98.12 430 HIS A O 1
ATOM 3128 N N . TYR A 1 431 ? -13.712 -8.290 15.459 1.00 98.00 431 TYR A N 1
ATOM 3129 C CA . TYR A 1 431 ? -14.704 -7.311 15.910 1.00 98.00 431 TYR A CA 1
ATOM 3130 C C . TYR A 1 431 ? -16.143 -7.776 15.658 1.00 98.00 431 TYR A C 1
ATOM 3132 O O . TYR A 1 431 ? -16.931 -7.831 16.595 1.00 98.00 431 TYR A O 1
ATOM 3140 N N . TYR A 1 432 ? -16.475 -8.173 14.427 1.00 97.56 432 TYR A N 1
ATOM 3141 C CA . TYR A 1 432 ? -17.831 -8.612 14.079 1.00 97.56 432 TYR A CA 1
ATOM 3142 C C . TYR A 1 432 ? -18.263 -9.890 14.809 1.00 97.56 432 TYR A C 1
ATOM 3144 O O . TYR A 1 432 ? -19.460 -10.112 14.973 1.00 97.56 432 TYR A O 1
ATOM 3152 N N . SER A 1 433 ? -17.315 -10.717 15.262 1.00 97.44 433 SER A N 1
ATOM 3153 C CA . SER A 1 433 ? -17.615 -11.916 16.051 1.00 97.44 433 SER A CA 1
ATOM 3154 C C . SER A 1 433 ? -17.909 -11.632 17.527 1.00 97.44 433 SER A C 1
ATOM 3156 O O . SER A 1 433 ? -18.639 -12.400 18.148 1.00 97.44 433 SER A O 1
ATOM 3158 N N . VAL A 1 434 ? -17.358 -10.548 18.089 1.00 96.94 434 VAL A N 1
ATOM 3159 C CA . VAL A 1 434 ? -17.484 -10.226 19.525 1.00 96.94 434 VAL A CA 1
ATOM 3160 C C . VAL A 1 434 ? -18.395 -9.030 19.806 1.00 96.94 434 VAL A C 1
ATOM 3162 O O . VAL A 1 434 ? -18.859 -8.866 20.933 1.00 96.94 434 VAL A O 1
ATOM 3165 N N . ALA A 1 435 ? -18.644 -8.173 18.814 1.00 95.75 435 ALA A N 1
ATOM 3166 C CA . ALA A 1 435 ? -19.465 -6.984 18.974 1.00 95.75 435 ALA A CA 1
ATOM 3167 C C . ALA A 1 435 ? -20.937 -7.348 19.208 1.00 95.75 435 ALA A C 1
ATOM 3169 O O . ALA A 1 435 ? -21.538 -8.133 18.473 1.00 95.75 435 ALA A O 1
ATOM 3170 N N . GLU A 1 436 ? -21.526 -6.738 20.234 1.00 93.50 436 GLU A N 1
ATOM 3171 C CA . GLU A 1 436 ? -22.952 -6.867 20.517 1.00 93.50 436 GLU A CA 1
ATOM 3172 C C . GLU A 1 436 ? -23.762 -6.077 19.475 1.00 93.50 436 GLU A C 1
ATOM 3174 O O . GLU A 1 436 ? -23.332 -5.028 18.991 1.00 93.50 436 GLU A O 1
ATOM 3179 N N . LYS A 1 437 ? -24.934 -6.596 19.096 1.00 94.56 437 LYS A N 1
ATOM 3180 C CA . LYS A 1 437 ? -25.851 -5.912 18.173 1.00 94.56 437 LYS A CA 1
ATOM 3181 C C . LYS A 1 437 ? -26.726 -4.920 18.955 1.00 94.56 437 LYS A C 1
ATOM 3183 O O . LYS A 1 437 ? -27.146 -5.260 20.059 1.00 94.56 437 LYS A O 1
ATOM 3188 N N . PRO A 1 438 ? -27.086 -3.761 18.377 1.00 94.19 438 PRO A N 1
ATOM 3189 C CA . PRO A 1 438 ? -26.776 -3.307 17.019 1.00 94.19 438 PRO A CA 1
ATOM 3190 C C . PRO A 1 438 ? -25.356 -2.734 16.883 1.00 94.19 438 PRO A C 1
ATOM 3192 O O . PRO A 1 438 ? -24.887 -1.980 17.729 1.00 94.19 438 PRO A O 1
ATOM 3195 N N . ILE A 1 439 ? -24.688 -3.058 15.773 1.00 94.56 439 ILE A N 1
ATOM 3196 C CA . ILE A 1 439 ? -23.367 -2.504 15.447 1.00 94.56 439 ILE A CA 1
ATOM 3197 C C . ILE A 1 439 ? -23.550 -1.101 14.845 1.00 94.56 439 ILE A C 1
ATOM 3199 O O . ILE A 1 439 ? -24.391 -0.949 13.952 1.00 94.56 439 ILE A O 1
ATOM 3203 N N . PRO A 1 440 ? -22.765 -0.089 15.263 1.00 92.06 440 PRO A N 1
ATOM 3204 C CA . PRO A 1 440 ? -22.869 1.260 14.716 1.00 92.06 440 PRO A CA 1
ATOM 3205 C C . PRO A 1 440 ? -22.617 1.309 13.202 1.00 92.06 440 PRO A C 1
ATOM 3207 O O . PRO A 1 440 ? -21.656 0.724 12.696 1.00 92.06 440 PRO A O 1
ATOM 3210 N N . ASN A 1 441 ? -23.433 2.081 12.476 1.00 95.06 441 ASN A N 1
ATOM 3211 C CA . ASN A 1 441 ? -23.367 2.181 11.010 1.00 95.06 441 ASN A CA 1
ATOM 3212 C C . ASN A 1 441 ? -21.979 2.576 10.482 1.00 95.06 441 ASN A C 1
ATOM 3214 O O . ASN A 1 441 ? -21.524 2.065 9.458 1.00 95.06 441 ASN A O 1
ATOM 3218 N N . TRP A 1 442 ? -21.282 3.465 11.191 1.00 94.69 442 TRP A N 1
ATOM 3219 C CA . TRP A 1 442 ? -19.964 3.943 10.780 1.00 94.69 442 TRP A CA 1
ATOM 3220 C C . TRP A 1 442 ? -18.912 2.826 10.749 1.00 94.69 442 TRP A C 1
ATOM 3222 O O . TRP A 1 442 ? -17.986 2.890 9.942 1.00 94.69 442 TRP A O 1
ATOM 3232 N N . VAL A 1 443 ? -19.065 1.773 11.561 1.00 96.12 443 VAL A N 1
ATOM 3233 C CA . VAL A 1 443 ? -18.126 0.644 11.584 1.00 96.12 443 VAL A CA 1
ATOM 3234 C C . VAL A 1 443 ? -18.192 -0.148 10.278 1.00 96.12 443 VAL A C 1
ATOM 3236 O O . VAL A 1 443 ? -17.146 -0.510 9.725 1.00 96.12 443 VAL A O 1
ATOM 3239 N N . TYR A 1 444 ? -19.394 -0.335 9.721 1.00 97.50 444 TYR A N 1
ATOM 3240 C CA . TYR A 1 444 ? -19.566 -0.929 8.392 1.00 97.50 444 TYR A CA 1
ATOM 3241 C C . TYR A 1 444 ? -18.927 -0.063 7.309 1.00 97.50 444 TYR A C 1
ATOM 3243 O O . TYR A 1 444 ? -18.214 -0.584 6.453 1.00 97.50 444 TYR A O 1
ATOM 3251 N N . VAL A 1 445 ? -19.119 1.260 7.375 1.00 97.25 445 VAL A N 1
ATOM 3252 C CA . VAL A 1 445 ? -18.530 2.208 6.415 1.00 97.25 445 VAL A CA 1
ATOM 3253 C C . VAL A 1 445 ? -17.003 2.147 6.457 1.00 97.25 445 VAL A C 1
ATOM 3255 O O . VAL A 1 445 ? -16.367 1.981 5.418 1.00 97.25 445 VAL A O 1
ATOM 3258 N N . VAL A 1 446 ? -16.397 2.216 7.646 1.00 97.00 446 VAL A N 1
ATOM 3259 C CA . VAL A 1 446 ? -14.934 2.159 7.793 1.00 97.00 446 VAL A CA 1
ATOM 3260 C C . VAL A 1 446 ? -14.379 0.811 7.337 1.00 97.00 446 VAL A C 1
ATOM 3262 O O . VAL A 1 446 ? -13.377 0.777 6.620 1.00 97.00 446 VAL A O 1
ATOM 3265 N N . SER A 1 447 ? -15.042 -0.292 7.690 1.00 97.69 447 SER A N 1
ATOM 3266 C CA . SER A 1 447 ? -14.659 -1.632 7.226 1.00 97.69 447 SER A CA 1
ATOM 3267 C C . SER A 1 447 ? -14.737 -1.732 5.698 1.00 97.69 447 SER A C 1
ATOM 3269 O O . SER A 1 447 ? -13.804 -2.217 5.061 1.00 97.69 447 SER A O 1
ATOM 3271 N N . GLY A 1 448 ? -15.813 -1.218 5.096 1.00 98.12 448 GLY A N 1
ATOM 3272 C CA . GLY A 1 448 ? -16.010 -1.186 3.647 1.00 98.12 448 GLY A CA 1
ATOM 3273 C C . GLY A 1 448 ? -14.935 -0.374 2.925 1.00 98.12 448 GLY A C 1
ATOM 3274 O O . GLY A 1 448 ? -14.333 -0.870 1.974 1.00 98.12 448 GLY A O 1
ATOM 3275 N N . ILE A 1 449 ? -14.617 0.829 3.417 1.00 97.94 449 ILE A N 1
ATOM 3276 C CA . ILE A 1 449 ? -13.521 1.657 2.885 1.00 97.94 449 ILE A CA 1
ATOM 3277 C C . ILE A 1 449 ? -12.186 0.910 2.992 1.00 97.94 449 ILE A C 1
ATOM 3279 O O . ILE A 1 449 ? -11.421 0.872 2.027 1.00 97.94 449 ILE A O 1
ATOM 3283 N N . TYR A 1 450 ? -11.908 0.286 4.141 1.00 97.81 450 TYR A N 1
ATOM 3284 C CA . TYR A 1 450 ? -10.676 -0.471 4.357 1.00 97.81 450 TYR A CA 1
ATOM 3285 C C . TYR A 1 450 ? -10.509 -1.610 3.340 1.00 97.81 450 TYR A C 1
ATOM 3287 O O . TYR A 1 450 ? -9.443 -1.753 2.728 1.00 97.81 450 TYR A O 1
ATOM 3295 N N . PHE A 1 451 ? -11.560 -2.404 3.118 1.00 98.00 451 PHE A N 1
ATOM 3296 C CA . PHE A 1 451 ? -11.535 -3.475 2.122 1.00 98.00 451 PHE A CA 1
ATOM 3297 C C . PHE A 1 451 ? -11.468 -2.934 0.691 1.00 98.00 451 PHE A C 1
ATOM 3299 O O . PHE A 1 451 ? -10.703 -3.469 -0.110 1.00 98.00 451 PHE A O 1
ATOM 3306 N N . GLY A 1 452 ? -12.171 -1.837 0.391 1.00 97.88 452 GLY A N 1
ATOM 3307 C CA . GLY A 1 452 ? -12.115 -1.157 -0.903 1.00 97.88 452 GLY A CA 1
ATOM 3308 C C . GLY A 1 452 ? -10.700 -0.703 -1.272 1.00 97.88 452 GLY A C 1
ATOM 3309 O O . GLY A 1 452 ? -10.235 -0.966 -2.379 1.00 97.88 452 GLY A O 1
ATOM 3310 N N . ILE A 1 453 ? -9.957 -0.117 -0.326 1.00 97.75 453 ILE A N 1
ATOM 3311 C CA . ILE A 1 453 ? -8.540 0.236 -0.525 1.00 97.75 453 ILE A CA 1
ATOM 3312 C C . ILE A 1 453 ? -7.687 -1.023 -0.755 1.00 97.75 453 ILE A C 1
ATOM 3314 O O . ILE A 1 453 ? -6.804 -1.028 -1.617 1.00 97.75 453 ILE A O 1
ATOM 3318 N N . GLY A 1 454 ? -7.975 -2.113 -0.037 1.00 96.56 454 GLY A N 1
ATOM 3319 C CA . GLY A 1 454 ? -7.313 -3.412 -0.203 1.00 96.56 454 GLY A CA 1
ATOM 3320 C C . GLY A 1 454 ? -7.470 -4.034 -1.596 1.00 96.56 454 GLY A C 1
ATOM 3321 O O . GLY A 1 454 ? -6.614 -4.816 -2.020 1.00 96.56 454 GLY A O 1
ATOM 3322 N N . LEU A 1 455 ? -8.503 -3.651 -2.356 1.00 97.94 455 LEU A N 1
ATOM 3323 C CA . LEU A 1 455 ? -8.689 -4.111 -3.734 1.00 97.94 455 LEU A CA 1
ATOM 3324 C C . LEU A 1 455 ? -7.620 -3.567 -4.692 1.00 97.94 455 LEU A C 1
ATOM 3326 O O . LEU A 1 455 ? -7.345 -4.208 -5.702 1.00 97.94 455 LEU A O 1
ATOM 3330 N N . ILE A 1 456 ? -6.961 -2.446 -4.378 1.00 97.06 456 ILE A N 1
ATOM 3331 C CA . ILE A 1 456 ? -5.913 -1.861 -5.232 1.00 97.06 456 ILE A CA 1
ATOM 3332 C C . ILE A 1 456 ? -4.713 -2.813 -5.394 1.00 97.06 456 ILE A C 1
ATOM 3334 O O . ILE A 1 456 ? -4.405 -3.193 -6.528 1.00 97.06 456 ILE A O 1
ATOM 3338 N N . PRO A 1 457 ? -4.009 -3.246 -4.325 1.00 97.19 457 PRO A N 1
ATOM 3339 C CA . PRO A 1 457 ? -2.909 -4.196 -4.477 1.00 97.19 457 PRO A CA 1
ATOM 3340 C C . PRO A 1 457 ? -3.382 -5.553 -5.011 1.00 97.19 457 PRO A C 1
ATOM 3342 O O . PRO A 1 457 ? -2.646 -6.177 -5.774 1.00 97.19 457 PRO A O 1
ATOM 3345 N N . LEU A 1 458 ? -4.610 -5.988 -4.688 1.00 97.88 458 LEU A N 1
ATOM 3346 C CA . LEU A 1 458 ? -5.196 -7.212 -5.249 1.00 97.88 458 LEU A CA 1
ATOM 3347 C C . LEU A 1 458 ? -5.361 -7.114 -6.772 1.00 97.88 458 LEU A C 1
ATOM 3349 O O . LEU A 1 458 ? -4.973 -8.035 -7.490 1.00 97.88 458 LEU A O 1
ATOM 3353 N N . TYR A 1 459 ? -5.867 -5.987 -7.274 1.00 97.94 459 TYR A N 1
ATOM 3354 C CA . TYR A 1 459 ? -5.970 -5.712 -8.703 1.00 97.94 459 TYR A CA 1
ATOM 3355 C C . TYR A 1 459 ? -4.591 -5.723 -9.368 1.00 97.94 459 TYR A C 1
ATOM 3357 O O . TYR A 1 459 ? -4.412 -6.377 -10.392 1.00 97.94 459 TYR A O 1
ATOM 3365 N N . ILE A 1 460 ? -3.589 -5.077 -8.762 1.00 97.12 460 ILE A N 1
ATOM 3366 C CA . ILE A 1 460 ? -2.211 -5.073 -9.277 1.00 97.12 460 ILE A CA 1
ATOM 3367 C C . ILE A 1 460 ? -1.628 -6.497 -9.306 1.00 97.12 460 ILE A C 1
ATOM 3369 O O . ILE A 1 460 ? -1.002 -6.889 -10.293 1.00 97.12 460 ILE A O 1
ATOM 3373 N N . ALA A 1 461 ? -1.841 -7.292 -8.254 1.00 97.56 461 ALA A N 1
ATOM 3374 C CA . ALA A 1 461 ? -1.403 -8.684 -8.203 1.00 97.56 461 ALA A CA 1
ATOM 3375 C C . ALA A 1 461 ? -2.087 -9.519 -9.295 1.00 97.56 461 ALA A C 1
ATOM 3377 O O . ALA A 1 461 ? -1.407 -10.211 -10.047 1.00 97.56 461 ALA A O 1
ATOM 3378 N N . SER A 1 462 ? -3.407 -9.392 -9.447 1.00 98.00 462 SER A N 1
ATOM 3379 C CA . SER A 1 462 ? -4.181 -10.065 -10.497 1.00 98.00 462 SER A CA 1
ATOM 3380 C C . SER A 1 462 ? -3.719 -9.657 -11.902 1.00 98.00 462 SER A C 1
ATOM 3382 O O . SER A 1 462 ? -3.497 -10.513 -12.760 1.00 98.00 462 SER A O 1
ATOM 3384 N N . HIS A 1 463 ? -3.468 -8.364 -12.123 1.00 97.19 463 HIS A N 1
ATOM 3385 C CA . HIS A 1 463 ? -2.937 -7.826 -13.374 1.00 97.19 463 HIS A CA 1
ATOM 3386 C C . HIS A 1 463 ? -1.599 -8.481 -13.746 1.00 97.19 463 HIS A C 1
ATOM 3388 O O . HIS A 1 463 ? -1.454 -9.013 -14.848 1.00 97.19 463 HIS A O 1
ATOM 3394 N N . TYR A 1 464 ? -0.629 -8.507 -12.824 1.00 97.44 464 TYR A N 1
ATOM 3395 C CA . TYR A 1 464 ? 0.677 -9.116 -13.095 1.00 97.44 464 TYR A CA 1
ATOM 3396 C C . TYR A 1 464 ? 0.651 -10.647 -13.114 1.00 97.44 464 TYR A C 1
ATOM 3398 O O . TYR A 1 464 ? 1.474 -11.248 -13.801 1.00 97.44 464 TYR A O 1
ATOM 3406 N N . TRP A 1 465 ? -0.288 -11.285 -12.417 1.00 97.69 465 TRP A N 1
ATOM 3407 C CA . TRP A 1 465 ? -0.511 -12.727 -12.511 1.00 97.69 465 TRP A CA 1
ATOM 3408 C C . TRP A 1 465 ? -0.985 -13.123 -13.911 1.00 97.69 465 TRP A C 1
ATOM 3410 O O . TRP A 1 465 ? -0.363 -13.973 -14.550 1.00 97.69 465 TRP A O 1
ATOM 3420 N N . ARG A 1 466 ? -2.007 -12.430 -14.435 1.00 97.00 466 ARG A N 1
ATOM 3421 C CA . ARG A 1 466 ? -2.494 -12.615 -15.813 1.00 97.00 466 ARG A CA 1
ATOM 3422 C C . ARG A 1 466 ? -1.408 -12.318 -16.844 1.00 97.00 466 ARG A C 1
ATOM 3424 O O . ARG A 1 466 ? -1.295 -13.039 -17.831 1.00 97.00 466 ARG A O 1
ATOM 3431 N N . LEU A 1 467 ? -0.593 -11.284 -16.614 1.00 96.50 467 LEU A N 1
ATOM 3432 C CA . LEU A 1 467 ? 0.528 -10.957 -17.494 1.00 96.50 467 LEU A CA 1
ATOM 3433 C C . LEU A 1 467 ? 1.591 -12.069 -17.498 1.00 96.50 467 LEU A C 1
ATOM 3435 O O . LEU A 1 467 ? 1.991 -12.520 -18.568 1.00 96.50 467 LEU A O 1
ATOM 3439 N N . ARG A 1 468 ? 1.994 -12.559 -16.316 1.00 96.19 468 ARG A N 1
ATOM 3440 C CA . ARG A 1 468 ? 2.984 -13.639 -16.157 1.00 96.19 468 ARG A CA 1
ATOM 3441 C C . ARG A 1 468 ? 2.538 -14.947 -16.806 1.00 96.19 468 ARG A C 1
ATOM 3443 O O . ARG A 1 468 ? 3.379 -15.680 -17.306 1.00 96.19 468 ARG A O 1
ATOM 3450 N N . ALA A 1 469 ? 1.240 -15.242 -16.798 1.00 95.88 469 ALA A N 1
ATOM 3451 C CA . ALA A 1 469 ? 0.703 -16.436 -17.446 1.00 95.88 469 ALA A CA 1
ATOM 3452 C C . ALA A 1 469 ? 0.848 -16.406 -18.979 1.00 95.88 469 ALA A C 1
ATOM 3454 O O . ALA A 1 469 ? 0.723 -17.440 -19.623 1.00 95.88 469 ALA A O 1
ATOM 3455 N N . ARG A 1 470 ? 1.090 -15.230 -19.577 1.00 95.38 470 ARG A N 1
ATOM 3456 C CA . ARG A 1 470 ? 1.105 -15.062 -21.035 1.00 95.38 470 ARG A CA 1
ATOM 3457 C C . ARG A 1 470 ? 2.444 -14.596 -21.601 1.00 95.38 470 ARG A C 1
ATOM 3459 O O . ARG A 1 470 ? 2.730 -14.903 -22.754 1.00 95.38 470 ARG A O 1
ATOM 3466 N N . VAL A 1 471 ? 3.238 -13.848 -20.837 1.00 96.06 471 VAL A N 1
ATOM 3467 C CA . VAL A 1 471 ? 4.491 -13.222 -21.289 1.00 96.06 471 VAL A CA 1
ATOM 3468 C C . VAL A 1 471 ? 5.564 -13.413 -20.220 1.00 96.06 471 VAL A C 1
ATOM 3470 O O . VAL A 1 471 ? 5.341 -13.088 -19.052 1.00 96.06 471 VAL A O 1
ATOM 3473 N N . ALA A 1 472 ? 6.726 -13.931 -20.617 1.00 96.75 472 ALA A N 1
ATOM 3474 C CA . ALA A 1 472 ? 7.913 -13.952 -19.770 1.00 96.75 472 ALA A CA 1
ATOM 3475 C C . ALA A 1 472 ? 8.643 -12.599 -19.812 1.00 96.75 472 ALA A C 1
ATOM 3477 O O . ALA A 1 472 ? 8.401 -11.764 -20.683 1.00 96.75 472 ALA A O 1
ATOM 3478 N N . ASP A 1 473 ? 9.558 -12.364 -18.872 1.00 97.38 473 ASP A N 1
ATOM 3479 C CA . ASP A 1 473 ? 10.408 -11.177 -18.942 1.00 97.38 473 ASP A CA 1
ATOM 3480 C C . ASP A 1 473 ? 11.260 -11.197 -20.224 1.00 97.38 473 ASP A C 1
ATOM 3482 O O . ASP A 1 473 ? 11.866 -12.212 -20.562 1.00 97.38 473 ASP A O 1
ATOM 3486 N N . ALA A 1 474 ? 11.297 -10.072 -20.941 1.00 97.38 474 ALA A N 1
ATOM 3487 C CA . ALA A 1 474 ? 12.086 -9.927 -22.154 1.00 97.38 474 ALA A CA 1
ATOM 3488 C C . ALA A 1 474 ? 13.586 -10.026 -21.843 1.00 97.38 474 ALA A C 1
ATOM 3490 O O . ALA A 1 474 ? 14.092 -9.358 -20.937 1.00 97.38 474 ALA A O 1
ATOM 3491 N N . GLY A 1 475 ? 14.294 -10.834 -22.626 1.00 97.12 475 GLY A N 1
ATOM 3492 C CA . GLY A 1 475 ? 15.747 -10.853 -22.682 1.00 97.12 475 GLY A CA 1
ATOM 3493 C C . GLY A 1 475 ? 16.229 -9.878 -23.749 1.00 97.12 475 GLY A C 1
ATOM 3494 O O . GLY A 1 475 ? 15.813 -9.967 -24.903 1.00 97.12 475 GLY A O 1
ATOM 3495 N N . ILE A 1 476 ? 17.106 -8.948 -23.375 1.00 97.69 476 ILE A N 1
ATOM 3496 C CA . ILE A 1 476 ? 17.805 -8.086 -24.331 1.00 97.69 476 ILE A CA 1
ATOM 3497 C C . ILE A 1 476 ? 19.288 -8.404 -24.255 1.00 97.69 476 ILE A C 1
ATOM 3499 O O . ILE A 1 476 ? 19.855 -8.466 -23.166 1.00 97.69 476 ILE A O 1
ATOM 3503 N N . SER A 1 477 ? 19.921 -8.561 -25.409 1.00 97.75 477 SER A N 1
ATOM 3504 C CA . SER A 1 477 ? 21.369 -8.665 -25.518 1.00 97.75 477 SER A CA 1
ATOM 3505 C C . SER A 1 477 ? 21.922 -7.622 -26.481 1.00 97.75 477 SER A C 1
ATOM 3507 O O . SER A 1 477 ? 21.331 -7.388 -27.535 1.00 97.75 477 SER A O 1
ATOM 3509 N N . ILE A 1 478 ? 23.045 -7.008 -26.115 1.00 97.94 478 ILE A N 1
ATOM 3510 C CA . ILE A 1 478 ? 23.746 -5.992 -26.911 1.00 97.94 478 ILE A CA 1
ATOM 3511 C C . ILE A 1 478 ? 25.162 -6.454 -27.245 1.00 97.94 478 ILE A C 1
ATOM 3513 O O . ILE A 1 478 ? 25.780 -7.174 -26.463 1.00 97.94 478 ILE A O 1
ATOM 3517 N N . ASP A 1 479 ? 25.680 -6.048 -28.398 1.00 97.81 479 ASP A N 1
ATOM 3518 C CA . ASP A 1 479 ? 27.021 -6.411 -28.876 1.00 97.81 479 ASP A CA 1
ATOM 3519 C C . ASP A 1 479 ? 28.159 -5.570 -28.276 1.00 97.81 479 ASP A C 1
ATOM 3521 O O . ASP A 1 479 ? 29.319 -5.960 -28.367 1.00 97.81 479 ASP A O 1
ATOM 3525 N N . GLN A 1 480 ? 27.844 -4.441 -27.635 1.00 96.38 480 GLN A N 1
ATOM 3526 C CA . GLN A 1 480 ? 28.830 -3.560 -27.007 1.00 96.38 480 GLN A CA 1
ATOM 3527 C C . GLN A 1 480 ? 28.332 -2.965 -25.685 1.00 96.38 480 GLN A C 1
ATOM 3529 O O . GLN A 1 480 ? 27.199 -2.493 -25.582 1.00 96.38 480 GLN A O 1
ATOM 3534 N N . HIS A 1 481 ? 29.200 -2.948 -24.671 1.00 95.94 481 HIS A N 1
ATOM 3535 C CA . HIS A 1 481 ? 28.971 -2.260 -23.402 1.00 95.94 481 HIS A CA 1
ATOM 3536 C C . HIS A 1 481 ? 30.303 -1.718 -22.840 1.00 95.94 481 HIS A C 1
ATOM 3538 O O . HIS A 1 481 ? 31.237 -2.506 -22.680 1.00 95.94 481 HIS A O 1
ATOM 3544 N N . PRO A 1 482 ? 30.419 -0.414 -22.519 1.00 97.00 482 PRO A N 1
ATOM 3545 C CA . PRO A 1 482 ? 29.427 0.645 -22.734 1.00 97.00 482 PRO A CA 1
ATOM 3546 C C . PRO A 1 482 ? 29.177 0.924 -24.228 1.00 97.00 482 PRO A C 1
ATOM 3548 O O . PRO A 1 482 ? 30.014 0.629 -25.078 1.00 97.00 482 PRO A O 1
ATOM 3551 N N . ILE A 1 483 ? 28.007 1.478 -24.554 1.00 97.62 483 ILE A N 1
ATOM 3552 C CA . ILE A 1 483 ? 27.628 1.825 -25.931 1.00 97.62 483 ILE A CA 1
ATOM 3553 C C . ILE A 1 483 ? 28.351 3.115 -26.332 1.00 97.62 483 ILE A C 1
ATOM 3555 O O . ILE A 1 483 ? 28.267 4.113 -25.619 1.00 97.62 483 ILE A O 1
ATOM 3559 N N . ARG A 1 484 ? 29.031 3.120 -27.481 1.00 98.06 484 ARG A N 1
ATOM 3560 C CA . ARG A 1 484 ? 29.718 4.314 -27.998 1.00 98.06 484 ARG A CA 1
ATOM 3561 C C . ARG A 1 484 ? 28.774 5.165 -28.842 1.00 98.06 484 ARG A C 1
ATOM 3563 O O . ARG A 1 484 ? 28.106 4.650 -29.739 1.00 98.06 484 ARG A O 1
ATOM 3570 N N . ARG A 1 485 ? 28.740 6.474 -28.593 1.00 98.00 485 ARG A N 1
ATOM 3571 C CA . ARG A 1 485 ? 27.975 7.421 -29.426 1.00 98.00 485 ARG A CA 1
ATOM 3572 C C . ARG A 1 485 ? 28.518 7.480 -30.855 1.00 98.00 485 ARG A C 1
ATOM 3574 O O . ARG A 1 485 ? 29.720 7.369 -31.068 1.00 98.00 485 ARG A O 1
ATOM 3581 N N . GLY A 1 486 ? 27.629 7.655 -31.830 1.00 97.44 486 GLY A N 1
ATOM 3582 C CA . GLY A 1 486 ? 27.960 7.679 -33.258 1.00 97.44 486 GLY A CA 1
ATOM 3583 C C . GLY A 1 486 ? 28.157 6.303 -33.906 1.00 97.44 486 GLY A C 1
ATOM 3584 O O . GLY A 1 486 ? 28.264 6.233 -35.125 1.00 97.44 486 GLY A O 1
ATOM 3585 N N . TYR A 1 487 ? 28.156 5.213 -33.133 1.00 97.44 487 TYR A N 1
ATOM 3586 C CA . TYR A 1 487 ? 28.299 3.852 -33.654 1.00 97.44 487 TYR A CA 1
ATOM 3587 C C . TYR A 1 487 ? 26.975 3.082 -33.553 1.00 97.44 487 TYR A C 1
ATOM 3589 O O . TYR A 1 487 ? 26.223 3.275 -32.590 1.00 97.44 487 TYR A O 1
ATOM 3597 N N . PRO A 1 488 ? 26.662 2.200 -34.521 1.00 97.81 488 PRO A N 1
ATOM 3598 C CA . PRO A 1 488 ? 25.504 1.326 -34.412 1.00 97.81 488 PRO A CA 1
ATOM 3599 C C . PRO A 1 488 ? 25.716 0.302 -33.286 1.00 97.81 488 PRO A C 1
ATOM 3601 O O . PRO A 1 488 ? 26.766 -0.328 -33.206 1.00 97.81 488 PRO A O 1
ATOM 3604 N N . VAL A 1 489 ? 24.717 0.126 -32.421 1.00 97.94 489 VAL A N 1
ATOM 3605 C CA . VAL A 1 489 ? 24.625 -0.975 -31.450 1.00 97.94 489 VAL A CA 1
ATOM 3606 C C . VAL A 1 489 ? 23.642 -2.010 -31.976 1.00 97.94 489 VAL A C 1
ATOM 3608 O O . VAL A 1 489 ? 22.487 -1.675 -32.258 1.00 97.94 489 VAL A O 1
ATOM 3611 N N . LYS A 1 490 ? 24.087 -3.262 -32.108 1.00 97.94 490 LYS A N 1
ATOM 3612 C CA . LYS A 1 490 ? 23.200 -4.374 -32.455 1.00 97.94 490 LYS A CA 1
ATOM 3613 C C . LYS A 1 490 ? 22.517 -4.859 -31.188 1.00 97.94 490 LYS A C 1
ATOM 3615 O O . LYS A 1 490 ? 23.157 -5.215 -30.200 1.00 97.94 490 LYS A O 1
ATOM 3620 N N . VAL A 1 491 ? 21.196 -4.859 -31.229 1.00 98.06 491 VAL A N 1
ATOM 3621 C CA . VAL A 1 491 ? 20.321 -5.222 -30.124 1.00 98.06 491 VAL A CA 1
ATOM 3622 C C . VAL A 1 491 ? 19.498 -6.412 -30.566 1.00 98.06 491 VAL A C 1
ATOM 3624 O O . VAL A 1 491 ? 18.690 -6.310 -31.486 1.00 98.06 491 VAL A O 1
ATOM 3627 N N . ARG A 1 492 ? 19.681 -7.532 -29.879 1.00 97.81 492 ARG A N 1
ATOM 3628 C CA . ARG A 1 492 ? 18.821 -8.701 -30.019 1.00 97.81 492 ARG A CA 1
ATOM 3629 C C . ARG A 1 492 ? 17.843 -8.719 -28.861 1.00 97.81 492 ARG A C 1
ATOM 3631 O O . ARG A 1 492 ? 18.255 -8.739 -27.701 1.00 97.81 492 ARG A O 1
ATOM 3638 N N . ILE A 1 493 ? 16.557 -8.710 -29.178 1.00 97.75 493 ILE A N 1
ATOM 3639 C CA . ILE A 1 493 ? 15.479 -8.880 -28.207 1.00 97.75 493 ILE A CA 1
ATOM 3640 C C . ILE A 1 493 ? 14.866 -10.266 -28.377 1.00 97.75 493 ILE A C 1
ATOM 3642 O O . ILE A 1 493 ? 14.684 -10.721 -29.501 1.00 97.75 493 ILE A O 1
ATOM 3646 N N . ALA A 1 494 ? 14.563 -10.934 -27.267 1.00 97.12 494 ALA A N 1
ATOM 3647 C CA . ALA A 1 494 ? 13.872 -12.215 -27.225 1.00 97.12 494 ALA A CA 1
ATOM 3648 C C . ALA A 1 494 ? 12.826 -12.194 -26.105 1.00 97.12 494 ALA A C 1
ATOM 3650 O O . ALA A 1 494 ? 13.153 -11.965 -24.940 1.00 97.12 494 ALA A O 1
ATOM 3651 N N . ILE A 1 495 ? 11.560 -12.419 -26.448 1.00 96.69 495 ILE A N 1
ATOM 3652 C CA . ILE A 1 495 ? 10.438 -12.378 -25.507 1.00 96.69 495 ILE A CA 1
ATOM 3653 C C . ILE A 1 495 ? 9.656 -13.687 -25.616 1.00 96.69 495 ILE A C 1
ATOM 3655 O O . ILE A 1 495 ? 8.890 -13.862 -26.566 1.00 96.69 495 ILE A O 1
ATOM 3659 N N . PRO A 1 496 ? 9.841 -14.620 -24.670 1.00 95.88 496 PRO A N 1
ATOM 3660 C CA . PRO A 1 496 ? 9.080 -15.861 -24.656 1.00 95.88 496 PRO A CA 1
ATOM 3661 C C . PRO A 1 496 ? 7.595 -15.585 -24.382 1.00 95.88 496 PRO A C 1
ATOM 3663 O O . PRO A 1 496 ? 7.245 -14.957 -23.373 1.00 95.88 496 PRO A O 1
ATOM 3666 N N . LEU A 1 497 ? 6.711 -16.059 -25.264 1.00 94.94 497 LEU A N 1
ATOM 3667 C CA . LEU A 1 497 ? 5.265 -16.017 -25.054 1.00 94.94 497 LEU A CA 1
ATOM 3668 C C . LEU A 1 497 ? 4.781 -17.367 -24.532 1.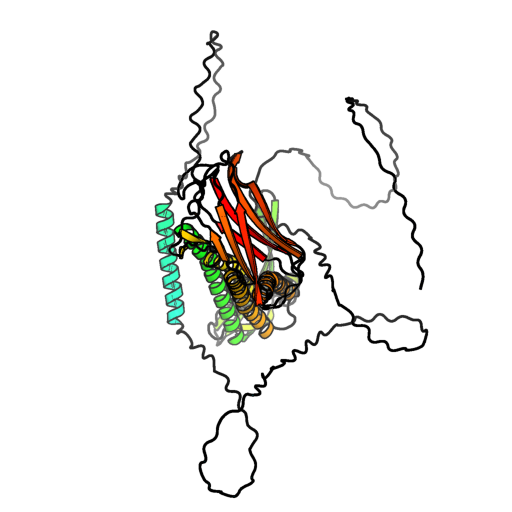00 94.94 497 LEU A C 1
ATOM 3670 O O . LEU A 1 497 ? 4.804 -18.360 -25.247 1.00 94.94 497 LEU A O 1
ATOM 3674 N N . ILE A 1 498 ? 4.312 -17.383 -23.286 1.00 94.06 498 ILE A N 1
ATOM 3675 C CA . ILE A 1 498 ? 3.898 -18.613 -22.593 1.00 94.06 498 ILE A CA 1
ATOM 3676 C C . ILE A 1 498 ? 2.472 -19.018 -22.987 1.00 94.06 498 ILE A C 1
ATOM 3678 O O . ILE A 1 498 ? 2.166 -20.194 -23.084 1.00 94.06 498 ILE A O 1
ATOM 3682 N N . GLY A 1 499 ? 1.582 -18.046 -23.207 1.00 89.50 499 GLY A N 1
ATOM 3683 C CA . GLY A 1 499 ? 0.147 -18.299 -23.409 1.00 89.50 499 GLY A CA 1
ATOM 3684 C C . GLY A 1 499 ? -0.379 -17.945 -24.800 1.00 89.50 499 GLY A C 1
ATOM 3685 O O . GLY A 1 499 ? -1.590 -17.831 -24.962 1.00 89.50 499 GLY A O 1
ATOM 3686 N N . GLY A 1 500 ? 0.513 -17.674 -25.761 1.00 89.12 500 GLY A N 1
ATOM 3687 C CA . GLY A 1 500 ? 0.150 -17.189 -27.096 1.00 89.12 500 GLY A CA 1
ATOM 3688 C C . 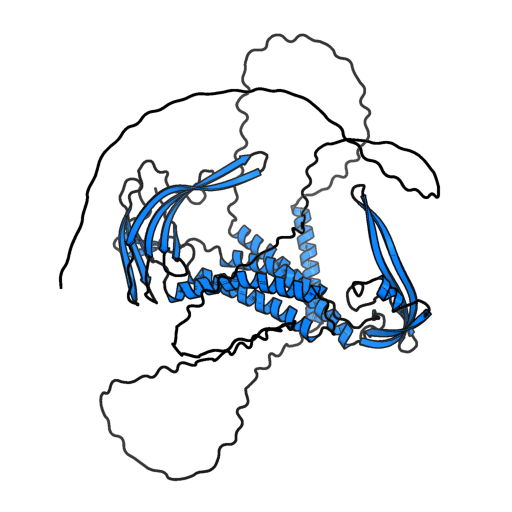GLY A 1 500 ? -0.734 -15.928 -27.086 1.00 89.12 500 GLY A C 1
ATOM 3689 O O . GLY A 1 500 ? -0.732 -15.117 -26.141 1.00 89.12 500 GLY A O 1
ATOM 3690 N N . GLY A 1 501 ? -1.500 -15.772 -28.165 1.00 90.50 501 GLY A N 1
ATOM 3691 C CA . GLY A 1 501 ? -2.527 -14.749 -28.349 1.00 90.50 501 GLY A CA 1
ATOM 3692 C C . GLY A 1 501 ? -2.115 -13.610 -29.280 1.00 90.50 501 GLY A C 1
ATOM 3693 O O . GLY A 1 501 ? -0.969 -13.502 -29.712 1.00 90.50 501 GLY A O 1
ATOM 3694 N N . ARG A 1 502 ? -3.079 -12.737 -29.582 1.00 94.69 502 ARG A N 1
ATOM 3695 C CA . ARG A 1 502 ? -2.870 -11.562 -30.434 1.00 94.69 502 ARG A CA 1
ATOM 3696 C C . ARG A 1 502 ? -1.956 -10.540 -29.756 1.00 94.69 502 ARG A C 1
ATOM 3698 O O . ARG A 1 502 ? -2.171 -10.173 -28.597 1.00 94.69 502 ARG A O 1
ATOM 3705 N N . VAL A 1 503 ? -0.954 -10.083 -30.498 1.00 96.12 503 VAL A N 1
ATOM 3706 C CA . VAL A 1 503 ? -0.103 -8.942 -30.154 1.00 96.12 503 VAL A CA 1
ATOM 3707 C C . VAL A 1 503 ? -0.411 -7.830 -31.144 1.00 96.12 503 VAL A C 1
ATOM 3709 O O . VAL A 1 503 ? -0.199 -8.001 -32.342 1.00 96.12 503 VAL A O 1
ATOM 3712 N N . ASP A 1 504 ? -0.905 -6.697 -30.644 1.00 96.19 504 ASP A N 1
ATOM 3713 C CA . ASP A 1 504 ? -1.277 -5.553 -31.484 1.00 96.19 504 ASP A CA 1
ATOM 3714 C C . ASP A 1 504 ? -0.017 -4.892 -32.047 1.00 96.19 504 ASP A C 1
ATOM 3716 O O . ASP A 1 504 ? 0.090 -4.620 -33.240 1.00 96.19 504 ASP A O 1
ATOM 3720 N N . PHE A 1 505 ? 0.977 -4.677 -31.181 1.00 97.00 505 PHE A N 1
ATOM 3721 C CA . PHE A 1 505 ? 2.327 -4.320 -31.594 1.00 97.00 505 PHE A CA 1
ATOM 3722 C C . PHE A 1 505 ? 3.349 -4.658 -30.510 1.00 97.00 505 PHE A C 1
ATOM 3724 O O . PHE A 1 505 ? 3.049 -4.648 -29.311 1.00 97.00 505 PHE A O 1
ATOM 3731 N N . ALA A 1 506 ? 4.588 -4.879 -30.939 1.00 97.50 506 ALA A N 1
ATOM 3732 C CA . ALA A 1 506 ? 5.751 -4.909 -30.068 1.00 97.50 506 ALA A CA 1
ATOM 3733 C C . ALA A 1 506 ? 6.782 -3.892 -30.561 1.00 97.50 506 ALA A C 1
ATOM 3735 O O . ALA A 1 506 ? 7.201 -3.912 -31.723 1.00 97.50 506 ALA A O 1
ATOM 3736 N N . MET A 1 507 ? 7.182 -2.994 -29.665 1.00 97.94 507 MET A N 1
ATOM 3737 C CA . MET A 1 507 ? 8.184 -1.972 -29.933 1.00 97.94 507 MET A CA 1
ATOM 3738 C C . MET A 1 507 ? 9.276 -1.984 -28.870 1.00 97.94 507 MET A C 1
ATOM 3740 O O . MET A 1 507 ? 9.039 -2.283 -27.695 1.00 97.94 507 MET A O 1
ATOM 3744 N N . ILE A 1 508 ? 10.475 -1.618 -29.298 1.00 98.19 508 ILE A N 1
ATOM 3745 C CA . ILE A 1 508 ? 11.594 -1.297 -28.424 1.00 98.19 508 ILE A CA 1
ATOM 3746 C C . ILE A 1 508 ? 12.047 0.124 -28.739 1.00 98.19 508 ILE A C 1
ATOM 3748 O O . ILE A 1 508 ? 12.207 0.505 -29.896 1.00 98.19 508 ILE A O 1
ATOM 3752 N N . SER A 1 509 ? 12.252 0.917 -27.698 1.00 98.25 509 SER A N 1
ATOM 3753 C CA . SER A 1 509 ? 12.723 2.289 -27.814 1.00 98.25 509 SER A CA 1
ATOM 3754 C C . SER A 1 509 ? 13.995 2.487 -27.008 1.00 98.25 509 SER A C 1
ATOM 3756 O O . SER A 1 509 ? 14.027 2.152 -25.824 1.00 98.25 509 SER A O 1
ATOM 3758 N N . LEU A 1 510 ? 15.025 3.068 -27.610 1.00 98.44 510 LEU A N 1
ATOM 3759 C CA . LEU A 1 510 ? 16.187 3.572 -26.892 1.00 98.44 510 LEU A CA 1
ATOM 3760 C C . LEU A 1 510 ? 15.906 5.019 -26.474 1.00 98.44 510 LEU A C 1
ATOM 3762 O O . LEU A 1 510 ? 15.725 5.891 -27.319 1.00 98.44 510 LEU A O 1
ATOM 3766 N N . GLN A 1 511 ? 15.845 5.263 -25.166 1.00 98.25 511 GLN A N 1
ATOM 3767 C CA . GLN A 1 511 ? 15.490 6.557 -24.582 1.00 98.25 511 GLN A CA 1
ATOM 3768 C C . GLN A 1 511 ? 16.670 7.138 -23.801 1.00 98.25 511 GLN A C 1
ATOM 3770 O O . GLN A 1 511 ? 17.237 6.452 -22.950 1.00 98.25 511 GLN A O 1
ATOM 3775 N N . CYS A 1 512 ? 16.975 8.418 -24.019 1.00 98.38 512 CYS A N 1
ATOM 3776 C CA . CYS A 1 512 ? 17.777 9.243 -23.120 1.00 98.38 512 CYS A CA 1
ATOM 3777 C C . CYS A 1 512 ? 16.834 10.016 -22.192 1.00 98.38 512 CYS A C 1
ATOM 3779 O O . CYS A 1 512 ? 16.045 10.854 -22.638 1.00 98.38 512 CYS A O 1
ATOM 3781 N N . ARG A 1 513 ? 16.907 9.756 -20.887 1.00 98.06 513 ARG A N 1
ATOM 3782 C CA . ARG A 1 513 ? 16.177 10.523 -19.876 1.00 98.06 513 ARG A CA 1
ATOM 3783 C C . ARG A 1 513 ? 17.078 11.573 -19.261 1.00 98.06 513 ARG A C 1
ATOM 3785 O O . ARG A 1 513 ? 18.122 11.255 -18.696 1.00 98.06 513 ARG A O 1
ATOM 3792 N N . ARG A 1 514 ? 16.617 12.819 -19.295 1.00 97.88 514 ARG A N 1
ATOM 3793 C CA . ARG A 1 514 ? 17.245 13.964 -18.652 1.00 97.88 514 ARG A CA 1
ATOM 3794 C C . ARG A 1 514 ? 16.513 14.268 -17.352 1.00 97.88 514 ARG A C 1
ATOM 3796 O O . ARG A 1 514 ? 15.383 14.746 -17.348 1.00 97.88 514 ARG A O 1
ATOM 3803 N N . THR A 1 515 ? 17.172 14.010 -16.231 1.00 97.31 515 THR A N 1
ATOM 3804 C CA . THR A 1 515 ? 16.711 14.482 -14.924 1.00 97.31 515 THR A CA 1
ATOM 3805 C C . THR A 1 515 ? 17.292 15.863 -14.678 1.00 97.31 515 THR A C 1
ATOM 3807 O O . THR A 1 515 ? 18.510 16.028 -14.703 1.00 97.31 515 THR A O 1
ATOM 3810 N N . GLN A 1 516 ? 16.444 16.850 -14.420 1.00 97.31 516 GLN A N 1
ATOM 3811 C CA . GLN A 1 516 ? 16.832 18.195 -14.013 1.00 97.31 516 GLN A CA 1
ATOM 3812 C C . GLN A 1 516 ? 16.278 18.503 -12.630 1.00 97.31 516 GLN A C 1
ATOM 3814 O O . GLN A 1 516 ? 15.269 17.944 -12.198 1.00 97.31 516 GLN A O 1
ATOM 3819 N N . VAL A 1 517 ? 16.950 19.418 -11.945 1.00 95.81 517 VAL A N 1
ATOM 3820 C CA . VAL A 1 517 ? 16.450 20.000 -10.710 1.00 95.81 517 VAL A CA 1
ATOM 3821 C C . VAL A 1 517 ? 16.300 21.484 -10.928 1.00 95.81 517 VAL A C 1
ATOM 3823 O O . VAL A 1 517 ? 17.280 22.156 -11.233 1.00 95.81 517 VAL A O 1
ATOM 3826 N N . THR A 1 518 ? 15.091 21.981 -10.715 1.00 95.88 518 THR A N 1
ATOM 3827 C CA . THR A 1 518 ? 14.818 23.409 -10.624 1.00 95.88 518 THR A CA 1
ATOM 3828 C C . THR A 1 518 ? 14.564 23.762 -9.161 1.00 95.88 518 THR A C 1
ATOM 3830 O O . THR A 1 518 ? 13.945 23.003 -8.409 1.00 95.88 518 THR A O 1
ATOM 3833 N N . SER A 1 519 ? 15.098 24.900 -8.723 1.00 93.19 519 SER A N 1
ATOM 3834 C CA . SER A 1 519 ? 14.817 25.468 -7.406 1.00 93.19 519 SER A CA 1
ATOM 3835 C C . SER A 1 519 ? 14.218 26.852 -7.584 1.00 93.19 519 SER A C 1
ATOM 3837 O O . SER A 1 519 ? 14.863 27.717 -8.168 1.00 93.19 519 SER A O 1
ATOM 3839 N N . SER A 1 520 ? 13.004 27.060 -7.083 1.00 92.88 520 SER A N 1
ATOM 3840 C CA . SER A 1 520 ? 12.342 28.367 -7.069 1.00 92.88 520 SER A CA 1
ATOM 3841 C C . SER A 1 520 ? 11.692 28.574 -5.703 1.00 92.88 520 SER A C 1
ATOM 3843 O O . SER A 1 520 ? 10.999 27.686 -5.203 1.00 92.88 520 SER A O 1
ATOM 3845 N N . GLY A 1 521 ? 11.978 29.707 -5.053 1.00 89.31 521 GLY A N 1
ATOM 3846 C CA . GLY A 1 521 ? 11.405 30.059 -3.745 1.00 89.31 521 GLY A CA 1
ATOM 3847 C C . GLY A 1 521 ? 11.666 29.030 -2.635 1.00 89.31 521 GLY A C 1
ATOM 3848 O O . GLY A 1 521 ? 10.756 28.687 -1.886 1.00 89.31 521 GLY A O 1
ATOM 3849 N N . GLY A 1 522 ? 12.871 28.451 -2.576 1.00 91.31 522 GLY A N 1
ATOM 3850 C CA . GLY A 1 522 ? 13.237 27.425 -1.587 1.00 91.31 522 GLY A CA 1
ATOM 3851 C C . GLY A 1 522 ? 12.627 26.036 -1.830 1.00 91.31 522 GLY A C 1
ATOM 3852 O O . GLY A 1 522 ? 13.036 25.067 -1.190 1.00 91.31 522 GLY A O 1
ATOM 3853 N N . LYS A 1 523 ? 11.699 25.895 -2.785 1.00 90.38 523 LYS A N 1
ATOM 3854 C CA . LYS A 1 523 ? 11.161 24.598 -3.204 1.00 90.38 523 LYS A CA 1
ATOM 3855 C C . LYS A 1 523 ? 12.054 23.996 -4.279 1.00 90.38 523 LYS A C 1
ATOM 3857 O O . LYS A 1 523 ? 12.445 24.664 -5.234 1.00 90.38 523 LYS A O 1
ATOM 3862 N N . ARG A 1 524 ? 12.357 22.709 -4.126 1.00 91.56 524 ARG A N 1
ATOM 3863 C CA . ARG A 1 524 ? 13.139 21.922 -5.078 1.00 91.56 524 ARG A CA 1
ATOM 3864 C C . ARG A 1 524 ? 12.209 20.993 -5.849 1.00 91.56 524 ARG A C 1
ATOM 3866 O O . ARG A 1 524 ? 11.573 20.138 -5.241 1.00 91.56 524 ARG A O 1
ATOM 3873 N N . GLN A 1 525 ? 12.176 21.121 -7.168 1.00 93.94 525 GLN A N 1
ATOM 3874 C CA . GLN A 1 525 ? 11.437 20.226 -8.052 1.00 93.94 525 GLN A CA 1
ATOM 3875 C C . GLN A 1 525 ? 12.427 19.381 -8.854 1.00 93.94 525 GLN A C 1
ATOM 3877 O O . GLN A 1 525 ? 13.384 19.896 -9.427 1.00 93.94 525 GLN A O 1
ATOM 3882 N N . VAL A 1 526 ? 12.224 18.064 -8.856 1.00 94.56 526 VAL A N 1
ATOM 3883 C CA . VAL A 1 526 ? 13.003 17.122 -9.666 1.00 94.56 526 VAL A CA 1
ATOM 3884 C C . VAL A 1 526 ? 12.121 16.694 -10.830 1.00 94.56 526 VAL A C 1
ATOM 3886 O O . VAL A 1 526 ? 11.111 16.026 -10.617 1.00 94.56 526 VAL A O 1
ATOM 3889 N N . THR A 1 527 ? 12.498 17.060 -12.050 1.00 95.94 527 THR A N 1
ATOM 3890 C CA . THR A 1 527 ? 11.741 16.726 -13.262 1.00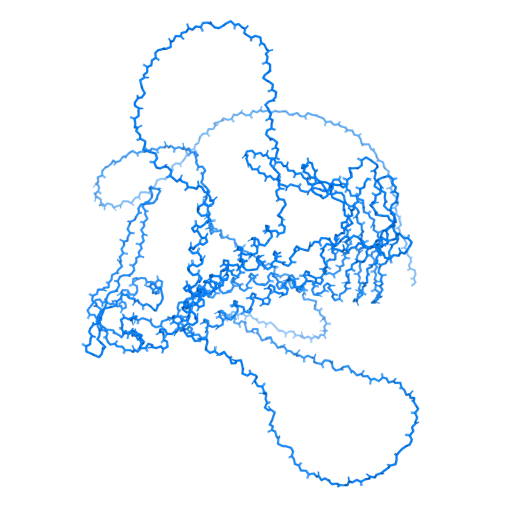 95.94 527 THR A CA 1
ATOM 3891 C C . THR A 1 527 ? 12.579 15.799 -14.125 1.00 95.94 527 THR A C 1
ATOM 3893 O O . THR A 1 527 ? 13.744 16.080 -14.393 1.00 95.94 527 THR A O 1
ATOM 3896 N N . THR A 1 528 ? 12.006 14.674 -14.555 1.00 96.56 528 THR A N 1
ATOM 3897 C CA . THR A 1 528 ? 12.669 13.742 -15.478 1.00 96.56 528 THR A CA 1
ATOM 3898 C C . THR A 1 528 ? 11.923 13.731 -16.801 1.00 96.56 528 THR A C 1
ATOM 3900 O O . THR A 1 528 ? 10.814 13.204 -16.862 1.00 96.56 528 THR A O 1
ATOM 3903 N N . THR A 1 529 ? 12.530 14.278 -17.849 1.00 97.19 529 THR A N 1
ATOM 3904 C CA . THR A 1 529 ? 11.977 14.291 -19.209 1.00 97.19 529 THR A CA 1
ATOM 3905 C C . THR A 1 529 ? 12.745 13.329 -20.112 1.00 97.19 529 THR A C 1
ATOM 3907 O O . THR A 1 529 ? 13.908 13.017 -19.856 1.00 97.19 529 THR A O 1
ATOM 3910 N N . THR A 1 530 ? 12.101 12.813 -21.156 1.00 97.94 530 THR A N 1
ATOM 3911 C CA . THR A 1 530 ? 12.794 12.092 -22.233 1.00 97.94 530 THR A CA 1
ATOM 3912 C C . THR A 1 530 ? 13.372 13.142 -23.176 1.00 97.94 530 THR A C 1
ATOM 3914 O O . THR A 1 530 ? 12.612 13.867 -23.808 1.00 97.94 530 THR A O 1
ATOM 3917 N N . SER A 1 531 ? 14.698 13.301 -23.204 1.00 97.50 531 SER A N 1
ATOM 3918 C CA . SER A 1 531 ? 15.358 14.299 -24.059 1.00 97.50 531 SER A CA 1
ATOM 3919 C C . SER A 1 531 ? 15.608 13.792 -25.473 1.00 97.50 531 SER A C 1
ATOM 3921 O O . SER A 1 531 ? 15.709 14.598 -26.389 1.00 97.50 531 SER A O 1
ATOM 3923 N N . TRP A 1 532 ? 15.715 12.476 -25.642 1.00 98.12 532 TRP A N 1
ATOM 3924 C CA . TRP A 1 532 ? 15.857 11.832 -26.941 1.00 98.12 532 TRP A CA 1
ATOM 3925 C C . TRP A 1 532 ? 15.252 10.432 -26.888 1.00 98.12 532 TRP A C 1
ATOM 3927 O O . TRP A 1 532 ? 15.356 9.749 -25.867 1.00 98.12 532 TRP A O 1
ATOM 3937 N N . GLU A 1 533 ? 14.611 10.014 -27.972 1.00 98.06 533 GLU A N 1
ATOM 3938 C CA . GLU A 1 533 ? 13.997 8.699 -28.106 1.00 98.06 533 GLU A CA 1
ATOM 3939 C C . GLU A 1 533 ? 14.063 8.245 -29.559 1.00 98.06 533 GLU A C 1
ATOM 3941 O O . GLU A 1 533 ? 13.737 9.001 -30.474 1.00 98.06 533 GLU A O 1
ATOM 3946 N N . ARG A 1 534 ? 14.463 6.991 -29.760 1.00 97.94 534 ARG A N 1
ATOM 3947 C CA . ARG A 1 534 ? 14.334 6.297 -31.037 1.00 97.94 534 ARG A CA 1
ATOM 3948 C C . ARG A 1 534 ? 13.612 4.984 -30.813 1.00 97.94 534 ARG A C 1
ATOM 3950 O O . ARG A 1 534 ? 14.065 4.179 -30.003 1.00 97.94 534 ARG A O 1
ATOM 3957 N N . SER A 1 535 ? 12.539 4.764 -31.558 1.00 98.06 535 SER A N 1
ATOM 3958 C CA . SER A 1 535 ? 11.660 3.608 -31.402 1.00 98.06 535 SER A CA 1
ATOM 3959 C C . SER A 1 535 ? 11.624 2.793 -32.682 1.00 98.06 535 SER A C 1
ATOM 3961 O O . SER A 1 535 ? 11.452 3.349 -33.759 1.00 98.06 535 SER A O 1
ATOM 3963 N N . GLU A 1 536 ? 11.749 1.479 -32.548 1.00 98.12 536 GLU A N 1
ATOM 3964 C CA . GLU A 1 536 ? 11.653 0.525 -33.648 1.00 98.12 536 GLU A CA 1
ATOM 3965 C C . GLU A 1 536 ? 10.538 -0.475 -33.311 1.00 98.12 536 GLU A C 1
ATOM 3967 O O . GLU A 1 536 ? 10.517 -1.087 -32.236 1.00 98.12 536 GLU A O 1
ATOM 3972 N N . THR A 1 537 ? 9.567 -0.607 -34.215 1.00 97.56 537 THR A N 1
ATOM 3973 C CA . THR A 1 537 ? 8.483 -1.593 -34.090 1.00 97.56 537 THR A CA 1
ATOM 3974 C C . THR A 1 537 ? 8.899 -2.844 -34.841 1.00 97.56 537 THR A C 1
ATOM 3976 O O . THR A 1 537 ? 9.110 -2.781 -36.048 1.00 97.56 537 THR A O 1
ATOM 3979 N N . PHE A 1 538 ? 9.011 -3.971 -34.142 1.00 96.38 538 PHE A N 1
ATOM 3980 C CA . PHE A 1 538 ? 9.504 -5.221 -34.731 1.00 96.38 538 PHE A CA 1
ATOM 3981 C C . PHE A 1 538 ? 8.409 -6.272 -34.936 1.00 96.38 538 PHE A C 1
ATOM 3983 O O . PHE A 1 538 ? 8.619 -7.239 -35.658 1.00 96.38 538 PHE A O 1
ATOM 3990 N N . VAL A 1 539 ? 7.225 -6.064 -34.354 1.00 95.25 539 VAL A N 1
ATOM 3991 C CA . VAL A 1 539 ? 6.016 -6.839 -34.656 1.00 95.25 539 VAL A CA 1
ATOM 3992 C C . VAL A 1 539 ? 4.861 -5.863 -34.811 1.00 95.25 539 VAL A C 1
ATOM 3994 O O . VAL A 1 539 ? 4.583 -5.087 -33.893 1.00 95.25 539 VAL A O 1
ATOM 3997 N N . LYS A 1 540 ? 4.192 -5.906 -35.963 1.00 93.88 540 LYS A N 1
ATOM 3998 C CA . LYS A 1 540 ? 2.904 -5.249 -36.193 1.00 93.88 540 LYS A CA 1
ATOM 3999 C C . LYS A 1 540 ? 1.856 -6.341 -36.285 1.00 93.88 540 LYS A C 1
ATOM 4001 O O . LYS A 1 540 ? 2.052 -7.258 -37.072 1.00 93.88 540 LYS A O 1
ATOM 4006 N N . GLU A 1 541 ? 0.818 -6.226 -35.465 1.00 90.81 541 GLU A N 1
ATOM 4007 C CA . GLU A 1 541 ? -0.409 -7.019 -35.499 1.00 90.81 541 GLU A CA 1
ATOM 4008 C C . GLU A 1 541 ? -0.205 -8.472 -35.940 1.00 90.81 541 GLU A C 1
ATOM 4010 O O . GLU A 1 541 ? -0.397 -8.836 -37.098 1.00 90.81 541 GLU A O 1
ATOM 4015 N N . GLN A 1 542 ? 0.214 -9.307 -34.995 1.00 90.62 542 GLN A N 1
ATOM 4016 C CA . GLN A 1 542 ? 0.473 -10.712 -35.261 1.00 90.62 542 GLN A CA 1
ATOM 4017 C C . GLN A 1 542 ? -0.308 -11.582 -34.288 1.00 90.62 542 GLN A C 1
ATOM 4019 O O . GLN A 1 542 ? -0.266 -11.393 -33.067 1.00 90.62 542 GLN A O 1
ATOM 4024 N N . GLU A 1 543 ? -1.011 -12.567 -34.834 1.00 88.00 543 GLU A N 1
ATOM 4025 C CA . GLU A 1 543 ? -1.564 -13.654 -34.048 1.00 88.00 543 GLU A CA 1
ATOM 4026 C C . GLU A 1 543 ? -0.465 -14.686 -33.801 1.00 88.00 543 GLU A C 1
ATOM 4028 O O . GLU A 1 543 ? 0.129 -15.239 -34.731 1.00 88.00 543 GLU A O 1
ATOM 4033 N N . LEU A 1 544 ? -0.122 -14.884 -32.530 1.00 82.69 544 LEU A N 1
ATOM 4034 C CA . LEU A 1 544 ? 0.996 -15.732 -32.147 1.00 82.69 544 LEU A CA 1
ATOM 4035 C C . LEU A 1 544 ? 0.480 -17.013 -31.508 1.00 82.69 544 LEU A C 1
ATOM 4037 O O . LEU A 1 544 ? -0.272 -16.995 -30.532 1.00 82.69 544 LEU A O 1
ATOM 4041 N N . ILE A 1 545 ? 0.941 -18.128 -32.066 1.00 79.44 545 ILE A N 1
ATOM 4042 C CA . ILE A 1 545 ? 0.773 -19.463 -31.494 1.00 79.44 545 ILE A CA 1
ATOM 4043 C C . ILE A 1 545 ? 1.588 -19.533 -30.190 1.00 79.44 545 ILE A C 1
ATOM 4045 O O . ILE A 1 545 ? 2.655 -18.921 -30.089 1.00 79.44 545 ILE A O 1
ATOM 4049 N N . THR A 1 546 ? 1.071 -20.260 -29.198 1.00 79.44 546 THR A N 1
ATOM 4050 C CA . THR A 1 546 ? 1.727 -20.576 -27.918 1.00 79.44 546 THR A CA 1
ATOM 4051 C C . THR A 1 546 ? 3.175 -21.056 -28.113 1.00 79.44 546 THR A C 1
ATOM 4053 O O . THR A 1 546 ? 3.496 -21.657 -29.136 1.00 79.44 546 THR A O 1
ATOM 4056 N N . ASP A 1 547 ? 4.054 -20.749 -27.153 1.00 79.00 547 ASP A N 1
ATOM 4057 C CA . ASP A 1 547 ? 5.477 -21.136 -27.105 1.00 79.00 547 ASP A CA 1
ATOM 4058 C C . ASP A 1 547 ? 6.398 -20.518 -28.168 1.00 79.00 547 ASP A C 1
ATOM 4060 O O . ASP A 1 547 ? 7.594 -20.818 -28.232 1.00 79.00 547 ASP A O 1
ATOM 4064 N N . LYS A 1 548 ? 5.893 -19.579 -28.974 1.00 89.19 548 LYS A N 1
ATOM 4065 C CA . LYS A 1 548 ? 6.751 -18.782 -29.854 1.00 89.19 548 LYS A CA 1
ATOM 4066 C C . LYS A 1 548 ? 7.484 -17.698 -29.065 1.00 89.19 548 LYS A C 1
ATOM 4068 O O . LYS A 1 548 ? 6.907 -16.962 -28.265 1.00 89.19 548 LYS A O 1
ATOM 4073 N N . THR A 1 549 ? 8.780 -17.568 -29.328 1.00 94.69 549 THR A N 1
ATOM 4074 C CA . THR A 1 549 ? 9.573 -16.432 -28.849 1.00 94.69 549 THR A CA 1
ATOM 4075 C C . THR A 1 549 ? 9.479 -15.311 -29.872 1.00 94.69 549 THR A C 1
ATOM 4077 O O . THR A 1 549 ? 9.808 -15.508 -31.039 1.00 94.69 549 THR A O 1
ATOM 4080 N N . LEU A 1 550 ? 9.049 -14.126 -29.441 1.00 95.06 550 LEU A N 1
ATOM 4081 C CA . LEU A 1 550 ? 9.183 -12.925 -30.255 1.00 95.06 550 LEU A CA 1
ATOM 4082 C C . LEU A 1 550 ? 10.639 -12.486 -30.235 1.00 95.06 550 LEU A C 1
ATOM 4084 O O . LEU A 1 550 ? 11.134 -12.056 -29.193 1.00 95.06 550 LEU A O 1
ATOM 4088 N N . SER A 1 551 ? 11.317 -12.600 -31.371 1.00 96.25 551 SER A N 1
ATOM 4089 C CA . SER A 1 551 ? 12.708 -12.184 -31.507 1.00 96.25 551 SER A CA 1
ATOM 4090 C C . SER A 1 551 ? 12.906 -11.205 -32.650 1.00 96.25 551 SER A C 1
ATOM 4092 O O . SER A 1 551 ? 12.311 -11.371 -33.713 1.00 96.25 551 SER A O 1
ATOM 4094 N N . ALA A 1 552 ? 13.780 -10.226 -32.445 1.00 97.31 552 ALA A N 1
ATOM 4095 C CA . ALA A 1 552 ? 14.223 -9.319 -33.494 1.00 97.31 552 ALA A CA 1
ATOM 4096 C C . ALA A 1 552 ? 15.682 -8.916 -33.278 1.00 97.31 552 ALA A C 1
ATOM 4098 O O . ALA A 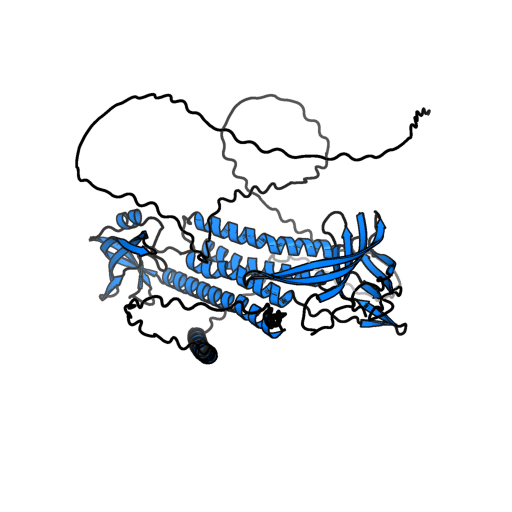1 552 ? 16.108 -8.696 -32.140 1.00 97.31 552 ALA A O 1
ATOM 4099 N N . ASP A 1 553 ? 16.412 -8.794 -34.384 1.00 97.81 553 ASP A N 1
ATOM 4100 C CA . ASP A 1 553 ? 17.750 -8.215 -34.439 1.00 97.81 553 ASP A CA 1
ATOM 4101 C C . ASP A 1 553 ? 17.619 -6.797 -35.004 1.00 97.81 553 ASP A C 1
ATOM 4103 O O . ASP A 1 553 ? 17.187 -6.594 -36.138 1.00 97.81 553 ASP A O 1
ATOM 4107 N N . LEU A 1 554 ? 17.934 -5.80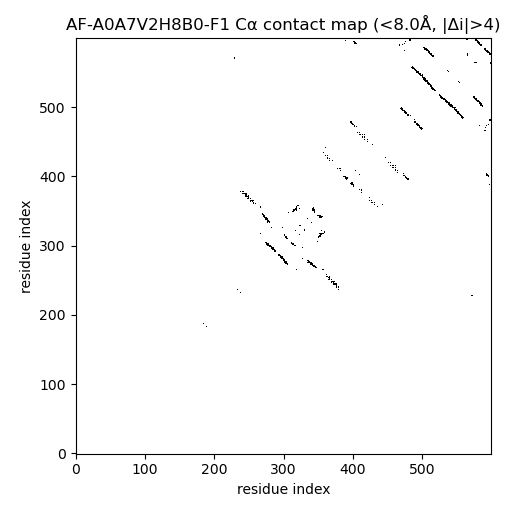4 -34.179 1.00 97.81 554 LEU A N 1
ATOM 4108 C CA . LEU A 1 554 ? 17.739 -4.386 -34.466 1.00 97.81 554 LEU A CA 1
ATOM 4109 C C . LEU A 1 554 ? 19.067 -3.647 -34.328 1.00 97.81 554 LEU A C 1
ATOM 4111 O O . LEU A 1 554 ? 19.943 -4.061 -33.572 1.00 97.81 554 LEU A O 1
ATOM 4115 N N . ALA A 1 555 ? 19.215 -2.529 -35.032 1.00 97.88 555 ALA A N 1
ATOM 4116 C CA . ALA A 1 555 ? 20.376 -1.659 -34.902 1.00 97.88 555 ALA A CA 1
ATOM 4117 C C . ALA A 1 555 ? 19.923 -0.264 -34.477 1.00 97.88 555 ALA A C 1
ATOM 4119 O O . ALA A 1 555 ? 19.132 0.380 -35.166 1.00 97.88 555 ALA A O 1
ATOM 4120 N N . PHE A 1 556 ? 20.442 0.216 -33.351 1.00 98.00 556 PHE A N 1
ATOM 4121 C CA . PHE A 1 556 ? 20.221 1.588 -32.906 1.00 98.00 556 PHE A CA 1
ATOM 4122 C C . PHE A 1 556 ? 21.496 2.393 -33.108 1.00 98.00 556 PHE A C 1
ATOM 4124 O O . PHE A 1 556 ? 22.590 1.901 -32.867 1.00 98.00 556 PHE A O 1
ATOM 4131 N N . MET A 1 557 ? 21.359 3.649 -33.515 1.00 97.81 557 MET A N 1
ATOM 4132 C CA . MET A 1 557 ? 22.473 4.590 -33.580 1.00 97.81 557 MET A CA 1
ATOM 4133 C C . MET A 1 557 ? 22.149 5.764 -32.667 1.00 97.81 557 MET A C 1
ATOM 4135 O O . MET A 1 557 ? 21.118 6.416 -32.848 1.00 97.81 557 MET A O 1
ATOM 4139 N N . ILE A 1 558 ? 23.011 5.999 -31.679 1.00 98.06 558 ILE A N 1
ATOM 4140 C CA . ILE A 1 558 ? 22.923 7.176 -30.814 1.00 98.06 558 ILE A CA 1
ATOM 4141 C C . ILE A 1 558 ? 23.645 8.315 -31.536 1.00 98.06 558 ILE A C 1
ATOM 4143 O O . ILE A 1 558 ? 24.839 8.163 -31.811 1.00 98.06 558 ILE A O 1
ATOM 4147 N N . PRO A 1 559 ? 22.966 9.430 -31.856 1.00 97.19 559 PRO A N 1
ATOM 4148 C CA . PRO A 1 559 ? 23.610 10.557 -32.514 1.00 97.19 559 PRO A CA 1
ATOM 4149 C C . PRO A 1 559 ? 24.807 11.084 -31.696 1.00 97.19 559 PRO A C 1
ATOM 4151 O O . PRO A 1 559 ? 24.745 11.093 -30.462 1.00 97.19 559 PRO A O 1
ATOM 4154 N N . PRO A 1 560 ? 25.913 11.491 -32.346 1.00 97.50 560 PRO A N 1
ATOM 4155 C CA 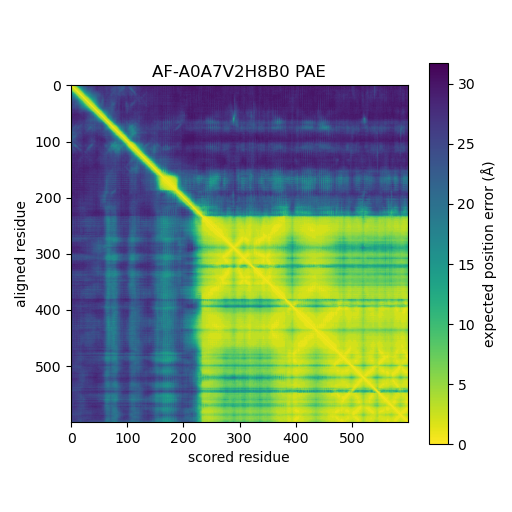. PRO A 1 560 ? 27.134 11.915 -31.654 1.00 97.50 560 PRO A CA 1
ATOM 4156 C C . PRO A 1 560 ? 26.945 13.179 -30.795 1.00 97.50 560 PRO A C 1
ATOM 4158 O O . PRO A 1 560 ? 27.678 13.371 -29.826 1.00 97.50 560 PRO A O 1
ATOM 4161 N N . ASP A 1 561 ? 25.945 14.007 -31.106 1.00 97.44 561 ASP A N 1
ATOM 4162 C CA . ASP A 1 561 ? 25.549 15.204 -30.353 1.00 97.44 561 ASP A CA 1
ATOM 4163 C C . ASP A 1 561 ? 24.843 14.889 -29.024 1.00 97.44 561 ASP A C 1
ATOM 4165 O O . ASP A 1 561 ? 24.734 15.760 -28.157 1.00 97.44 561 ASP A O 1
ATOM 4169 N N . GLN A 1 562 ? 24.380 13.651 -28.822 1.00 98.06 562 GLN A N 1
ATOM 4170 C CA . GLN A 1 562 ? 23.713 13.284 -27.579 1.00 98.06 562 GLN A CA 1
ATOM 4171 C C . GLN A 1 562 ? 24.716 13.182 -26.413 1.00 98.06 562 GLN A C 1
ATOM 4173 O O . GLN A 1 562 ? 25.851 12.724 -26.587 1.00 98.06 562 GLN A O 1
ATOM 4178 N N . PRO A 1 563 ? 24.334 13.596 -25.190 1.00 97.75 563 PRO A N 1
ATOM 4179 C CA . PRO A 1 563 ? 25.229 13.559 -24.034 1.00 97.75 563 PRO A CA 1
ATOM 4180 C C . PRO A 1 563 ? 25.496 12.112 -23.588 1.00 97.75 563 PRO A C 1
ATOM 4182 O O . PRO A 1 563 ? 24.598 11.279 -23.706 1.00 97.75 563 PRO A O 1
ATOM 4185 N N . PRO A 1 564 ? 26.677 11.782 -23.037 1.00 98.06 564 PRO A N 1
ATOM 4186 C CA . PRO A 1 564 ? 26.930 10.455 -22.478 1.00 98.06 564 PRO A CA 1
ATOM 4187 C C . PRO A 1 564 ? 26.083 10.204 -21.218 1.00 98.06 564 PRO A C 1
ATOM 4189 O O . PRO A 1 564 ? 25.531 11.133 -20.616 1.00 98.06 564 PRO A O 1
ATOM 4192 N N . SER A 1 565 ? 25.989 8.944 -20.790 1.00 97.75 565 SER A N 1
ATOM 4193 C CA . SER A 1 565 ? 25.404 8.589 -19.495 1.00 97.75 565 SER A CA 1
ATOM 4194 C C . SER A 1 565 ? 26.177 9.276 -18.372 1.00 97.75 565 SER A C 1
ATOM 4196 O O . SER A 1 565 ? 27.402 9.236 -18.329 1.00 97.75 565 SER A O 1
ATOM 4198 N N . THR A 1 566 ? 25.467 9.877 -17.418 1.00 97.25 566 THR A N 1
ATOM 4199 C CA . THR A 1 566 ? 26.100 10.460 -16.230 1.00 97.25 566 THR A CA 1
ATOM 4200 C C . THR A 1 566 ? 26.636 9.336 -15.332 1.00 97.25 566 THR A C 1
ATOM 4202 O O . THR A 1 566 ? 25.826 8.538 -14.843 1.00 97.25 566 THR A O 1
ATOM 4205 N N . PRO A 1 567 ? 27.955 9.261 -15.058 1.00 94.62 567 PRO A N 1
ATOM 4206 C CA . PRO A 1 567 ? 28.535 8.224 -14.215 1.00 94.62 567 PRO A CA 1
ATOM 4207 C C . PRO A 1 567 ? 27.877 8.139 -12.837 1.00 94.62 567 PRO A C 1
ATOM 4209 O O . PRO A 1 567 ? 27.502 9.146 -12.217 1.00 94.62 567 PRO A O 1
ATOM 4212 N N . LYS A 1 568 ? 27.764 6.913 -12.317 1.00 89.62 568 LYS A N 1
ATOM 4213 C CA . LYS A 1 568 ? 27.229 6.675 -10.971 1.00 89.62 568 LYS A CA 1
ATOM 4214 C C . LYS A 1 568 ? 28.095 7.411 -9.947 1.00 89.62 568 LYS A C 1
ATOM 4216 O O . LYS A 1 568 ? 29.264 7.099 -9.774 1.00 89.62 568 LYS A O 1
ATOM 4221 N N . GLY A 1 569 ? 27.495 8.371 -9.246 1.00 87.62 569 GLY A N 1
ATOM 4222 C CA . GLY A 1 569 ? 28.168 9.165 -8.214 1.00 87.62 569 GLY A CA 1
ATOM 4223 C C . GLY A 1 569 ? 28.556 10.579 -8.645 1.00 87.62 569 GLY A C 1
ATOM 4224 O O . GLY A 1 569 ? 28.819 11.400 -7.765 1.00 87.62 569 GLY A O 1
ATOM 4225 N N . GLN A 1 570 ? 28.501 10.914 -9.943 1.00 92.81 570 GLN A N 1
ATOM 4226 C CA . GLN A 1 570 ? 28.728 12.292 -10.375 1.00 92.81 570 GLN A CA 1
ATOM 4227 C C . GLN A 1 570 ? 27.681 13.220 -9.738 1.00 92.81 570 GLN A C 1
ATOM 4229 O O . GLN A 1 570 ? 26.465 12.969 -9.760 1.00 92.81 570 GLN A O 1
ATOM 4234 N N . ARG A 1 571 ? 28.180 14.288 -9.108 1.00 91.38 571 ARG A N 1
ATOM 4235 C CA . ARG A 1 571 ? 27.362 15.348 -8.517 1.00 91.38 571 ARG A CA 1
ATOM 4236 C C . ARG A 1 571 ? 26.970 16.348 -9.604 1.00 91.38 571 ARG A C 1
ATOM 4238 O O . ARG A 1 571 ? 27.748 16.605 -10.513 1.00 91.38 571 ARG A O 1
ATOM 4245 N N . GLY A 1 572 ? 25.777 16.921 -9.477 1.00 91.38 572 GLY A N 1
ATOM 4246 C CA . GLY A 1 572 ? 25.252 17.913 -10.416 1.00 91.38 572 GLY A CA 1
ATOM 4247 C C . GLY A 1 572 ? 24.034 17.433 -11.207 1.00 91.38 572 GLY A C 1
ATOM 4248 O O . GLY A 1 572 ? 23.643 16.264 -11.150 1.00 91.38 572 GLY A O 1
ATOM 4249 N N . TYR A 1 573 ? 23.412 18.394 -11.885 1.00 95.38 573 TYR A N 1
ATOM 4250 C CA . TYR A 1 573 ? 22.313 18.221 -12.831 1.00 95.38 573 TYR A CA 1
ATOM 4251 C C . TYR A 1 573 ? 22.637 19.034 -14.096 1.00 95.38 573 TYR A C 1
ATOM 4253 O O . TYR A 1 573 ? 23.297 20.065 -13.969 1.00 95.38 573 TYR A O 1
ATOM 4261 N N . PRO A 1 574 ? 22.164 18.626 -15.286 1.00 97.12 574 PRO A N 1
ATOM 4262 C CA . PRO A 1 574 ? 21.290 17.480 -15.547 1.00 97.12 574 PRO A CA 1
ATOM 4263 C C . PRO A 1 574 ? 21.977 16.118 -15.365 1.00 97.12 574 PRO A C 1
ATOM 4265 O O . PRO A 1 574 ? 23.190 16.006 -15.487 1.00 97.12 574 PRO A O 1
ATOM 4268 N N . LYS A 1 575 ? 21.184 15.078 -15.080 1.00 96.81 575 LYS A N 1
ATOM 4269 C CA . LYS A 1 575 ? 21.626 13.678 -15.144 1.00 96.81 575 LYS A CA 1
ATOM 4270 C C . LYS A 1 575 ? 21.020 13.010 -16.365 1.00 96.81 575 LYS A C 1
ATOM 4272 O O . LYS A 1 575 ? 19.803 13.079 -16.538 1.00 96.81 575 LYS A O 1
ATOM 4277 N N . HIS A 1 576 ? 21.857 12.365 -17.160 1.00 97.81 576 HIS A N 1
ATOM 4278 C CA . HIS A 1 576 ? 21.476 11.642 -18.364 1.00 97.81 576 HIS A CA 1
ATOM 4279 C C . HIS A 1 576 ? 21.532 10.138 -18.097 1.00 97.81 576 HIS A C 1
ATOM 4281 O O . HIS A 1 576 ? 22.553 9.616 -17.648 1.00 97.81 576 HIS A O 1
ATOM 4287 N N . GLU A 1 577 ? 20.419 9.450 -18.336 1.00 97.44 577 GLU A N 1
ATOM 4288 C CA . GLU A 1 577 ? 20.286 8.002 -18.176 1.00 97.44 577 GLU A CA 1
ATOM 4289 C C . GLU A 1 577 ? 19.708 7.400 -19.453 1.00 97.44 577 GLU A C 1
ATOM 4291 O O . GLU A 1 577 ? 18.615 7.780 -19.880 1.00 97.44 577 GLU A O 1
ATOM 4296 N N . TYR A 1 578 ? 20.424 6.441 -20.037 1.00 98.00 578 TYR A N 1
ATOM 4297 C CA . TYR A 1 578 ? 19.955 5.707 -21.203 1.00 98.00 578 TYR A CA 1
ATOM 4298 C C . TYR A 1 578 ? 19.317 4.384 -20.805 1.00 98.00 578 TYR A C 1
ATOM 4300 O O . TYR A 1 578 ? 19.788 3.676 -19.908 1.00 98.00 578 TYR A O 1
ATOM 4308 N N . ARG A 1 579 ? 18.232 4.038 -21.493 1.00 97.81 579 ARG A N 1
ATOM 4309 C CA . ARG A 1 579 ? 17.552 2.758 -21.314 1.00 97.81 579 ARG A CA 1
ATOM 4310 C C . ARG A 1 579 ? 16.903 2.281 -22.601 1.00 97.81 579 ARG A C 1
ATOM 4312 O O . ARG A 1 579 ? 16.358 3.088 -23.352 1.00 97.81 579 ARG A O 1
ATOM 4319 N N . PHE A 1 580 ? 16.874 0.970 -22.790 1.00 98.19 580 PHE A N 1
ATOM 4320 C CA . PHE A 1 580 ? 15.896 0.356 -23.675 1.00 98.19 580 PHE A CA 1
ATOM 4321 C C . PHE A 1 580 ? 14.569 0.231 -22.928 1.00 98.19 580 PHE A C 1
ATOM 4323 O O . PHE A 1 580 ? 14.524 -0.230 -21.787 1.00 98.19 580 PHE A O 1
ATOM 4330 N N . PHE A 1 581 ? 13.488 0.663 -23.557 1.00 98.06 581 PHE A N 1
ATOM 4331 C CA . PHE A 1 581 ? 12.125 0.492 -23.083 1.00 98.06 581 PHE A CA 1
ATOM 4332 C C . PHE A 1 581 ? 11.391 -0.420 -24.060 1.00 98.06 581 PHE A C 1
ATOM 4334 O O . PHE A 1 581 ? 11.326 -0.141 -25.252 1.00 98.06 581 PHE A O 1
ATOM 4341 N N . VAL A 1 582 ? 10.892 -1.540 -23.550 1.00 98.12 582 VAL A N 1
ATOM 4342 C CA . VAL A 1 582 ? 10.145 -2.531 -24.326 1.00 98.12 582 VAL A CA 1
ATOM 4343 C C . VAL A 1 582 ? 8.679 -2.391 -23.979 1.00 98.12 582 VAL A C 1
ATOM 4345 O O . VAL A 1 582 ? 8.316 -2.414 -22.798 1.00 98.12 582 VAL A O 1
ATOM 4348 N N . HIS A 1 583 ? 7.850 -2.273 -25.011 1.00 98.00 583 HIS A N 1
ATOM 4349 C CA . HIS A 1 583 ? 6.408 -2.162 -24.885 1.00 98.00 583 HIS A CA 1
ATOM 4350 C C . HIS A 1 583 ? 5.720 -3.138 -25.837 1.00 98.00 583 HIS A C 1
ATOM 4352 O O . HIS A 1 583 ? 5.900 -3.064 -27.053 1.00 98.00 583 HIS A O 1
ATOM 4358 N N . ILE A 1 584 ? 4.923 -4.042 -25.271 1.00 97.44 584 ILE A N 1
ATOM 4359 C CA . ILE A 1 584 ? 4.069 -4.956 -26.028 1.00 97.44 584 ILE A CA 1
ATOM 4360 C C . ILE A 1 584 ? 2.630 -4.633 -25.670 1.00 97.44 584 ILE A C 1
ATOM 4362 O O . ILE A 1 584 ? 2.228 -4.797 -24.511 1.00 97.44 584 ILE A O 1
ATOM 4366 N N . LYS A 1 585 ? 1.876 -4.188 -26.672 1.00 97.31 585 LYS A N 1
ATOM 4367 C CA . LYS A 1 585 ? 0.443 -3.962 -26.554 1.00 97.31 585 LYS A CA 1
ATOM 4368 C C . LYS A 1 585 ? -0.307 -5.206 -27.011 1.00 97.31 585 LYS A C 1
ATOM 4370 O O . LYS A 1 585 ? 0.037 -5.815 -28.025 1.00 97.31 585 LYS A O 1
ATOM 4375 N N . ARG A 1 586 ? -1.311 -5.596 -26.234 1.00 95.56 586 ARG A N 1
ATOM 4376 C CA . ARG A 1 586 ? -2.148 -6.770 -26.489 1.00 95.56 586 ARG A CA 1
ATOM 4377 C C . ARG A 1 586 ? -3.540 -6.565 -25.891 1.00 95.56 586 ARG A C 1
ATOM 4379 O O . ARG A 1 586 ? -3.676 -5.754 -24.974 1.00 95.56 586 ARG A O 1
ATOM 4386 N N . PRO A 1 587 ? -4.537 -7.383 -26.270 1.00 94.62 587 PRO A N 1
ATOM 4387 C CA . PRO A 1 587 ? -5.791 -7.463 -25.534 1.00 94.62 587 PRO A CA 1
ATOM 4388 C C . PRO A 1 587 ? -5.543 -7.865 -24.067 1.00 94.62 587 PRO A C 1
ATOM 4390 O O . PRO A 1 587 ? -5.112 -8.989 -23.768 1.00 94.62 587 PRO A O 1
ATOM 4393 N N . GLY A 1 588 ? -5.786 -6.930 -23.144 1.00 94.12 588 GLY A N 1
ATOM 4394 C CA . GLY A 1 588 ? -5.578 -7.096 -21.705 1.00 94.12 588 GLY A CA 1
ATOM 4395 C C . GLY A 1 588 ? -4.368 -6.314 -21.164 1.00 94.12 588 GLY A C 1
ATOM 4396 O O . GLY A 1 588 ? -4.200 -5.149 -21.511 1.00 94.12 588 GLY A O 1
ATOM 4397 N N . PRO A 1 589 ? -3.565 -6.889 -20.245 1.00 95.69 589 PRO A N 1
ATOM 4398 C CA . PRO A 1 589 ? -2.462 -6.167 -19.615 1.00 95.69 589 PRO A CA 1
ATOM 4399 C C . PRO A 1 589 ? -1.277 -5.968 -20.575 1.00 95.69 589 PRO A C 1
ATOM 4401 O O . PRO A 1 589 ? -0.734 -6.941 -21.103 1.00 95.69 589 PRO A O 1
ATOM 4404 N N . ASP A 1 590 ? -0.840 -4.717 -20.745 1.00 96.94 590 ASP A N 1
ATOM 4405 C CA . ASP A 1 590 ? 0.375 -4.376 -21.497 1.00 96.94 590 ASP A CA 1
ATOM 4406 C C . ASP A 1 590 ? 1.638 -4.889 -20.787 1.00 96.94 590 ASP A C 1
ATOM 4408 O O . ASP A 1 590 ? 1.790 -4.750 -19.568 1.00 96.94 590 ASP A O 1
ATOM 4412 N N . TYR A 1 591 ? 2.617 -5.367 -21.558 1.00 97.44 591 TYR A N 1
ATOM 4413 C CA . TYR A 1 591 ? 3.964 -5.599 -21.036 1.00 97.44 591 TYR A CA 1
ATOM 4414 C C . TYR A 1 591 ? 4.828 -4.349 -21.214 1.00 97.44 591 TYR A C 1
ATOM 4416 O O . TYR A 1 591 ? 4.985 -3.849 -22.328 1.00 97.44 591 TYR A O 1
ATOM 4424 N N . LYS A 1 592 ? 5.408 -3.856 -20.113 1.00 97.69 592 LYS A N 1
ATOM 4425 C CA . LYS A 1 592 ? 6.300 -2.685 -20.080 1.00 97.69 592 LYS A CA 1
ATOM 4426 C C . LYS A 1 592 ? 7.524 -2.977 -19.217 1.00 97.69 592 LYS A C 1
ATOM 4428 O O . LYS A 1 592 ? 7.393 -3.207 -18.005 1.00 97.69 592 LYS A O 1
ATOM 4433 N N . ALA A 1 593 ? 8.710 -2.910 -19.816 1.00 97.19 593 ALA A N 1
ATOM 4434 C CA . ALA A 1 593 ? 9.981 -3.140 -19.133 1.00 97.19 593 ALA A CA 1
ATOM 4435 C C . ALA A 1 593 ? 11.048 -2.121 -19.545 1.00 97.19 593 ALA A C 1
ATOM 4437 O O . ALA A 1 593 ? 11.066 -1.642 -20.673 1.00 97.19 593 ALA A O 1
ATOM 4438 N N . ASN A 1 594 ? 11.926 -1.783 -18.601 1.00 97.06 594 ASN A N 1
ATOM 4439 C CA . ASN A 1 594 ? 13.050 -0.870 -18.800 1.00 97.06 594 ASN A CA 1
ATOM 4440 C C . ASN A 1 594 ? 14.355 -1.625 -18.558 1.00 97.06 594 ASN A C 1
ATOM 4442 O O . ASN A 1 594 ? 14.426 -2.404 -17.610 1.00 97.06 594 ASN A O 1
ATOM 4446 N N . PHE A 1 595 ? 15.372 -1.342 -19.362 1.00 97.31 595 PHE A N 1
ATOM 4447 C CA . PHE A 1 595 ? 16.689 -1.967 -19.312 1.00 97.31 595 PHE A CA 1
ATOM 4448 C C . PHE A 1 595 ? 17.744 -0.869 -19.383 1.00 97.31 595 PHE A C 1
ATOM 4450 O O . PHE A 1 595 ? 17.889 -0.214 -20.414 1.00 97.31 595 PHE A O 1
ATOM 4457 N N . LYS A 1 596 ? 18.452 -0.620 -18.283 1.00 96.38 596 LYS A N 1
ATOM 4458 C CA . LYS A 1 596 ? 19.450 0.457 -18.216 1.00 96.38 596 LYS A CA 1
ATOM 4459 C C . LYS A 1 596 ? 20.703 0.101 -19.003 1.00 96.38 596 LYS A C 1
ATOM 4461 O O . LYS A 1 596 ? 21.179 -1.030 -18.925 1.00 96.38 596 LYS A O 1
ATOM 4466 N N . VAL A 1 597 ? 21.266 1.092 -19.689 1.00 96.88 597 VAL A N 1
ATOM 4467 C CA . VAL A 1 597 ? 22.528 0.963 -20.425 1.00 96.88 597 VAL A CA 1
ATOM 4468 C C . VAL A 1 597 ? 23.438 2.161 -20.186 1.00 96.88 597 VAL A C 1
ATOM 4470 O O . VAL A 1 597 ? 22.992 3.276 -19.910 1.00 96.88 597 VAL A O 1
ATOM 4473 N N . GLU A 1 598 ? 24.740 1.914 -20.265 1.00 97.19 598 GLU A N 1
ATOM 4474 C CA . GLU A 1 598 ? 25.766 2.948 -20.167 1.00 97.19 598 GLU A CA 1
ATOM 4475 C C . GLU A 1 598 ? 26.198 3.372 -21.568 1.00 97.19 598 GLU A C 1
ATOM 4477 O O . GLU A 1 598 ? 26.441 2.513 -22.418 1.00 97.19 598 GLU A O 1
ATOM 4482 N N . VAL A 1 599 ? 26.252 4.684 -21.796 1.00 97.69 599 VAL A N 1
ATOM 4483 C CA . VAL A 1 599 ? 26.622 5.314 -23.065 1.00 97.69 599 VAL A CA 1
ATOM 4484 C C . VAL A 1 599 ? 27.803 6.245 -22.816 1.00 97.69 599 VAL A C 1
ATOM 4486 O O . VAL A 1 599 ? 27.746 7.042 -21.878 1.00 97.69 599 VAL A O 1
ATOM 4489 N N . VAL A 1 600 ? 28.844 6.155 -23.645 1.00 96.81 600 VAL A N 1
ATOM 4490 C CA . VAL A 1 600 ? 30.087 6.946 -23.544 1.00 96.81 600 VAL A CA 1
ATOM 4491 C C . VAL A 1 600 ? 30.335 7.812 -24.773 1.00 96.81 600 VAL A C 1
ATOM 4493 O O . VAL A 1 600 ? 29.952 7.413 -25.897 1.00 96.81 600 VAL A O 1
#

Mean predicted aligned error: 16.65 Å

Radius of gyration: 38.61 Å; Cα contacts (8 Å, |Δi|>4): 708; chains: 1; bounding box: 83×132×113 Å

pLDDT: mean 72.56, std 29.96, range [20.84, 98.56]

Foldseek 3Di:
DDDDDDDDDDDDDDDDDDDDDDDDDDDDDDDDDDDDDDDDDDDDDDDDDDDDDDDDDDDDDDDPDPDPPPDPDPDPPPPPPPDPDDDDDDDDDDDDDDDDDDDDDDDDDDDDDDDDPDDDDDDDDDDDDDDDDDDDDDDDDDDDDDDDDDDDDPPPPDPPPPVVVVVVVVVCVVVVVVVVVVVVVVVPDDPDPDDDDDDDDDDDDDDDDDDDDDDDDDDDDPPPPPPDFPPPQDVVNLVVLLCVLQVVLVVLQVQLVVLQVQQVLQLVQWDKWKKAWAAWDWDWDWDDDPNDIDIDTATFIKIWTDDPNDIEIDGAAGSDDRDDPDSPVVCVVRPHGDIAIKIARNVDRNDIHRDSFDDCVSLCSNLVSLVSNLVSLCSVQVQDDQDPWDQPDPLQKTKFFFRAFLVSQLVSLVVSLCVQCVRSVVSLVVCVVRGDPPDDPVSVVVSVVSVVVSVVSVVSNVQSVVVVQFKGGKIKMWNDAQAEAQDKIKIKIKIWTARFFKWQWKKKKKWKKWWFWDDDPNDIDIDIDGPDMDMDIQDHIDRTDHGDIDIDIDIDHHHNPDDWADDDPDTDDTGIWIWMWIWIDHPGRIDITITTHGYD

Sequence (600 aa):
GSGACTGSVGAGMSGIFNSRRGGGAASASRSSSVSSTSTSGSSSGEGMIDEGAAGAGGALGAAIGWGLGATNASFTMTAAADAGFVSAGGDFCGCAGREIFGGSCTFTIVADFSLETGAASARGAAGVARRGVFPTGTADRSPLPTGLIFGGVPLGLLPLPRFAIRRIITIVRRRLQSKLARVTELAGLTFDLGANSHGTAGRSPRTSSLEPPTSDLQPPPSLASAPRPVLMPSPMAKWVFVILFAGVAAIFIGLGVYLVWDQDSAIRNAKPTTATIDSSRVAVHEYYSKGRRRTSRSLEIKYTYTVGGQKYSGTKIAPFGDGPDSLDETVRQFPAGKHVQAWYDGRDKSRAFLLKYHDFVPYLFILFPMIHLAIGVLFATGTGKPTPPALISKTGTFALNPDTSIAKKFNTAAKMTALWFTVGGLACAHYYSVAEKPIPNWVYVVSGIYFGIGLIPLYIASHYWRLRARVADAGISIDQHPIRRGYPVKVRIAIPLIGGGRVDFAMISLQCRRTQVTSSGGKRQVTTTTSWERSETFVKEQELITDKTLSADLAFMIPPDQPPSTPKGQRGYPKHEYRFFVHIKRPGPDYKANFKVEVV

Solvent-accessible surface area (backbone atoms only — not comparable to full-atom values): 38220 Å² total; per-residue (Å²): 133,86,89,86,88,84,87,86,88,85,85,82,90,85,84,91,87,89,90,83,89,76,90,87,89,81,92,83,81,90,86,90,83,90,85,88,90,88,85,90,86,90,84,92,85,90,81,88,85,84,88,83,83,88,79,91,78,88,81,90,80,93,74,99,67,94,69,87,68,87,68,91,71,84,77,82,79,80,78,81,79,86,72,85,78,81,85,75,90,76,92,80,82,88,84,89,86,86,84,91,78,96,72,90,80,79,84,80,86,79,81,83,81,81,82,82,79,82,77,83,84,89,82,86,83,89,84,88,89,82,90,83,83,86,86,88,84,81,88,85,91,81,85,85,80,90,77,87,77,80,84,74,79,79,84,76,78,71,81,73,56,71,66,56,56,54,48,48,53,50,50,48,51,52,53,49,52,56,48,48,54,51,50,53,62,75,59,69,73,77,81,77,85,75,80,85,76,89,76,84,82,81,89,78,83,89,78,91,73,92,78,76,94,75,76,96,66,80,74,74,80,72,81,69,74,76,78,75,76,82,76,71,72,46,77,64,48,52,50,51,49,26,49,53,30,32,46,51,19,49,53,40,29,53,48,12,53,50,46,46,49,52,39,52,50,41,60,75,40,42,40,82,39,67,22,36,25,70,37,46,44,77,45,76,48,73,48,76,55,92,93,37,83,42,79,48,77,47,74,49,43,36,30,38,35,62,64,92,89,44,79,42,66,35,60,42,39,19,76,58,70,88,53,72,96,52,58,69,59,50,35,69,75,46,43,55,75,40,78,42,71,25,31,27,21,73,92,42,78,72,45,39,17,53,42,94,61,67,68,63,65,35,49,47,36,40,47,62,30,46,59,39,31,45,52,15,51,46,57,66,64,69,67,62,78,72,68,73,69,41,78,76,45,96,86,52,31,29,35,39,52,50,62,64,47,54,69,55,55,20,53,50,23,43,51,45,28,52,52,47,53,50,57,43,44,49,51,52,50,50,48,70,73,68,44,59,83,84,70,62,69,66,58,57,52,54,52,50,52,54,53,57,60,49,45,53,39,41,49,51,16,52,48,32,48,60,35,55,59,28,39,52,74,57,43,36,34,29,59,55,82,66,34,51,54,63,40,77,42,48,36,38,40,40,30,47,23,63,53,34,50,61,32,56,30,33,36,42,26,48,34,35,32,36,35,40,72,53,75,60,94,93,44,78,46,80,48,74,44,78,74,42,74,50,74,49,73,81,43,72,62,43,80,40,63,60,70,43,60,54,66,50,82,44,75,48,68,46,58,65,87,58,80,48,39,55,60,93,84,67,84,78,69,70,37,37,45,35,29,42,36,40,42,36,42,35,93,72,70,63,49,74,43,43,26,75,50,55,37,83

Nearest PDB structures (foldseek):
  4r7v-assembly1_A  TM=7.895E-01  e=3.948E-07  Homo sapiens
  4gej-assembly1_A  TM=7.937E-01  e=9.151E-06  Homo sapiens
  4gei-assembly1_A  TM=6.875E-01  e=9.652E-06  Homo sapiens
  4gej-assembly8_H  TM=7.250E-01  e=2.801E-05  Homo sapiens
  4gej-assembly10_J  TM=7.205E-01  e=4.524E-05  Homo sapiens